Protein AF-A0AAJ0AUY0-F1 (afdb_monomer_lite)

Structure (mmCIF, N/CA/C/O backbone):
data_AF-A0AAJ0AUY0-F1
#
_entry.id   AF-A0AAJ0AUY0-F1
#
loop_
_atom_site.group_PDB
_atom_site.id
_atom_site.type_symbol
_atom_site.label_atom_id
_atom_site.label_alt_id
_atom_site.label_comp_id
_atom_site.label_asym_id
_atom_site.label_entity_id
_atom_site.label_seq_id
_atom_site.pdbx_PDB_ins_code
_atom_site.Cartn_x
_atom_site.Cartn_y
_atom_site.Cartn_z
_atom_site.occupancy
_atom_site.B_iso_or_equiv
_atom_site.auth_seq_id
_atom_site.auth_comp_id
_atom_site.auth_asym_id
_atom_site.auth_atom_id
_atom_site.pdbx_PDB_model_num
ATOM 1 N N . MET A 1 1 ? -13.444 -5.453 9.526 1.00 38.94 1 MET A N 1
ATOM 2 C CA . MET A 1 1 ? -12.963 -4.350 8.674 1.00 38.94 1 MET A CA 1
ATOM 3 C C . MET A 1 1 ? -12.981 -4.839 7.248 1.00 38.94 1 MET A C 1
ATOM 5 O O . MET A 1 1 ? -12.245 -5.758 6.940 1.00 38.94 1 MET A O 1
ATOM 9 N N . VAL A 1 2 ? -13.837 -4.279 6.404 1.00 33.78 2 VAL A N 1
ATOM 10 C CA . VAL A 1 2 ? -13.523 -4.269 4.973 1.00 33.78 2 VAL A CA 1
ATOM 11 C C . VAL A 1 2 ? -12.449 -3.189 4.827 1.00 33.78 2 VAL A C 1
ATOM 13 O O . VAL A 1 2 ? -12.548 -2.166 5.509 1.00 33.78 2 VAL A O 1
ATOM 16 N N . PHE A 1 3 ? -11.400 -3.461 4.064 1.00 41.88 3 PHE A N 1
ATOM 17 C CA . PHE A 1 3 ? -10.227 -2.619 3.813 1.00 41.88 3 PHE A CA 1
ATOM 18 C C . PHE A 1 3 ? -10.620 -1.255 3.190 1.00 41.88 3 PHE A C 1
ATOM 20 O O . PHE A 1 3 ? -10.426 -1.021 2.008 1.00 41.88 3 PHE A O 1
ATOM 27 N N . LEU A 1 4 ? -11.286 -0.379 3.957 1.00 42.84 4 LEU A N 1
ATOM 28 C CA . LEU A 1 4 ? -12.049 0.766 3.428 1.00 42.84 4 LEU A CA 1
ATOM 29 C C . LEU A 1 4 ? -11.545 2.146 3.856 1.00 42.84 4 LEU A C 1
ATOM 31 O O . LEU A 1 4 ? -12.026 3.137 3.312 1.00 42.84 4 LEU A O 1
ATOM 35 N N . LYS A 1 5 ? -10.579 2.270 4.775 1.00 38.53 5 LYS A N 1
ATOM 36 C CA . LYS A 1 5 ? -9.860 3.552 4.893 1.00 38.53 5 LYS A CA 1
ATOM 37 C C . LYS A 1 5 ? -8.802 3.571 3.782 1.00 38.53 5 LYS A C 1
ATOM 39 O O . LYS A 1 5 ? -7.685 3.126 3.994 1.00 38.53 5 LYS A O 1
ATOM 44 N N . GLY A 1 6 ? -9.235 3.968 2.583 1.00 46.84 6 GLY A N 1
ATOM 45 C CA . GLY A 1 6 ? -8.449 3.956 1.341 1.00 46.84 6 GLY A CA 1
ATOM 46 C C . GLY A 1 6 ? -9.254 3.559 0.096 1.00 46.84 6 GLY A C 1
ATOM 47 O O . GLY A 1 6 ? -8.907 3.947 -1.006 1.00 46.84 6 GLY A O 1
ATOM 48 N N . GLY A 1 7 ? -10.374 2.844 0.250 1.00 57.53 7 GLY A N 1
ATOM 49 C CA . GLY A 1 7 ? -11.265 2.475 -0.862 1.00 57.53 7 GLY A CA 1
ATOM 50 C C . GLY A 1 7 ? -10.759 1.348 -1.776 1.00 57.53 7 GLY A C 1
ATOM 51 O O . GLY A 1 7 ? -11.586 0.707 -2.419 1.00 57.53 7 GLY A O 1
ATOM 52 N N . GLN A 1 8 ? -9.455 1.055 -1.786 1.00 70.50 8 GLN A N 1
ATOM 53 C CA . GLN A 1 8 ? -8.855 -0.017 -2.581 1.00 70.50 8 GLN A CA 1
ATOM 54 C C . GLN A 1 8 ? -8.602 -1.285 -1.756 1.00 70.50 8 GLN A C 1
ATOM 56 O O . GLN A 1 8 ? -8.064 -1.247 -0.648 1.00 70.50 8 GLN A O 1
ATOM 61 N N . LEU A 1 9 ? -8.982 -2.425 -2.329 1.00 80.69 9 LEU A N 1
ATOM 62 C CA . LEU A 1 9 ? -8.653 -3.749 -1.810 1.00 80.69 9 LEU A CA 1
ATOM 63 C C . LEU A 1 9 ? -7.190 -4.079 -2.124 1.00 80.69 9 LEU A C 1
ATOM 65 O O . LEU A 1 9 ? -6.719 -3.792 -3.223 1.00 80.69 9 LEU A O 1
ATOM 69 N N . MET A 1 10 ? -6.487 -4.710 -1.183 1.00 87.31 10 MET A N 1
ATOM 70 C CA . MET A 1 10 ? -5.107 -5.147 -1.410 1.00 87.31 10 MET A CA 1
ATOM 71 C C . MET A 1 10 ? -5.059 -6.258 -2.460 1.00 87.31 10 MET A C 1
ATOM 73 O O . MET A 1 10 ? -5.872 -7.193 -2.425 1.00 87.31 10 MET A O 1
ATOM 77 N N . ARG A 1 11 ? -4.070 -6.184 -3.352 1.00 88.44 11 ARG A N 1
ATOM 78 C CA . ARG A 1 11 ? -3.717 -7.286 -4.250 1.00 88.44 11 ARG A CA 1
ATOM 79 C C . ARG A 1 11 ? -3.173 -8.471 -3.463 1.00 88.44 11 ARG A C 1
ATOM 81 O O . ARG A 1 11 ? -2.665 -8.328 -2.348 1.00 88.44 11 ARG A O 1
ATOM 88 N N . LYS A 1 12 ? -3.279 -9.663 -4.042 1.00 90.12 12 LYS A N 1
ATOM 89 C CA . LYS A 1 12 ? -2.845 -10.919 -3.424 1.00 90.12 12 LYS A CA 1
ATOM 90 C C . LYS A 1 12 ? -1.389 -10.859 -2.968 1.00 90.12 12 LYS A C 1
ATOM 92 O O . LYS A 1 12 ? -1.114 -11.162 -1.807 1.00 90.12 12 LYS A O 1
ATOM 97 N N . PHE A 1 13 ? -0.483 -10.392 -3.826 1.00 89.00 13 PHE A N 1
ATOM 98 C CA . PHE A 1 13 ? 0.931 -10.241 -3.479 1.00 89.00 13 PHE A CA 1
ATOM 99 C C . PHE A 1 13 ? 1.170 -9.158 -2.410 1.00 89.00 13 PHE A C 1
ATOM 101 O O . PHE A 1 13 ? 1.996 -9.357 -1.520 1.00 89.00 13 PHE A O 1
ATOM 108 N N . GLU A 1 14 ? 0.411 -8.053 -2.427 1.00 92.00 14 GLU A N 1
ATOM 109 C CA . GLU A 1 14 ? 0.497 -6.984 -1.416 1.00 92.00 14 GLU A CA 1
ATOM 110 C C . GLU A 1 14 ? 0.109 -7.527 -0.038 1.00 92.00 14 GLU A C 1
ATOM 112 O O . GLU A 1 14 ? 0.837 -7.340 0.937 1.00 92.00 14 GLU A O 1
ATOM 117 N N . LEU A 1 15 ? -1.013 -8.252 0.045 1.00 91.75 15 LEU A N 1
ATOM 118 C CA . LEU A 1 15 ? -1.475 -8.872 1.287 1.00 91.75 15 LEU A CA 1
ATOM 119 C C . LEU A 1 15 ? -0.492 -9.939 1.779 1.00 91.75 15 LEU A C 1
ATOM 121 O O . LEU A 1 15 ? -0.247 -10.052 2.982 1.00 91.75 15 LEU A O 1
ATOM 125 N N . ARG A 1 16 ? 0.082 -10.712 0.850 1.00 91.38 16 ARG A N 1
ATOM 126 C CA . ARG A 1 16 ? 1.079 -11.740 1.153 1.00 91.38 16 ARG A CA 1
ATOM 127 C C . ARG A 1 16 ? 2.284 -11.125 1.860 1.00 91.38 16 ARG A C 1
ATOM 129 O O . ARG A 1 16 ? 2.630 -11.582 2.947 1.00 91.38 16 ARG A O 1
ATOM 136 N N . LEU A 1 17 ? 2.877 -10.080 1.278 1.00 91.69 17 LEU A N 1
ATOM 137 C CA . LEU A 1 17 ? 4.031 -9.387 1.856 1.00 91.69 17 LEU A CA 1
ATOM 138 C C . LEU A 1 17 ? 3.677 -8.646 3.146 1.00 91.69 17 LEU A C 1
ATOM 140 O O . LEU A 1 17 ? 4.390 -8.781 4.138 1.00 91.69 17 LEU A O 1
ATOM 144 N N . GLY A 1 18 ? 2.556 -7.919 3.164 1.00 89.81 18 GLY A N 1
ATOM 145 C CA . GLY A 1 18 ? 2.132 -7.145 4.331 1.00 89.81 18 GLY A CA 1
ATOM 146 C C . GLY A 1 18 ? 1.924 -7.987 5.588 1.00 89.81 18 GLY A C 1
ATOM 147 O O . GLY A 1 18 ? 2.112 -7.482 6.685 1.00 89.81 18 GLY A O 1
ATOM 148 N N . ARG A 1 19 ? 1.619 -9.284 5.450 1.00 87.19 19 ARG A N 1
ATOM 149 C CA . ARG A 1 19 ? 1.529 -10.213 6.588 1.00 87.19 19 ARG A CA 1
ATOM 150 C C . ARG A 1 19 ? 2.864 -10.429 7.303 1.00 87.19 19 ARG A C 1
ATOM 152 O O . ARG A 1 19 ? 2.854 -10.746 8.490 1.00 87.19 19 ARG A O 1
ATOM 159 N N . VAL A 1 20 ? 3.985 -10.378 6.587 1.00 88.31 20 VAL A N 1
ATOM 160 C CA . VAL A 1 20 ? 5.294 -10.692 7.180 1.00 88.31 20 VAL A CA 1
ATOM 161 C C . VAL A 1 20 ? 5.936 -9.475 7.828 1.00 88.31 20 VAL A C 1
ATOM 163 O O . VAL A 1 20 ? 6.790 -9.625 8.694 1.00 88.31 20 VAL A O 1
ATOM 166 N N . LEU A 1 21 ? 5.478 -8.283 7.460 1.00 86.00 21 LEU A N 1
ATOM 167 C CA . LEU A 1 21 ? 5.946 -7.055 8.065 1.00 86.00 21 LEU A CA 1
ATOM 168 C C . LEU A 1 21 ? 5.161 -6.764 9.345 1.00 86.00 21 LEU A C 1
ATOM 170 O O . LEU A 1 21 ? 3.983 -6.415 9.314 1.00 86.00 21 LEU A O 1
ATOM 174 N N . TYR A 1 22 ? 5.830 -6.925 10.479 1.00 82.12 22 TYR A N 1
ATOM 175 C CA . TYR A 1 22 ? 5.316 -6.609 11.810 1.00 82.12 22 TYR A CA 1
ATOM 176 C C . TYR A 1 22 ? 6.462 -6.069 12.669 1.00 82.12 22 TYR A C 1
ATOM 178 O O . TYR A 1 22 ? 7.595 -5.984 12.210 1.00 82.12 22 TYR A O 1
ATOM 186 N N . ALA A 1 23 ? 6.179 -5.678 13.909 1.00 72.69 23 ALA A N 1
ATOM 187 C CA . ALA A 1 23 ? 7.104 -4.870 14.704 1.00 72.69 23 ALA A CA 1
ATOM 188 C C . ALA A 1 23 ? 8.521 -5.465 14.886 1.00 72.69 23 ALA A C 1
ATOM 190 O O . ALA A 1 23 ? 9.491 -4.718 14.935 1.00 72.69 23 ALA A O 1
ATOM 191 N N . ASP A 1 24 ? 8.665 -6.795 14.926 1.00 78.56 24 ASP A N 1
ATOM 192 C CA . ASP A 1 24 ? 9.981 -7.447 15.059 1.00 78.56 24 ASP A CA 1
ATOM 193 C C . ASP A 1 24 ? 10.621 -7.815 13.708 1.00 78.56 24 ASP A C 1
ATOM 195 O O . ASP A 1 24 ? 11.743 -8.325 13.663 1.00 78.56 24 ASP A O 1
ATOM 199 N N . LEU A 1 25 ? 9.901 -7.613 12.601 1.00 84.31 25 LEU A N 1
ATOM 200 C CA . LEU A 1 25 ? 10.324 -8.000 11.264 1.00 84.31 25 LEU A CA 1
ATOM 201 C C . LEU A 1 25 ? 9.915 -6.941 10.239 1.00 84.31 25 LEU A C 1
ATOM 203 O O . LEU A 1 25 ? 8.836 -6.993 9.659 1.00 84.31 25 LEU A O 1
ATOM 207 N N . THR A 1 26 ? 10.808 -5.986 10.000 1.00 85.75 26 THR A N 1
ATOM 208 C CA . THR A 1 26 ? 10.559 -4.813 9.147 1.00 85.75 26 THR A CA 1
ATOM 209 C C . THR A 1 26 ? 11.196 -4.913 7.756 1.00 85.75 26 THR A C 1
ATOM 211 O O . THR A 1 26 ? 11.113 -3.969 6.978 1.00 85.75 26 THR A O 1
ATOM 214 N N . ILE A 1 27 ? 11.830 -6.044 7.420 1.00 90.75 27 ILE A N 1
ATOM 215 C CA . ILE A 1 27 ? 12.554 -6.226 6.153 1.00 90.75 27 ILE A CA 1
ATOM 216 C C . ILE A 1 27 ? 12.107 -7.515 5.456 1.00 90.75 27 ILE A C 1
ATOM 218 O O . ILE A 1 27 ? 12.165 -8.608 6.033 1.00 90.75 27 ILE A O 1
ATOM 222 N N . VAL A 1 28 ? 11.738 -7.398 4.178 1.00 92.50 28 VAL A N 1
ATOM 223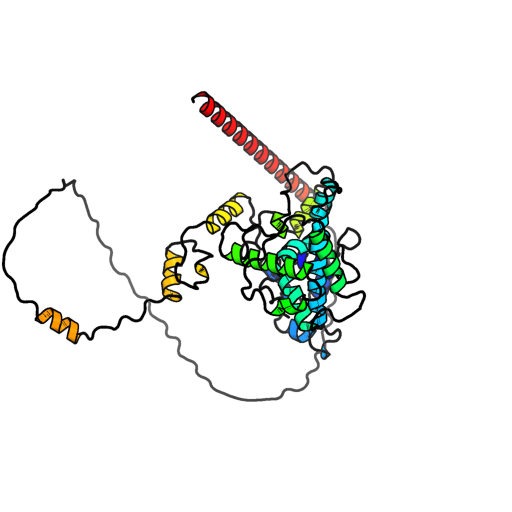 C CA . VAL A 1 28 ? 11.495 -8.532 3.274 1.00 92.50 28 VAL A CA 1
ATOM 224 C C . VAL A 1 28 ? 12.777 -8.891 2.520 1.00 92.50 28 VAL A C 1
ATOM 226 O O . VAL A 1 28 ? 13.373 -8.044 1.863 1.00 92.50 28 VAL A O 1
ATOM 229 N N . ASN A 1 29 ? 13.207 -10.144 2.608 1.00 92.44 29 ASN A N 1
ATOM 230 C CA . ASN A 1 29 ? 14.344 -10.720 1.885 1.00 92.44 29 ASN A CA 1
ATOM 231 C C . ASN A 1 29 ? 14.107 -12.224 1.665 1.00 92.44 29 ASN A C 1
ATOM 233 O O . ASN A 1 29 ? 13.071 -12.744 2.073 1.00 92.44 29 ASN A O 1
ATOM 237 N N . ASP A 1 30 ? 15.071 -12.951 1.103 1.00 90.44 30 ASP A N 1
ATOM 238 C CA . ASP A 1 30 ? 14.950 -14.393 0.818 1.00 90.44 30 ASP A CA 1
ATOM 239 C C . ASP A 1 30 ? 14.537 -15.251 2.022 1.00 90.44 30 ASP A C 1
ATOM 241 O O . ASP A 1 30 ? 13.866 -16.269 1.878 1.00 90.44 30 ASP A O 1
ATOM 245 N N . ARG A 1 31 ? 14.929 -14.852 3.237 1.00 90.56 31 ARG A N 1
ATOM 246 C CA . ARG A 1 31 ? 14.650 -15.612 4.466 1.00 90.56 31 ARG A CA 1
ATOM 247 C C . ARG A 1 31 ? 13.291 -15.289 5.064 1.00 90.56 31 ARG A C 1
ATOM 249 O O . ARG A 1 31 ? 12.783 -16.060 5.875 1.00 90.56 31 ARG A O 1
ATOM 256 N N . THR A 1 32 ? 12.754 -14.123 4.733 1.00 91.75 32 THR A N 1
ATOM 257 C CA . THR A 1 32 ? 11.553 -13.568 5.356 1.00 91.75 32 THR A CA 1
ATOM 258 C C . THR A 1 32 ? 10.402 -13.492 4.361 1.00 91.75 32 THR A C 1
ATOM 260 O O . THR A 1 32 ? 9.254 -13.389 4.773 1.00 91.75 32 THR A O 1
ATOM 263 N N . LYS A 1 33 ? 10.658 -13.620 3.053 1.00 89.12 33 LYS A N 1
ATOM 264 C CA . LYS A 1 33 ? 9.618 -13.678 2.029 1.00 89.12 33 LYS A CA 1
ATOM 265 C C . LYS A 1 33 ? 8.656 -14.834 2.352 1.00 89.12 33 LYS A C 1
ATOM 267 O O . LYS A 1 33 ? 9.085 -15.971 2.563 1.00 89.12 33 LYS A O 1
ATOM 272 N N . PRO A 1 34 ? 7.344 -14.565 2.432 1.00 88.44 34 PRO A N 1
ATOM 273 C CA . PRO A 1 34 ? 6.360 -15.601 2.703 1.00 88.44 34 PRO A CA 1
ATOM 274 C C . PRO A 1 34 ? 6.297 -16.601 1.550 1.00 88.44 34 PRO A C 1
ATOM 276 O O . PRO A 1 34 ? 6.412 -16.231 0.384 1.00 88.44 34 PRO A O 1
ATOM 279 N N . PHE A 1 35 ? 6.009 -17.859 1.875 1.00 87.75 35 PHE A N 1
ATOM 280 C CA . PHE A 1 35 ? 5.757 -18.874 0.859 1.00 87.75 35 PHE A CA 1
ATOM 281 C C . PHE A 1 35 ? 4.520 -18.515 0.007 1.00 87.75 35 PHE A C 1
ATOM 283 O O . PHE A 1 35 ? 3.540 -17.985 0.552 1.00 87.75 35 PHE A O 1
ATOM 290 N N . PRO A 1 36 ? 4.502 -18.844 -1.300 1.00 84.44 36 PRO A N 1
ATOM 291 C CA . PRO A 1 36 ? 3.448 -18.397 -2.218 1.00 84.44 36 PRO A CA 1
ATOM 292 C C . PRO A 1 36 ? 2.025 -18.747 -1.780 1.00 84.44 36 PRO A C 1
ATOM 294 O O . PRO A 1 36 ? 1.104 -17.936 -1.879 1.00 84.44 36 PRO A O 1
ATOM 297 N N . ASN A 1 37 ? 1.859 -19.925 -1.181 1.00 87.12 37 ASN A N 1
ATOM 298 C CA . ASN A 1 37 ? 0.561 -20.470 -0.792 1.00 87.12 37 ASN A CA 1
ATOM 299 C C . ASN A 1 37 ? 0.100 -20.078 0.621 1.00 87.12 37 ASN A C 1
ATOM 301 O O . ASN A 1 37 ? -0.848 -20.666 1.141 1.00 87.12 37 ASN A O 1
ATOM 305 N N . VAL A 1 38 ? 0.726 -19.088 1.266 1.00 89.19 38 VAL A N 1
ATOM 306 C CA . VAL A 1 38 ? 0.400 -18.700 2.653 1.00 89.19 38 VAL A CA 1
ATOM 307 C C . VAL A 1 38 ? -1.036 -18.230 2.839 1.00 89.19 38 VAL A C 1
ATOM 309 O O . VAL A 1 38 ? -1.667 -18.549 3.845 1.00 89.19 38 VAL A O 1
ATOM 312 N N . LEU A 1 39 ? -1.592 -17.547 1.839 1.00 90.44 39 LEU A N 1
ATOM 313 C CA . LEU A 1 39 ? -2.994 -17.131 1.844 1.00 90.44 39 LEU A CA 1
ATOM 314 C C . LEU A 1 39 ? -3.946 -18.326 1.679 1.00 90.44 39 LEU A C 1
ATOM 316 O O . LEU A 1 39 ? -5.106 -18.250 2.077 1.00 90.44 39 LEU A O 1
ATOM 320 N N . GLY A 1 40 ? -3.437 -19.463 1.193 1.00 89.81 40 GLY A N 1
ATOM 321 C CA . GLY A 1 40 ? -4.145 -20.738 1.128 1.00 89.81 40 GLY A CA 1
ATOM 322 C C . GLY A 1 40 ? -4.656 -21.219 2.488 1.00 89.81 40 GLY A C 1
ATOM 323 O O . GLY A 1 40 ? -5.720 -21.830 2.558 1.00 89.81 40 GLY A O 1
ATOM 324 N N . LEU A 1 41 ? -3.957 -20.869 3.574 1.00 90.25 41 LEU A N 1
ATOM 325 C CA . LEU A 1 41 ? -4.368 -21.180 4.947 1.00 90.25 41 LEU A CA 1
ATOM 326 C C . LEU A 1 41 ? -5.647 -20.438 5.369 1.00 90.25 41 LEU A C 1
ATOM 328 O O . LEU A 1 41 ? -6.337 -20.866 6.291 1.00 90.25 41 LEU A O 1
ATOM 332 N N . CYS A 1 42 ? -5.970 -19.338 4.687 1.00 90.94 42 CYS A N 1
ATOM 333 C CA . CYS A 1 42 ? -7.106 -18.474 4.985 1.00 90.94 42 CYS A CA 1
ATOM 334 C C . CYS A 1 42 ? -8.283 -18.666 4.016 1.00 90.94 42 CYS A C 1
ATOM 336 O O . CYS A 1 42 ? -9.279 -17.961 4.164 1.00 90.94 42 CYS A O 1
ATOM 338 N N . LYS A 1 43 ? -8.216 -19.617 3.068 1.00 92.19 43 LYS A N 1
ATOM 339 C CA . LYS A 1 43 ? -9.275 -19.890 2.069 1.00 92.19 43 LYS A CA 1
ATOM 340 C C . LYS A 1 43 ? -10.706 -19.989 2.626 1.00 92.19 43 LYS A C 1
ATOM 342 O O . LYS A 1 43 ? -11.618 -19.543 1.944 1.00 92.19 43 LYS A O 1
ATOM 347 N N . PRO A 1 44 ? -10.958 -20.498 3.850 1.00 92.81 44 PRO A N 1
ATOM 348 C CA . PRO A 1 44 ? -12.310 -20.469 4.417 1.00 92.81 44 PRO A CA 1
ATOM 349 C C . PRO A 1 44 ? -12.889 -19.059 4.639 1.00 92.81 44 PRO A C 1
ATOM 351 O O . PRO A 1 44 ? -14.089 -18.917 4.852 1.00 92.81 44 PRO A O 1
ATOM 354 N N . PHE A 1 45 ? -12.048 -18.022 4.642 1.00 91.50 45 PHE A N 1
ATOM 355 C CA . PHE A 1 45 ? -12.418 -16.639 4.939 1.00 91.50 45 PHE A CA 1
ATOM 356 C C . PHE A 1 45 ? -12.221 -15.688 3.762 1.00 91.50 45 PHE A C 1
ATOM 358 O O . PHE A 1 45 ? -12.885 -14.650 3.727 1.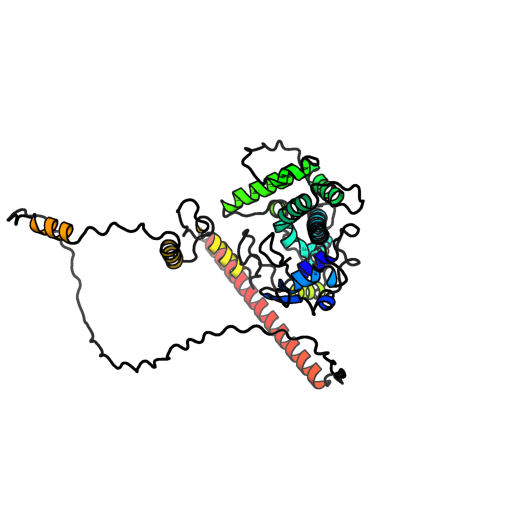00 91.50 45 PHE A O 1
ATOM 365 N N . ILE A 1 46 ? -11.321 -16.010 2.832 1.00 93.69 46 ILE A N 1
ATOM 366 C CA . ILE A 1 46 ? -10.950 -15.141 1.713 1.00 93.69 46 ILE A CA 1
ATOM 367 C C . ILE A 1 46 ? -11.015 -15.878 0.377 1.00 93.69 46 ILE A C 1
ATOM 369 O O . ILE A 1 46 ? -10.762 -17.078 0.313 1.00 93.69 46 ILE A O 1
ATOM 373 N N . GLU A 1 47 ? -11.305 -15.133 -0.680 1.00 92.88 47 GLU A N 1
ATOM 374 C CA . GLU A 1 47 ? -11.324 -15.593 -2.068 1.00 92.88 47 GLU A CA 1
ATOM 375 C C . GLU A 1 47 ? -10.675 -14.554 -2.986 1.00 92.88 47 GLU A C 1
ATOM 377 O O . GLU A 1 47 ? -10.457 -13.401 -2.588 1.00 92.88 47 GLU A O 1
ATOM 382 N N . ASP A 1 48 ? -10.345 -14.987 -4.202 1.00 89.44 48 ASP A N 1
ATOM 383 C CA . ASP A 1 48 ? -9.824 -14.105 -5.238 1.00 89.44 48 ASP A CA 1
ATOM 384 C C . ASP A 1 48 ? -10.945 -13.159 -5.707 1.00 89.44 48 ASP A C 1
ATOM 386 O O . ASP A 1 48 ? -12.040 -13.575 -6.089 1.00 89.44 48 ASP A O 1
ATOM 390 N N . GLY A 1 49 ? -10.670 -11.862 -5.632 1.00 86.06 49 GLY A N 1
ATOM 391 C CA . GLY A 1 49 ? -11.525 -10.786 -6.106 1.00 86.06 49 GLY A CA 1
ATOM 392 C C . GLY A 1 49 ? -11.091 -10.256 -7.478 1.00 86.06 49 GLY A C 1
ATOM 393 O O . GLY A 1 49 ? -10.088 -10.691 -8.049 1.00 86.06 49 GLY A O 1
ATOM 394 N N . PRO A 1 50 ? -11.823 -9.273 -8.027 1.00 79.56 50 PRO A N 1
ATOM 395 C CA . PRO A 1 50 ? -11.472 -8.642 -9.298 1.00 79.56 50 PRO A CA 1
ATOM 396 C C . PRO A 1 50 ? -10.071 -8.014 -9.265 1.00 79.56 50 PRO A C 1
ATOM 398 O O . PRO A 1 50 ? -9.688 -7.415 -8.259 1.00 79.56 50 PRO A O 1
ATOM 401 N N . GLY A 1 51 ? -9.322 -8.115 -10.368 1.00 76.50 51 GLY A N 1
ATOM 402 C CA . GLY A 1 51 ? -8.004 -7.478 -10.503 1.00 76.50 51 GLY A CA 1
ATOM 403 C C . GLY A 1 51 ? -6.947 -8.025 -9.538 1.00 76.50 51 GLY A C 1
ATOM 404 O O . GLY A 1 51 ? -6.202 -7.245 -8.952 1.00 76.50 51 GLY A O 1
ATOM 405 N N . ALA A 1 52 ? -6.941 -9.344 -9.311 1.00 83.69 52 ALA A N 1
ATOM 406 C CA . ALA A 1 52 ? -6.030 -10.026 -8.383 1.00 83.69 52 ALA A CA 1
ATOM 407 C C . ALA A 1 52 ? -6.086 -9.493 -6.935 1.00 83.69 52 ALA A C 1
ATOM 409 O O . ALA A 1 52 ? -5.121 -9.609 -6.174 1.00 83.69 52 ALA A O 1
ATOM 410 N N . THR A 1 53 ? -7.213 -8.894 -6.537 1.00 87.19 53 THR A N 1
ATOM 411 C CA . THR A 1 53 ? -7.446 -8.442 -5.159 1.00 87.19 53 THR A CA 1
ATOM 412 C C . THR A 1 53 ? -7.903 -9.585 -4.268 1.00 87.19 53 THR A C 1
ATOM 414 O O . THR A 1 53 ? -8.414 -10.589 -4.750 1.00 87.19 53 THR A O 1
ATOM 417 N N . MET A 1 54 ? -7.728 -9.449 -2.954 1.00 89.00 54 MET A N 1
ATOM 418 C CA . MET A 1 54 ? -8.264 -10.412 -1.988 1.00 89.00 54 MET A CA 1
ATOM 419 C C . MET A 1 54 ? -9.514 -9.852 -1.319 1.00 89.00 54 MET A C 1
ATOM 421 O O . MET A 1 54 ? -9.496 -8.759 -0.744 1.00 89.00 54 MET A O 1
ATOM 425 N N . VAL A 1 55 ? -10.598 -10.625 -1.354 1.00 89.12 55 VAL A N 1
ATOM 426 C CA . VAL A 1 55 ? -11.874 -10.272 -0.719 1.00 89.12 55 VAL A CA 1
ATOM 427 C C . VAL A 1 55 ? -12.285 -11.322 0.299 1.00 89.12 55 VAL A C 1
ATOM 429 O O . VAL A 1 55 ? -11.769 -12.435 0.320 1.00 89.12 55 VAL A O 1
ATOM 432 N N . PHE A 1 56 ? -13.208 -10.961 1.187 1.00 90.88 56 PHE A N 1
ATOM 433 C CA . PHE A 1 56 ? -13.814 -11.933 2.090 1.00 90.88 56 PHE A CA 1
ATOM 434 C C . PHE A 1 56 ? -14.895 -12.724 1.358 1.00 90.88 56 PHE A C 1
ATOM 436 O O . PHE A 1 56 ? -15.761 -12.105 0.745 1.00 90.88 56 PHE A O 1
ATOM 443 N N . VAL A 1 57 ? -14.929 -14.047 1.555 1.00 92.12 57 VAL A N 1
ATOM 444 C CA . VAL A 1 57 ? -15.957 -14.943 0.974 1.00 92.12 57 VAL A CA 1
ATOM 445 C C . VAL A 1 57 ? -17.385 -14.548 1.357 1.00 92.12 57 VAL A C 1
ATOM 447 O O . VAL A 1 57 ? -18.358 -14.898 0.697 1.00 92.12 57 VAL A O 1
ATOM 450 N N . HIS A 1 58 ? -17.542 -13.838 2.479 1.00 91.25 58 HIS A N 1
ATOM 451 C CA . HIS A 1 58 ? -18.836 -13.343 2.915 1.00 91.25 58 HIS A CA 1
ATOM 452 C C . HIS A 1 58 ? -18.712 -12.047 3.721 1.00 91.25 58 HIS A C 1
ATOM 454 O O . HIS A 1 58 ? -17.821 -11.881 4.557 1.00 91.25 58 HIS A O 1
ATOM 460 N N . GLY A 1 59 ? -19.680 -11.140 3.556 1.00 87.56 59 GLY A N 1
ATOM 461 C CA . GLY A 1 59 ? -19.691 -9.834 4.228 1.00 87.56 59 GLY A CA 1
ATOM 462 C C . GLY A 1 59 ? -19.788 -9.890 5.762 1.00 87.56 59 GLY A C 1
ATOM 463 O O . GLY A 1 59 ? -19.554 -8.884 6.435 1.00 87.56 59 GLY A O 1
ATOM 464 N N . THR A 1 60 ? -20.117 -11.050 6.346 1.00 89.00 60 THR A N 1
ATOM 465 C CA . THR A 1 60 ? -20.118 -11.256 7.808 1.00 89.00 60 THR A CA 1
ATOM 466 C C . THR A 1 60 ? -18.776 -11.713 8.362 1.00 89.00 60 THR A C 1
ATOM 468 O O . THR A 1 60 ? -18.564 -11.542 9.562 1.00 89.00 60 THR A O 1
ATOM 471 N N . VAL A 1 61 ? -17.857 -12.227 7.535 1.00 90.69 61 VAL A N 1
ATOM 472 C CA . VAL A 1 61 ? -16.534 -12.700 7.980 1.00 90.69 61 VAL A CA 1
ATOM 473 C C . VAL A 1 61 ? -15.796 -11.641 8.805 1.00 90.69 61 VAL A C 1
ATOM 475 O O . VAL A 1 61 ? -15.341 -11.966 9.901 1.00 90.69 61 VAL A O 1
ATOM 478 N N . PRO A 1 62 ? -15.755 -10.352 8.409 1.00 87.56 62 PRO A N 1
ATOM 479 C CA . PRO A 1 62 ? -15.059 -9.354 9.209 1.00 87.56 62 PRO A CA 1
ATOM 480 C C . PRO A 1 62 ? -15.711 -9.109 10.572 1.00 87.56 62 PRO A C 1
ATOM 482 O O . PRO A 1 62 ? -15.017 -8.710 11.498 1.00 87.56 62 PRO A O 1
ATOM 485 N N . LYS A 1 63 ? -17.032 -9.303 10.697 1.00 88.62 63 LYS A N 1
ATOM 486 C CA . LYS A 1 63 ? -17.739 -9.189 11.982 1.00 88.62 63 LYS A CA 1
ATOM 487 C C . LYS A 1 63 ? -17.468 -10.409 12.854 1.00 88.62 63 LYS A C 1
ATOM 489 O O . LYS A 1 63 ? -17.293 -10.257 14.054 1.00 88.62 63 LYS A O 1
ATOM 494 N N . PHE A 1 64 ? -17.414 -11.590 12.238 1.00 90.88 64 PHE A N 1
ATOM 495 C CA . PHE A 1 64 ? -17.071 -12.836 12.908 1.00 90.88 64 PHE A CA 1
ATOM 496 C C . PHE A 1 64 ? -15.655 -12.777 13.486 1.00 90.88 64 PHE A C 1
ATOM 498 O O . PHE A 1 64 ? -15.513 -12.929 14.688 1.00 90.88 64 PHE A O 1
ATOM 505 N N . LEU A 1 65 ? -14.637 -12.440 12.684 1.00 89.31 65 LEU A N 1
ATOM 506 C CA . LEU A 1 65 ? -13.236 -12.343 13.133 1.00 89.31 65 LEU A CA 1
ATOM 507 C C . LEU A 1 65 ? -13.000 -11.277 14.223 1.00 89.31 65 LEU A C 1
ATOM 509 O O . LEU A 1 65 ? -12.002 -11.316 14.940 1.00 89.31 65 LEU A O 1
ATOM 513 N N . GLN A 1 66 ? -13.914 -10.310 14.334 1.00 88.75 66 GLN A N 1
ATOM 514 C CA . GLN A 1 66 ? -13.900 -9.251 15.345 1.00 88.75 66 GLN A CA 1
ATOM 515 C C . GLN A 1 66 ? -14.774 -9.570 16.562 1.00 88.75 66 GLN A C 1
ATOM 517 O O . GLN A 1 66 ? -14.854 -8.758 17.482 1.00 88.75 66 GLN A O 1
ATOM 522 N N . ALA A 1 67 ? -15.467 -10.705 16.589 1.00 89.62 67 ALA A N 1
ATOM 523 C CA . ALA A 1 67 ? -16.234 -11.119 17.751 1.00 89.62 67 ALA A CA 1
ATOM 524 C C . ALA A 1 67 ? -15.308 -11.856 18.722 1.00 89.62 67 ALA A C 1
ATOM 526 O O . ALA A 1 67 ? -14.615 -12.787 18.336 1.00 89.62 67 ALA A O 1
ATOM 527 N N . GLN A 1 68 ? -15.327 -11.512 20.012 1.00 85.75 68 GLN A N 1
ATOM 528 C CA . GLN A 1 68 ? -14.551 -12.264 21.016 1.00 85.75 68 GLN A CA 1
ATOM 529 C C . GLN A 1 68 ? -14.930 -13.754 21.074 1.00 85.75 68 GLN A C 1
ATOM 531 O O . GLN A 1 68 ? -14.142 -14.578 21.525 1.00 85.75 68 GLN A O 1
ATOM 536 N N . SER A 1 69 ? -16.127 -14.112 20.599 1.00 86.62 69 SER A N 1
ATOM 537 C CA . SER A 1 69 ? -16.614 -15.488 20.535 1.00 86.62 69 SER A CA 1
ATOM 538 C C . SER A 1 69 ? -16.025 -16.324 19.391 1.00 86.62 69 SER A C 1
ATOM 540 O O . SER A 1 69 ? -16.258 -17.528 19.374 1.00 86.62 69 SER A O 1
ATOM 542 N N . SER A 1 70 ? -15.283 -15.740 18.439 1.00 82.38 70 SER A N 1
ATOM 543 C CA . SER A 1 70 ? -14.723 -16.473 17.289 1.00 82.38 70 SER A CA 1
ATOM 544 C C . SER A 1 70 ? -13.412 -17.212 17.581 1.00 82.38 70 SER A C 1
ATOM 546 O O . SER A 1 70 ? -12.870 -17.853 16.684 1.00 82.38 70 SER A O 1
ATOM 548 N N . GLY A 1 71 ? -12.884 -17.127 18.808 1.00 80.94 71 GLY A N 1
ATOM 549 C CA . GLY A 1 71 ? -11.589 -17.695 19.190 1.00 80.94 71 GLY A CA 1
ATOM 550 C C . GLY A 1 71 ? -10.471 -16.644 19.129 1.00 80.94 71 GLY A C 1
ATOM 551 O O . GLY A 1 71 ? -10.493 -15.734 19.960 1.00 80.94 71 GLY A O 1
ATOM 552 N N . PRO A 1 72 ? -9.488 -16.740 18.205 1.00 76.19 72 PRO A N 1
ATOM 553 C CA . PRO A 1 72 ? -8.463 -15.710 18.038 1.00 76.19 72 PRO A CA 1
ATOM 554 C C . PRO A 1 72 ? -9.111 -14.400 17.571 1.00 76.19 72 PRO A C 1
ATOM 556 O O . PRO A 1 72 ? -9.454 -14.220 16.404 1.00 76.19 72 PRO A O 1
ATOM 559 N N . PHE A 1 73 ? -9.327 -13.503 18.528 1.00 83.62 73 PHE A N 1
ATOM 560 C CA . PHE A 1 73 ? -9.948 -12.202 18.325 1.00 83.62 73 PHE A CA 1
ATOM 561 C C . PHE A 1 73 ? -8.992 -11.267 17.581 1.00 83.62 73 PHE A C 1
ATOM 563 O O . PHE A 1 73 ? -7.911 -10.953 18.081 1.00 83.62 73 PHE A O 1
ATOM 570 N N . ILE A 1 74 ? -9.411 -10.782 16.411 1.00 87.12 74 ILE A N 1
ATOM 571 C CA . ILE A 1 74 ? -8.656 -9.781 15.658 1.00 87.12 74 ILE A CA 1
ATOM 572 C C . ILE A 1 74 ? -9.094 -8.387 16.115 1.00 87.12 74 ILE A C 1
ATOM 574 O O . ILE A 1 74 ? -10.148 -7.866 15.731 1.00 87.12 74 ILE A O 1
ATOM 578 N N . SER A 1 75 ? -8.262 -7.771 16.953 1.00 88.38 75 SER A N 1
ATOM 579 C CA . SER A 1 75 ? -8.466 -6.412 17.445 1.00 88.38 75 SER A CA 1
ATOM 580 C C . SER A 1 75 ? -8.342 -5.393 16.318 1.00 88.38 75 SER A C 1
ATOM 582 O O . SER A 1 75 ? -7.362 -5.364 15.580 1.00 88.38 75 SER A O 1
ATOM 584 N N . LYS A 1 76 ? -9.301 -4.463 16.247 1.00 85.69 76 LYS A N 1
ATOM 585 C CA . LYS A 1 76 ? -9.233 -3.307 15.340 1.00 85.69 76 LYS A CA 1
ATOM 586 C C . LYS A 1 76 ? -7.965 -2.476 15.559 1.00 85.69 76 LYS A C 1
ATOM 588 O O . LYS A 1 76 ? -7.426 -1.947 14.594 1.00 85.69 76 LYS A O 1
ATOM 593 N N . ARG A 1 77 ? -7.518 -2.337 16.808 1.00 86.31 77 ARG A N 1
ATOM 594 C CA . ARG A 1 77 ? -6.298 -1.590 17.128 1.00 86.31 77 ARG A CA 1
ATOM 595 C C . ARG A 1 77 ? -5.074 -2.307 16.570 1.00 86.31 77 ARG A C 1
ATOM 597 O O . ARG A 1 77 ? -4.285 -1.673 15.883 1.00 86.31 77 ARG A O 1
ATOM 604 N N . ASP A 1 78 ? -4.983 -3.612 16.802 1.00 86.12 78 ASP A N 1
ATOM 605 C CA . ASP A 1 78 ? -3.813 -4.402 16.418 1.00 86.12 78 ASP A CA 1
ATOM 606 C C . ASP A 1 78 ? -3.726 -4.497 14.894 1.00 86.12 78 ASP A C 1
ATOM 608 O O . ASP A 1 78 ? -2.705 -4.131 14.336 1.00 86.12 78 ASP A O 1
ATOM 612 N N . SER A 1 79 ? -4.835 -4.780 14.197 1.00 87.38 79 SER A N 1
ATOM 613 C CA . SER A 1 79 ? -4.846 -4.761 12.725 1.00 87.38 79 SER A CA 1
ATOM 614 C C . SER A 1 79 ? -4.462 -3.410 12.134 1.00 87.38 79 SER A C 1
ATOM 616 O O . SER A 1 79 ? -3.833 -3.363 11.082 1.00 87.38 79 SER A O 1
ATOM 618 N N . CYS A 1 80 ? -4.873 -2.306 12.771 1.00 88.88 80 CYS A N 1
ATOM 619 C CA . CYS A 1 80 ? -4.500 -0.972 12.312 1.00 88.88 80 CYS A CA 1
ATOM 620 C C . CYS A 1 80 ? -3.004 -0.717 12.521 1.00 88.88 80 CYS A C 1
ATOM 622 O O . CYS A 1 80 ? -2.370 -0.114 11.659 1.00 88.88 80 CYS A O 1
ATOM 624 N N . ARG A 1 81 ? -2.442 -1.177 13.642 1.00 88.81 81 ARG A N 1
ATOM 625 C CA . ARG A 1 81 ? -1.006 -1.091 13.913 1.00 88.81 81 ARG A CA 1
ATOM 626 C C . ARG A 1 81 ? -0.220 -1.933 12.916 1.00 88.81 81 ARG A C 1
ATOM 628 O O . ARG A 1 81 ? 0.670 -1.388 12.284 1.00 88.81 81 ARG A O 1
ATOM 635 N N . ASP A 1 82 ? -0.606 -3.188 12.710 1.00 89.50 82 ASP A N 1
ATOM 636 C CA . ASP A 1 82 ? 0.103 -4.134 11.846 1.00 89.50 82 ASP A CA 1
ATOM 637 C C . ASP A 1 82 ? 0.196 -3.615 10.404 1.00 89.50 82 ASP A C 1
ATOM 639 O O . ASP A 1 82 ? 1.289 -3.527 9.853 1.00 89.50 82 ASP A O 1
ATOM 643 N N . ILE A 1 83 ? -0.920 -3.164 9.807 1.00 91.44 83 ILE A N 1
ATOM 644 C CA . ILE A 1 83 ? -0.882 -2.605 8.443 1.00 91.44 83 ILE A CA 1
ATOM 645 C C . ILE A 1 83 ? -0.078 -1.305 8.370 1.00 91.44 83 ILE A C 1
ATOM 647 O O . ILE A 1 83 ? 0.565 -1.029 7.360 1.00 91.44 83 ILE A O 1
ATOM 651 N N . THR A 1 84 ? -0.093 -0.497 9.431 1.00 92.56 84 THR A N 1
ATOM 652 C CA . THR A 1 84 ? 0.690 0.739 9.458 1.00 92.56 84 THR A CA 1
ATOM 653 C C . THR A 1 84 ? 2.180 0.443 9.552 1.00 92.56 84 THR A C 1
ATOM 655 O O . THR A 1 84 ? 2.950 1.009 8.780 1.00 92.56 84 THR A O 1
ATOM 658 N N . THR A 1 85 ? 2.577 -0.467 10.444 1.00 92.00 85 THR A N 1
ATOM 659 C CA . THR A 1 85 ? 3.952 -0.957 10.555 1.00 92.00 85 THR A CA 1
ATOM 660 C C . THR A 1 85 ? 4.407 -1.547 9.227 1.00 92.00 85 THR A C 1
ATOM 662 O O . THR A 1 85 ? 5.465 -1.166 8.746 1.00 92.00 85 THR A O 1
ATOM 665 N N . ALA A 1 86 ? 3.587 -2.374 8.572 1.00 93.62 86 ALA A N 1
ATOM 666 C CA . ALA A 1 86 ? 3.908 -2.938 7.265 1.00 93.62 86 ALA A CA 1
ATOM 667 C C . ALA A 1 86 ? 4.139 -1.865 6.191 1.00 93.62 86 ALA A C 1
ATOM 669 O O . ALA A 1 86 ? 5.128 -1.918 5.464 1.00 93.62 86 ALA A O 1
ATOM 670 N N . CYS A 1 87 ? 3.264 -0.859 6.113 1.00 93.94 87 CYS A N 1
ATOM 671 C CA . CYS A 1 87 ? 3.430 0.250 5.178 1.00 93.94 87 CYS A CA 1
ATOM 672 C C . CYS A 1 87 ? 4.709 1.050 5.456 1.00 93.94 87 CYS A C 1
ATOM 674 O O . CYS A 1 87 ? 5.454 1.339 4.526 1.00 93.94 87 CYS A O 1
ATOM 676 N N . ILE A 1 88 ? 4.971 1.408 6.715 1.00 92.81 88 ILE A N 1
ATOM 677 C CA . ILE A 1 88 ? 6.153 2.197 7.087 1.00 92.81 88 ILE A CA 1
ATOM 678 C C . ILE A 1 88 ? 7.428 1.396 6.843 1.00 92.81 88 ILE A C 1
ATOM 680 O O . ILE A 1 88 ? 8.335 1.909 6.203 1.00 92.81 88 ILE A O 1
ATOM 684 N N . ALA A 1 89 ? 7.470 0.133 7.266 1.00 93.00 89 ALA A N 1
ATOM 685 C CA . ALA A 1 89 ? 8.589 -0.770 7.030 1.00 93.00 89 ALA A CA 1
ATOM 686 C C . ALA A 1 89 ? 8.905 -0.894 5.532 1.00 93.00 89 ALA A C 1
ATOM 688 O O . ALA A 1 89 ? 10.053 -0.739 5.126 1.00 93.00 89 ALA A O 1
ATOM 689 N N . GLN A 1 90 ? 7.879 -1.067 4.694 1.00 92.81 90 GLN A N 1
ATOM 690 C CA . GLN A 1 90 ? 8.049 -1.140 3.246 1.00 92.81 90 GLN A CA 1
ATOM 691 C C . GLN A 1 90 ? 8.568 0.166 2.642 1.00 92.81 90 GLN A C 1
ATOM 693 O O . GLN A 1 90 ? 9.392 0.142 1.727 1.00 92.81 90 GLN A O 1
ATOM 698 N N . LEU A 1 91 ? 8.083 1.309 3.133 1.00 91.50 91 LEU A N 1
ATOM 699 C CA . LEU A 1 91 ? 8.570 2.616 2.708 1.00 91.50 91 LEU A CA 1
ATOM 700 C C . LEU A 1 91 ? 10.029 2.800 3.100 1.00 91.50 91 LEU A C 1
ATOM 702 O O . LEU A 1 91 ? 10.836 3.102 2.227 1.00 91.50 91 LEU A O 1
ATOM 706 N N . THR A 1 92 ? 10.379 2.535 4.356 1.00 90.44 92 THR A N 1
ATOM 707 C CA . THR A 1 92 ? 11.757 2.598 4.847 1.00 90.44 92 THR A CA 1
ATOM 708 C C . THR A 1 92 ? 12.669 1.673 4.044 1.00 90.44 92 THR A C 1
ATOM 710 O O . THR A 1 92 ? 13.689 2.122 3.530 1.00 90.44 92 THR A O 1
ATOM 713 N N . GLN A 1 93 ? 12.277 0.413 3.831 1.00 90.44 93 GLN A N 1
ATOM 714 C CA . GLN A 1 93 ? 13.043 -0.525 3.011 1.00 90.44 93 GLN A CA 1
ATOM 715 C C . GLN A 1 93 ? 13.178 -0.037 1.562 1.00 90.44 93 GLN A C 1
ATOM 717 O O . GLN A 1 93 ? 14.215 -0.231 0.940 1.00 90.44 93 GLN A O 1
ATOM 722 N N . SER A 1 94 ? 12.160 0.613 0.993 1.00 88.75 94 SER A N 1
ATOM 723 C CA . SER A 1 94 ? 12.243 1.142 -0.374 1.00 88.75 94 SER A CA 1
ATOM 724 C C . SER A 1 94 ? 13.233 2.292 -0.530 1.00 88.75 94 SER A C 1
ATOM 726 O O . SER A 1 94 ? 13.705 2.519 -1.641 1.00 88.75 94 SER A O 1
ATOM 728 N N . LEU A 1 95 ? 13.595 2.980 0.556 1.00 85.50 95 LEU A N 1
ATOM 729 C CA . LEU A 1 95 ? 14.601 4.040 0.520 1.00 85.50 95 LEU A CA 1
ATOM 730 C C . LEU A 1 95 ? 16.005 3.486 0.273 1.00 85.50 95 LEU A C 1
ATOM 732 O O . LEU A 1 95 ? 16.830 4.197 -0.290 1.00 85.50 95 LEU A O 1
ATOM 736 N N . THR A 1 96 ? 16.253 2.197 0.543 1.00 83.62 96 THR A N 1
ATOM 737 C CA . THR A 1 96 ? 17.513 1.557 0.134 1.00 83.62 96 THR A CA 1
ATOM 738 C C . THR A 1 96 ? 17.672 1.532 -1.383 1.00 83.62 96 THR A C 1
ATOM 740 O O . THR A 1 96 ? 18.793 1.498 -1.856 1.00 83.62 96 THR A O 1
ATOM 743 N N . LEU A 1 97 ? 16.581 1.596 -2.163 1.00 81.31 97 LEU A N 1
ATOM 744 C CA . LEU A 1 97 ? 16.662 1.693 -3.628 1.00 81.31 97 LEU A CA 1
ATOM 745 C C . LEU A 1 97 ? 17.246 3.030 -4.105 1.00 81.31 97 LEU A C 1
ATOM 747 O O . LEU A 1 97 ? 17.635 3.142 -5.267 1.00 81.31 97 LEU A O 1
ATOM 751 N N . ALA A 1 98 ? 17.245 4.048 -3.241 1.00 75.00 98 ALA A N 1
ATOM 752 C CA . ALA A 1 98 ? 17.870 5.338 -3.500 1.00 75.00 98 ALA A CA 1
ATOM 753 C C . ALA A 1 98 ? 19.336 5.384 -3.037 1.00 75.00 98 ALA A C 1
ATOM 755 O O . ALA A 1 98 ? 20.019 6.361 -3.334 1.00 75.00 98 ALA A O 1
ATOM 756 N N . ASP A 1 99 ? 19.824 4.352 -2.339 1.00 75.31 99 ASP A N 1
ATOM 757 C CA . ASP A 1 99 ? 21.206 4.277 -1.874 1.00 75.31 99 ASP A CA 1
ATOM 758 C C . ASP A 1 99 ? 22.154 4.040 -3.059 1.00 75.31 99 ASP A C 1
ATOM 760 O O . ASP A 1 99 ? 22.135 2.988 -3.699 1.00 75.31 99 ASP A O 1
ATOM 764 N N . GLU A 1 100 ? 22.994 5.032 -3.362 1.00 73.00 100 GLU A N 1
ATOM 765 C CA . GLU A 1 100 ? 23.988 4.944 -4.436 1.00 73.00 100 GLU A CA 1
ATOM 766 C C . GLU A 1 100 ? 25.129 3.964 -4.105 1.00 73.00 100 GLU A C 1
ATOM 768 O O . GLU A 1 100 ? 25.859 3.552 -5.007 1.00 73.00 100 GLU A O 1
ATOM 773 N N . ALA A 1 101 ? 25.290 3.567 -2.836 1.00 74.62 101 ALA A N 1
ATOM 774 C CA . ALA A 1 101 ? 26.302 2.597 -2.427 1.00 74.62 101 ALA A CA 1
ATOM 775 C C . ALA A 1 101 ? 25.938 1.155 -2.811 1.00 74.62 101 ALA A C 1
ATOM 777 O O . ALA A 1 101 ? 26.829 0.303 -2.886 1.00 74.62 101 ALA A O 1
ATOM 778 N N . LEU A 1 102 ? 24.653 0.866 -3.037 1.00 74.31 102 LEU A N 1
ATOM 779 C CA . LEU A 1 102 ? 24.192 -0.471 -3.380 1.00 74.31 102 LEU A CA 1
ATOM 780 C C . LEU A 1 102 ? 24.211 -0.674 -4.901 1.00 74.31 102 LEU A C 1
ATOM 782 O O . LEU A 1 102 ? 23.759 0.161 -5.684 1.00 74.31 102 LEU A O 1
ATOM 786 N N . GLU A 1 103 ? 24.764 -1.807 -5.333 1.00 80.88 103 GLU A N 1
ATOM 787 C CA . GLU A 1 103 ? 24.917 -2.110 -6.752 1.00 80.88 103 GLU A CA 1
ATOM 788 C C . GLU A 1 103 ? 23.549 -2.186 -7.449 1.00 80.88 103 GLU A C 1
ATOM 790 O O . GLU A 1 103 ? 22.619 -2.843 -6.976 1.00 80.88 103 GLU A O 1
ATOM 795 N N . ARG A 1 104 ? 23.428 -1.551 -8.622 1.00 78.19 104 ARG A N 1
ATOM 796 C CA . ARG A 1 104 ? 22.194 -1.542 -9.428 1.00 78.19 104 ARG A CA 1
ATOM 797 C C . ARG A 1 104 ? 21.647 -2.951 -9.676 1.00 78.19 104 ARG A C 1
ATOM 799 O O . ARG A 1 104 ? 20.437 -3.163 -9.621 1.00 78.19 104 ARG A O 1
ATOM 806 N N . ALA A 1 105 ? 22.544 -3.903 -9.913 1.00 78.19 105 ALA A N 1
ATOM 807 C CA . ALA A 1 105 ? 22.232 -5.310 -10.107 1.00 78.19 105 ALA A CA 1
ATOM 808 C C . ALA A 1 105 ? 21.515 -5.920 -8.884 1.00 78.19 105 ALA A C 1
ATOM 810 O O . ALA A 1 105 ? 20.562 -6.683 -9.040 1.00 78.19 105 ALA A O 1
ATOM 811 N N . GLN A 1 106 ? 21.908 -5.529 -7.668 1.00 83.69 106 GLN A N 1
ATOM 812 C CA . GLN A 1 106 ? 21.272 -5.965 -6.425 1.00 83.69 106 GLN A CA 1
ATOM 813 C C . GLN A 1 106 ? 19.877 -5.351 -6.253 1.00 83.69 106 GLN A C 1
ATOM 815 O O . GLN A 1 106 ? 18.957 -6.035 -5.808 1.00 83.69 106 GLN A O 1
ATOM 820 N N . HIS A 1 107 ? 19.684 -4.081 -6.629 1.00 83.12 107 HIS A N 1
ATOM 821 C CA . HIS A 1 107 ? 18.356 -3.454 -6.607 1.00 83.12 107 HIS A CA 1
ATOM 822 C C . HIS A 1 107 ? 17.373 -4.167 -7.522 1.00 83.12 107 HIS A C 1
ATOM 824 O O . HIS A 1 107 ? 16.256 -4.479 -7.108 1.00 83.12 107 HIS A O 1
ATOM 830 N N . LEU A 1 108 ? 17.797 -4.430 -8.756 1.00 81.00 108 LEU A N 1
ATOM 831 C CA . LEU A 1 108 ? 16.966 -5.110 -9.737 1.00 81.00 108 LEU A CA 1
ATOM 832 C C . LEU A 1 108 ? 16.654 -6.541 -9.294 1.00 81.00 108 LEU A C 1
ATOM 834 O O . LEU A 1 108 ? 15.496 -6.936 -9.370 1.00 81.00 108 LEU A O 1
ATOM 838 N N . TYR A 1 109 ? 17.627 -7.259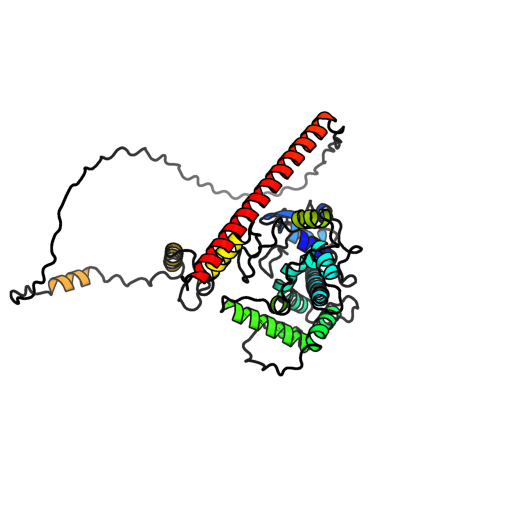 -8.723 1.00 85.44 109 TYR A N 1
ATOM 839 C CA . TYR A 1 109 ? 17.390 -8.562 -8.102 1.00 85.44 109 TYR A CA 1
ATOM 840 C C . TYR A 1 109 ? 16.319 -8.489 -7.006 1.00 85.44 109 TYR A C 1
ATOM 842 O O . TYR A 1 109 ? 15.334 -9.214 -7.059 1.00 85.44 109 TYR A O 1
ATOM 850 N N . CYS A 1 110 ? 16.437 -7.568 -6.044 1.00 87.38 110 CYS A N 1
ATOM 851 C CA . CYS A 1 110 ? 15.447 -7.428 -4.972 1.00 87.38 110 CYS A CA 1
ATOM 852 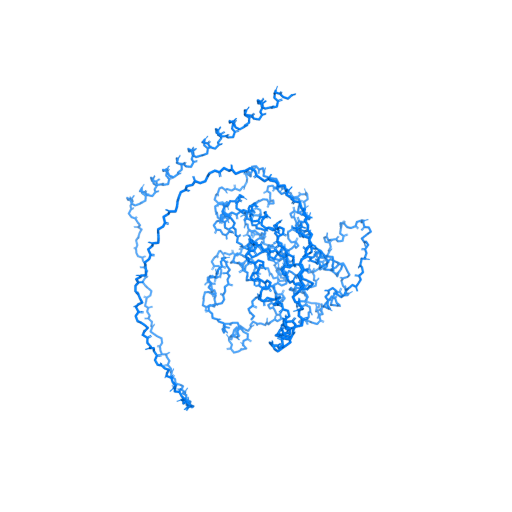C C . CYS A 1 110 ? 14.039 -7.076 -5.498 1.00 87.38 110 CYS A C 1
ATOM 854 O O . CYS A 1 110 ? 13.031 -7.474 -4.906 1.00 87.38 110 CYS A O 1
ATOM 856 N N . VAL A 1 111 ? 13.956 -6.317 -6.597 1.00 86.25 111 VAL A N 1
ATOM 857 C CA . VAL A 1 111 ? 12.691 -5.999 -7.277 1.00 86.25 111 VAL A CA 1
ATOM 858 C C . VAL A 1 111 ? 12.120 -7.227 -7.984 1.00 86.25 111 VAL A C 1
ATOM 860 O O . VAL A 1 111 ? 10.949 -7.521 -7.759 1.00 86.25 111 VAL A O 1
ATOM 863 N N . ALA A 1 112 ? 12.925 -7.955 -8.761 1.00 82.19 112 ALA A N 1
ATOM 864 C CA . ALA A 1 112 ? 12.525 -9.184 -9.453 1.00 82.19 112 ALA A CA 1
ATOM 865 C C . ALA A 1 112 ? 12.116 -10.288 -8.464 1.00 82.19 112 ALA A C 1
ATOM 867 O O . ALA A 1 112 ? 11.122 -10.975 -8.652 1.00 82.19 112 ALA A O 1
ATOM 868 N N . GLN A 1 113 ? 12.784 -10.370 -7.314 1.00 87.31 113 GLN A N 1
ATOM 869 C CA . GLN A 1 113 ? 12.378 -11.241 -6.212 1.00 87.31 113 GLN A CA 1
ATOM 870 C C . GLN A 1 113 ? 11.102 -10.766 -5.500 1.00 87.31 113 GLN A C 1
ATOM 872 O O . GLN A 1 113 ? 10.598 -11.435 -4.592 1.00 87.31 113 GLN A O 1
ATOM 877 N N . GLY A 1 114 ? 10.544 -9.617 -5.879 1.00 87.31 114 GLY A N 1
ATOM 878 C CA . GLY A 1 114 ? 9.265 -9.142 -5.376 1.00 87.31 114 GLY A CA 1
ATOM 879 C C . GLY A 1 114 ? 9.307 -8.600 -3.948 1.00 87.31 114 GLY A C 1
ATOM 880 O O . GLY A 1 114 ? 8.248 -8.382 -3.355 1.00 87.31 114 GLY A O 1
ATOM 881 N N . PHE A 1 115 ? 10.488 -8.331 -3.374 1.00 91.31 115 PHE A N 1
ATOM 882 C CA . PHE A 1 115 ? 10.617 -7.817 -1.998 1.00 91.31 115 PHE A CA 1
ATOM 883 C C . PHE A 1 115 ? 9.909 -6.470 -1.813 1.00 91.31 115 PHE A C 1
ATOM 885 O O . PHE A 1 115 ? 9.448 -6.133 -0.723 1.00 91.31 115 PHE A O 1
ATOM 892 N N . TYR A 1 116 ? 9.730 -5.727 -2.906 1.00 90.69 116 TYR A N 1
ATOM 893 C CA . TYR A 1 116 ? 9.044 -4.441 -2.910 1.00 90.69 116 TYR A CA 1
ATOM 894 C C . TYR A 1 116 ? 7.535 -4.522 -3.204 1.00 90.69 116 TYR A C 1
ATOM 896 O O . TYR A 1 116 ? 6.895 -3.486 -3.360 1.00 90.69 116 TYR A O 1
ATOM 904 N N . GLY A 1 117 ? 6.932 -5.714 -3.215 1.00 89.12 117 GLY A N 1
ATOM 905 C CA . GLY A 1 117 ? 5.538 -5.925 -3.623 1.00 89.12 117 GLY A CA 1
ATOM 906 C C . GLY A 1 117 ? 4.465 -5.135 -2.857 1.00 89.12 117 GLY A C 1
ATOM 907 O O . GLY A 1 117 ? 3.444 -4.803 -3.441 1.00 89.12 117 GLY A O 1
ATOM 908 N N . LEU A 1 118 ? 4.672 -4.770 -1.585 1.00 91.88 118 LEU A N 1
ATOM 909 C CA . LEU A 1 118 ? 3.715 -3.933 -0.835 1.00 91.88 118 LEU A CA 1
ATOM 910 C C . LEU A 1 118 ? 3.845 -2.430 -1.163 1.00 91.88 118 LEU A C 1
ATOM 912 O O . LEU A 1 118 ? 2.976 -1.637 -0.805 1.00 91.88 118 LEU A O 1
ATOM 916 N N . LEU A 1 119 ? 4.921 -2.015 -1.842 1.00 89.62 119 LEU A N 1
ATOM 917 C CA . LEU A 1 119 ? 5.265 -0.604 -2.045 1.00 89.62 119 LEU A CA 1
ATOM 918 C C . LEU A 1 119 ? 4.165 0.211 -2.750 1.00 89.62 119 LEU A C 1
ATOM 920 O O . LEU A 1 119 ? 3.918 1.326 -2.287 1.00 89.62 119 LEU A O 1
ATOM 924 N N . PRO A 1 120 ? 3.477 -0.291 -3.800 1.00 85.31 120 PRO A N 1
ATOM 925 C CA . PRO A 1 120 ? 2.397 0.457 -4.444 1.00 85.31 120 PRO A CA 1
ATOM 926 C C . PRO A 1 120 ? 1.315 0.863 -3.437 1.00 85.31 120 PRO A C 1
ATOM 928 O O . PRO A 1 120 ? 1.068 2.053 -3.242 1.00 85.31 120 PRO A O 1
ATOM 931 N N . TYR A 1 121 ? 0.785 -0.109 -2.689 1.00 88.19 121 TYR A N 1
ATOM 932 C CA . TYR A 1 121 ? -0.198 0.128 -1.634 1.00 88.19 121 TYR A CA 1
ATOM 933 C C . TYR A 1 121 ? 0.346 1.027 -0.514 1.00 88.19 121 TYR A C 1
ATOM 935 O O . TYR A 1 121 ? -0.318 1.977 -0.093 1.00 88.19 121 TYR A O 1
ATOM 943 N N . ALA A 1 122 ? 1.564 0.765 -0.032 1.00 91.44 122 ALA A N 1
ATOM 944 C CA . ALA A 1 122 ? 2.161 1.537 1.052 1.00 91.44 122 ALA A CA 1
ATOM 945 C C . ALA A 1 122 ? 2.321 3.015 0.671 1.00 91.44 122 ALA A C 1
ATOM 947 O O . ALA A 1 122 ? 1.876 3.889 1.410 1.00 91.44 122 ALA A O 1
ATOM 948 N N . SER A 1 123 ? 2.876 3.306 -0.508 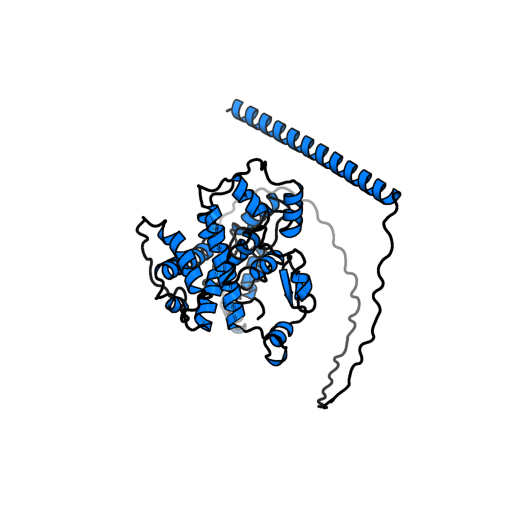1.00 86.88 123 SER A N 1
ATOM 949 C CA . SER A 1 123 ? 3.095 4.676 -0.993 1.00 86.88 123 SER A CA 1
ATOM 950 C C . SER A 1 123 ? 1.804 5.497 -1.093 1.00 86.88 123 SER A C 1
ATOM 952 O O . SER A 1 123 ? 1.801 6.707 -0.840 1.00 86.88 123 SER A O 1
ATOM 954 N N . GLU A 1 124 ? 0.684 4.833 -1.370 1.00 83.44 124 GLU A N 1
ATOM 955 C CA . GLU A 1 124 ? -0.616 5.469 -1.505 1.00 83.44 124 GLU A CA 1
ATOM 956 C C . GLU A 1 124 ? -1.347 5.626 -0.162 1.00 83.44 124 GLU A C 1
ATOM 958 O O . GLU A 1 124 ? -1.868 6.706 0.145 1.00 83.44 124 GLU A O 1
ATOM 963 N N . TYR A 1 125 ? -1.336 4.604 0.692 1.00 88.06 125 TYR A N 1
ATOM 964 C CA . TYR A 1 125 ? -2.235 4.545 1.848 1.00 88.06 125 TYR A CA 1
ATOM 965 C C . TYR A 1 125 ? -1.559 4.719 3.213 1.00 88.06 125 TYR A C 1
ATOM 967 O O . TYR A 1 125 ? -2.268 4.832 4.214 1.00 88.06 125 TYR A O 1
ATOM 975 N N . TRP A 1 126 ? -0.225 4.798 3.295 1.00 92.31 126 TRP A N 1
ATOM 976 C CA . TRP A 1 126 ? 0.479 4.862 4.586 1.00 92.31 126 TRP A CA 1
ATOM 977 C C . TRP A 1 126 ? 0.017 6.007 5.496 1.00 92.31 126 TRP A C 1
ATOM 979 O O . TRP A 1 126 ? -0.130 5.789 6.694 1.00 92.31 126 TRP A O 1
ATOM 989 N N . ILE A 1 127 ? -0.270 7.198 4.950 1.00 92.00 127 ILE A N 1
ATOM 990 C CA . ILE A 1 127 ? -0.724 8.358 5.739 1.00 92.00 127 ILE A CA 1
ATOM 991 C C . ILE A 1 127 ? -2.066 8.066 6.414 1.00 92.00 127 ILE A C 1
ATOM 993 O O . ILE A 1 127 ? -2.255 8.372 7.591 1.00 92.00 127 ILE A O 1
ATOM 997 N N . GLU A 1 128 ? -3.002 7.453 5.687 1.00 91.62 128 GLU A N 1
ATOM 998 C CA . GLU A 1 128 ? -4.321 7.125 6.230 1.00 91.62 128 GLU A CA 1
ATOM 999 C C . GLU A 1 128 ? -4.239 6.055 7.316 1.00 91.62 128 GLU A C 1
ATOM 1001 O O . GLU A 1 128 ? -4.904 6.180 8.351 1.00 91.62 128 GLU A O 1
ATOM 1006 N N . HIS A 1 129 ? -3.392 5.042 7.106 1.00 91.94 129 HIS A N 1
ATOM 1007 C CA . HIS A 1 129 ? -3.117 4.012 8.107 1.00 91.94 129 HIS A CA 1
ATOM 1008 C C . HIS A 1 129 ? -2.438 4.608 9.341 1.00 91.94 129 HIS A C 1
ATOM 1010 O O . HIS A 1 129 ? -2.937 4.406 10.445 1.00 91.94 129 HIS A O 1
ATOM 1016 N N . LEU A 1 130 ? -1.412 5.448 9.167 1.00 93.00 130 LEU A N 1
ATOM 1017 C CA . LEU A 1 130 ? -0.712 6.139 10.252 1.00 93.00 130 LEU A CA 1
ATOM 1018 C C . LEU A 1 130 ? -1.650 7.005 11.085 1.00 93.00 130 LEU A C 1
ATOM 1020 O O . LEU A 1 130 ? -1.784 6.791 12.290 1.00 93.00 130 LEU A O 1
ATOM 1024 N N . LEU A 1 131 ? -2.352 7.948 10.459 1.00 92.75 131 LEU A N 1
ATOM 1025 C CA . LEU A 1 131 ? -3.260 8.840 11.176 1.00 92.75 131 LEU A CA 1
ATOM 1026 C C . LEU A 1 131 ? -4.428 8.071 11.811 1.00 92.75 131 LEU A C 1
ATOM 1028 O O . LEU A 1 131 ? -4.868 8.417 12.907 1.00 92.75 131 LEU A O 1
ATOM 1032 N N . GLY A 1 132 ? -4.930 7.021 11.152 1.00 91.81 132 GLY A N 1
ATOM 1033 C CA . GLY A 1 132 ? -5.952 6.134 11.708 1.00 91.81 132 GLY A CA 1
ATOM 1034 C C . GLY A 1 132 ? -5.461 5.315 12.906 1.00 91.81 132 GLY A C 1
ATOM 1035 O O . GLY A 1 132 ? -6.196 5.162 13.883 1.00 91.81 132 GLY A O 1
ATOM 1036 N N . CYS A 1 133 ? -4.222 4.829 12.860 1.00 91.00 133 CYS A N 1
ATOM 1037 C CA . CYS A 1 133 ? -3.589 4.087 13.945 1.00 91.00 133 CYS A CA 1
ATOM 1038 C C . CYS A 1 133 ? -3.379 4.986 15.164 1.00 91.00 133 CYS A C 1
ATOM 1040 O O . CYS A 1 133 ? -3.754 4.618 16.277 1.00 91.00 133 CYS A O 1
ATOM 1042 N N . LEU A 1 134 ? -2.865 6.198 14.951 1.00 90.69 134 LEU A N 1
ATOM 1043 C CA . LEU A 1 134 ? -2.674 7.188 16.010 1.00 90.69 134 LEU A CA 1
ATOM 1044 C C . LEU A 1 134 ? -3.994 7.610 16.658 1.00 90.69 134 LEU A C 1
ATOM 1046 O O . LEU A 1 134 ? -4.073 7.704 17.879 1.00 90.69 134 LEU A O 1
ATOM 1050 N N . GLU A 1 135 ? -5.051 7.798 15.869 1.00 91.31 135 GLU A N 1
ATOM 1051 C CA . GLU A 1 135 ? -6.392 8.105 16.375 1.00 91.31 135 GLU A CA 1
ATOM 1052 C C . GLU A 1 135 ? -6.937 6.984 17.285 1.00 91.31 135 GLU A C 1
ATOM 1054 O O . GLU A 1 135 ? -7.473 7.257 18.359 1.00 91.31 135 GLU A O 1
ATOM 1059 N N . LEU A 1 136 ? -6.764 5.714 16.898 1.00 89.19 136 LEU A N 1
ATOM 1060 C CA . LEU A 1 136 ? -7.216 4.556 17.687 1.00 89.19 136 LEU A CA 1
ATOM 1061 C C . LEU A 1 136 ? -6.387 4.313 18.955 1.00 89.19 136 LEU A C 1
ATOM 1063 O O . LEU A 1 136 ? -6.905 3.762 19.936 1.00 89.19 136 LEU A O 1
ATOM 1067 N N . SER A 1 137 ? -5.112 4.693 18.921 1.00 85.88 137 SER A N 1
ATOM 1068 C CA . SER A 1 137 ? -4.166 4.568 20.033 1.00 85.88 137 SER A CA 1
ATOM 1069 C C . SER A 1 137 ? -4.114 5.813 20.921 1.00 85.88 137 SER A C 1
ATOM 1071 O O . SER A 1 137 ? -3.495 5.768 21.979 1.00 85.88 137 SER A O 1
ATOM 1073 N N . GLN A 1 138 ? -4.805 6.893 20.534 1.00 86.00 138 GLN A N 1
ATOM 1074 C CA . GLN A 1 138 ? -4.758 8.204 21.194 1.00 86.00 138 GLN A CA 1
ATOM 1075 C C . GLN A 1 138 ? -3.324 8.764 21.266 1.00 86.00 138 GLN A C 1
ATOM 1077 O O . GLN A 1 138 ? -2.878 9.266 22.299 1.00 86.00 138 GLN A O 1
ATOM 1082 N N . GLY A 1 139 ? -2.601 8.663 20.147 1.00 82.38 139 GLY A N 1
ATOM 1083 C CA . GLY A 1 139 ? -1.224 9.124 19.975 1.00 82.38 139 GLY A CA 1
ATOM 1084 C C . GLY A 1 139 ? -0.185 7.998 19.996 1.00 82.38 139 GLY A C 1
ATOM 1085 O O . GLY A 1 139 ? -0.507 6.821 19.856 1.00 82.38 139 GLY A O 1
ATOM 1086 N N . LEU A 1 140 ? 1.084 8.378 20.174 1.00 73.19 140 LEU A N 1
ATOM 1087 C CA . LEU A 1 140 ? 2.260 7.487 20.188 1.00 73.19 140 LEU A CA 1
ATOM 1088 C C . LEU A 1 140 ? 2.545 6.871 21.577 1.00 73.19 140 LEU A C 1
ATOM 1090 O O . LEU A 1 140 ? 3.678 6.511 21.897 1.00 73.19 140 LEU A O 1
ATOM 1094 N N . CYS A 1 141 ? 1.536 6.807 22.446 1.00 58.41 141 CYS A N 1
ATOM 1095 C CA . CYS A 1 141 ? 1.700 6.569 23.879 1.00 58.41 141 CYS A CA 1
ATOM 1096 C C . CYS A 1 141 ? 1.836 5.083 24.255 1.00 58.41 141 CYS A C 1
ATOM 1098 O O . CYS A 1 141 ? 0.999 4.576 24.990 1.00 58.41 141 CYS A O 1
ATOM 1100 N N . THR A 1 142 ? 2.917 4.412 23.843 1.00 57.25 142 THR A N 1
ATOM 1101 C CA . THR A 1 142 ? 3.471 3.255 24.579 1.00 57.25 142 THR A CA 1
ATOM 1102 C C . THR A 1 142 ? 4.980 3.112 24.327 1.00 57.25 142 THR A C 1
ATOM 1104 O O . THR A 1 142 ? 5.376 3.021 23.164 1.00 57.25 142 THR A O 1
ATOM 1107 N N . PRO A 1 143 ? 5.827 3.031 25.374 1.00 55.72 143 PRO A N 1
ATOM 1108 C CA . PRO A 1 143 ? 7.245 2.664 25.273 1.00 55.72 143 PRO A CA 1
ATOM 1109 C C . PRO A 1 143 ? 7.413 1.144 25.097 1.00 55.72 143 PRO A C 1
ATOM 1111 O O . PRO A 1 143 ? 8.189 0.503 25.801 1.00 55.72 143 PRO A O 1
ATOM 1114 N N . ASP A 1 144 ? 6.615 0.554 24.213 1.00 59.31 144 ASP A N 1
ATOM 1115 C CA . ASP A 1 144 ? 6.785 -0.834 23.808 1.00 59.31 144 ASP A CA 1
ATOM 1116 C C . ASP A 1 144 ? 7.843 -0.852 22.690 1.00 59.31 144 ASP A C 1
ATOM 1118 O O . ASP A 1 144 ? 7.719 -0.056 21.760 1.00 59.31 144 ASP A O 1
ATOM 1122 N N . PRO A 1 145 ? 8.895 -1.684 22.751 1.00 51.53 145 PRO A N 1
ATOM 1123 C CA . PRO A 1 145 ? 9.831 -1.857 21.637 1.00 51.53 145 PRO A CA 1
ATOM 1124 C C . PRO A 1 145 ? 9.150 -2.308 20.333 1.00 51.53 145 PRO A C 1
ATOM 1126 O O . PRO A 1 145 ? 9.721 -2.105 19.272 1.00 51.53 145 PRO A O 1
ATOM 1129 N N . SER A 1 146 ? 7.920 -2.835 20.398 1.00 59.59 146 SER A N 1
ATOM 1130 C CA . SER A 1 146 ? 7.075 -3.136 19.230 1.00 59.59 146 SER A CA 1
ATOM 1131 C C . SER A 1 146 ? 6.178 -1.963 18.773 1.00 59.59 146 SER A C 1
ATOM 1133 O O . SER A 1 146 ? 5.140 -2.144 18.125 1.00 59.59 146 SER A O 1
ATOM 1135 N N . SER A 1 147 ? 6.512 -0.742 19.195 1.00 69.06 147 SER A N 1
ATOM 1136 C CA . SER A 1 147 ? 5.718 0.456 18.942 1.00 69.06 147 SER A CA 1
ATOM 1137 C C . SER A 1 147 ? 6.124 1.110 17.636 1.00 69.06 147 SER A C 1
ATOM 1139 O O . SER A 1 147 ? 7.247 1.594 17.540 1.00 69.06 147 SER A O 1
ATOM 1141 N N . ILE A 1 148 ? 5.121 1.289 16.766 1.00 81.88 148 ILE A N 1
ATOM 1142 C CA . ILE A 1 148 ? 5.079 2.128 15.552 1.00 81.88 148 ILE A CA 1
ATOM 1143 C C . ILE A 1 148 ? 5.922 3.415 15.609 1.00 81.88 148 ILE A C 1
ATOM 1145 O O . ILE A 1 148 ? 6.330 3.962 14.589 1.00 81.88 148 ILE A O 1
ATOM 1149 N N . ARG A 1 149 ? 6.136 3.956 16.812 1.00 84.81 149 ARG A N 1
ATOM 1150 C CA . ARG A 1 149 ? 6.971 5.123 17.062 1.00 84.81 149 ARG A CA 1
ATOM 1151 C C . ARG A 1 149 ? 8.394 4.945 16.533 1.00 84.81 149 ARG A C 1
ATOM 1153 O O . ARG A 1 149 ? 8.911 5.901 15.965 1.00 84.81 149 ARG A O 1
ATOM 1160 N N . GLU A 1 150 ? 9.029 3.796 16.745 1.00 84.44 150 GLU A N 1
ATOM 1161 C CA . GLU A 1 150 ? 10.424 3.603 16.336 1.00 84.44 150 GLU A CA 1
ATOM 1162 C C . GLU A 1 150 ? 10.545 3.495 14.814 1.00 84.44 150 GLU A C 1
ATOM 1164 O O . GLU A 1 150 ? 11.409 4.148 14.234 1.00 84.44 150 GLU A O 1
ATOM 1169 N N . GLU A 1 151 ? 9.615 2.811 14.147 1.00 85.88 151 GLU A N 1
ATOM 1170 C CA . GLU A 1 151 ? 9.568 2.725 12.684 1.00 85.88 151 GLU A CA 1
ATOM 1171 C C . GLU A 1 151 ? 9.280 4.096 12.053 1.00 85.88 151 GLU A C 1
ATOM 1173 O O . GLU A 1 151 ? 9.876 4.467 11.043 1.00 85.88 151 GLU A O 1
ATOM 1178 N N . VAL A 1 152 ? 8.405 4.899 12.671 1.00 88.38 152 VAL A N 1
ATOM 1179 C CA . VAL A 1 152 ? 8.149 6.287 12.248 1.00 88.38 152 VAL A CA 1
ATOM 1180 C C . VAL A 1 152 ? 9.403 7.154 12.409 1.00 88.38 152 VAL A C 1
ATOM 1182 O O . VAL A 1 152 ? 9.692 7.985 11.543 1.00 88.38 152 VAL A O 1
ATOM 1185 N N . ILE A 1 153 ? 10.144 6.996 13.510 1.00 87.56 153 ILE A N 1
ATOM 1186 C CA . ILE A 1 153 ? 11.403 7.720 13.740 1.00 87.56 153 ILE A CA 1
ATOM 1187 C C . ILE A 1 153 ? 12.445 7.306 12.703 1.00 87.56 153 ILE A C 1
ATOM 1189 O O . ILE A 1 153 ? 13.109 8.174 12.143 1.00 87.56 153 ILE A O 1
ATOM 1193 N N . GLU A 1 154 ? 12.583 6.009 12.434 1.00 86.25 154 GLU A N 1
ATOM 1194 C CA . GLU A 1 154 ? 13.499 5.495 11.419 1.00 86.25 154 GLU A CA 1
ATOM 1195 C C . GLU A 1 154 ? 13.181 6.078 10.044 1.00 86.25 154 GLU A C 1
ATOM 1197 O O . GLU A 1 154 ? 14.074 6.639 9.413 1.00 86.25 154 GLU A O 1
ATOM 1202 N N . LEU A 1 155 ? 11.911 6.046 9.631 1.00 87.25 155 LEU A N 1
ATOM 1203 C CA . LEU A 1 155 ? 11.479 6.661 8.380 1.00 87.25 155 LEU A CA 1
ATOM 1204 C C . LEU A 1 155 ? 11.825 8.156 8.352 1.00 87.25 155 LEU A C 1
ATOM 1206 O O . LEU A 1 155 ? 12.372 8.625 7.364 1.00 87.25 155 LEU A O 1
ATOM 1210 N N . SER A 1 156 ? 11.569 8.891 9.441 1.00 85.00 156 SER A N 1
ATOM 1211 C CA . SER A 1 156 ? 11.854 10.336 9.527 1.00 85.00 156 SER A CA 1
ATOM 1212 C C . SER A 1 156 ? 13.332 10.666 9.309 1.00 85.00 156 SER A C 1
ATOM 1214 O O . SER A 1 156 ? 13.639 11.634 8.621 1.00 85.00 156 SER A O 1
ATOM 1216 N N . ARG A 1 157 ? 14.248 9.844 9.843 1.00 85.31 157 ARG A N 1
ATOM 1217 C CA . ARG A 1 157 ? 15.699 10.074 9.722 1.00 85.31 157 ARG A CA 1
ATOM 1218 C C . ARG A 1 157 ? 16.164 10.131 8.273 1.00 85.31 157 ARG A C 1
ATOM 1220 O O . ARG A 1 157 ? 17.047 10.917 7.960 1.00 85.31 157 ARG A O 1
ATOM 1227 N N . TRP A 1 158 ? 15.573 9.325 7.396 1.00 78.69 158 TRP A N 1
ATOM 1228 C CA . TRP A 1 158 ? 15.913 9.348 5.975 1.00 78.69 158 TRP A CA 1
ATOM 1229 C C . TRP A 1 158 ? 15.529 10.659 5.286 1.00 78.69 158 TRP A C 1
ATOM 1231 O O . TRP A 1 158 ? 16.153 11.029 4.298 1.00 78.69 158 TRP A O 1
ATOM 1241 N N . PHE A 1 159 ? 14.520 11.365 5.793 1.00 73.06 159 PHE A N 1
ATOM 1242 C CA . PHE A 1 159 ? 14.123 12.665 5.256 1.00 73.06 159 PHE A CA 1
ATOM 1243 C C . PHE A 1 159 ? 14.937 13.805 5.872 1.00 73.06 159 PHE A C 1
ATOM 1245 O O . PHE A 1 159 ? 15.298 14.727 5.148 1.00 73.06 159 PHE A O 1
ATOM 1252 N N . ASP A 1 160 ? 15.306 13.699 7.153 1.00 72.50 160 ASP A N 1
ATOM 1253 C CA . ASP A 1 160 ? 16.159 14.686 7.833 1.00 72.50 160 ASP A CA 1
ATOM 1254 C C . ASP A 1 160 ? 17.586 14.757 7.240 1.00 72.50 160 ASP A C 1
ATOM 1256 O O . ASP A 1 160 ? 18.243 15.789 7.346 1.00 72.50 160 ASP A O 1
ATOM 1260 N N . LEU A 1 161 ? 18.091 13.675 6.631 1.00 61.38 161 LEU A N 1
ATOM 1261 C CA . LEU A 1 161 ? 19.438 13.628 6.035 1.00 61.38 161 LEU A CA 1
ATOM 1262 C C . LEU A 1 161 ? 19.564 14.394 4.706 1.00 61.38 161 LEU A C 1
ATOM 1264 O O . LEU A 1 161 ? 20.681 14.654 4.269 1.00 61.38 161 LEU A O 1
ATOM 1268 N N . GLU A 1 162 ? 18.444 14.755 4.079 1.00 55.94 162 GLU A N 1
ATOM 1269 C CA . GLU A 1 162 ? 18.405 15.284 2.709 1.00 55.94 162 GLU A CA 1
ATOM 1270 C C . GLU A 1 162 ? 17.944 16.755 2.624 1.00 55.94 162 GLU A C 1
ATOM 1272 O O . GLU A 1 162 ? 17.893 17.316 1.529 1.00 55.94 162 GLU A O 1
ATOM 1277 N N . GLU A 1 163 ? 17.590 17.400 3.743 1.00 52.31 163 GLU A N 1
ATOM 1278 C CA . GLU A 1 163 ? 17.177 18.812 3.769 1.00 52.31 163 GLU A CA 1
ATOM 1279 C C . GLU A 1 163 ? 18.330 19.750 4.180 1.00 52.31 163 GLU A C 1
ATOM 1281 O O . GLU A 1 163 ? 18.560 20.004 5.360 1.00 52.31 163 GLU A O 1
ATOM 1286 N N . GLU A 1 164 ? 19.024 20.328 3.191 1.00 45.75 164 GLU A N 1
ATOM 1287 C CA . GLU A 1 164 ? 19.771 21.595 3.350 1.00 45.75 164 GLU A CA 1
ATOM 1288 C C . GLU A 1 164 ? 18.998 22.817 2.803 1.00 45.75 164 GLU A C 1
ATOM 1290 O O . GLU A 1 164 ? 19.500 23.938 2.892 1.00 45.75 164 GLU A O 1
ATOM 1295 N N . ASP A 1 165 ? 17.786 22.650 2.256 1.00 45.09 165 ASP A N 1
ATOM 1296 C CA . ASP A 1 165 ? 17.077 23.739 1.568 1.00 45.09 165 ASP A CA 1
ATOM 1297 C C . ASP A 1 165 ? 15.855 24.250 2.353 1.00 45.09 165 ASP A C 1
ATOM 1299 O O . ASP A 1 165 ? 14.965 23.487 2.733 1.00 45.09 165 ASP A O 1
ATOM 1303 N N . ASP A 1 166 ? 15.823 25.568 2.585 1.00 42.09 166 ASP A N 1
ATOM 1304 C CA . ASP A 1 166 ? 14.811 26.315 3.346 1.00 42.09 166 ASP A CA 1
ATOM 1305 C C . ASP A 1 166 ? 13.406 26.160 2.717 1.00 42.09 166 ASP A C 1
ATOM 1307 O O . ASP A 1 166 ? 12.941 26.990 1.919 1.00 42.09 166 ASP A O 1
ATOM 1311 N N . THR A 1 167 ? 12.671 25.109 3.081 1.00 48.44 167 THR A N 1
ATOM 1312 C CA . THR A 1 167 ? 11.311 24.895 2.578 1.00 48.44 167 THR A CA 1
ATOM 1313 C C . THR A 1 167 ? 10.324 25.838 3.262 1.00 48.44 167 THR A C 1
ATOM 1315 O O . THR A 1 167 ? 9.959 25.740 4.435 1.00 48.44 167 THR A O 1
ATOM 1318 N N . ARG A 1 168 ? 9.853 26.798 2.465 1.00 50.19 168 ARG A N 1
ATOM 1319 C CA . ARG A 1 168 ? 8.780 27.742 2.784 1.00 50.19 168 ARG A CA 1
ATOM 1320 C C . ARG A 1 168 ? 7.511 27.009 3.228 1.00 50.19 168 ARG A C 1
ATOM 1322 O O . ARG A 1 168 ? 6.739 26.534 2.397 1.00 50.19 168 ARG A O 1
ATOM 1329 N N . ILE A 1 169 ? 7.243 27.041 4.531 1.00 47.22 169 ILE A N 1
ATOM 1330 C CA . ILE A 1 169 ? 5.946 26.711 5.135 1.00 47.22 169 ILE A CA 1
ATOM 1331 C C . ILE A 1 169 ? 4.861 27.548 4.436 1.00 47.22 169 ILE A C 1
ATOM 1333 O O . ILE A 1 169 ? 4.742 28.753 4.668 1.00 47.22 169 ILE A O 1
ATOM 1337 N N . SER A 1 170 ? 4.078 26.927 3.552 1.00 54.25 170 SER A N 1
ATOM 1338 C CA . SER A 1 170 ? 2.900 27.555 2.949 1.00 54.25 170 SER A CA 1
ATOM 1339 C C . SER A 1 170 ? 1.641 27.309 3.781 1.00 54.25 170 SER A C 1
ATOM 1341 O O . SER A 1 170 ? 1.557 26.393 4.592 1.00 54.25 170 SER A O 1
ATOM 1343 N N . ASN A 1 171 ? 0.692 28.227 3.604 1.00 51.53 171 ASN A N 1
ATOM 1344 C CA . ASN A 1 171 ? -0.383 28.578 4.528 1.00 51.53 171 ASN A CA 1
ATOM 1345 C C . ASN A 1 171 ? -1.221 27.413 5.089 1.00 51.53 171 ASN A C 1
ATOM 1347 O O . ASN A 1 171 ? -1.739 26.577 4.353 1.00 51.53 171 ASN A O 1
ATOM 1351 N N . ALA A 1 172 ? -1.455 27.492 6.403 1.00 47.59 172 ALA A N 1
ATOM 1352 C CA . ALA A 1 172 ? -2.217 26.585 7.258 1.00 47.59 172 ALA A CA 1
ATOM 1353 C C . ALA A 1 172 ? -3.729 26.547 6.952 1.00 47.59 172 ALA A C 1
ATOM 1355 O O . ALA A 1 172 ? -4.569 26.916 7.776 1.00 47.59 172 ALA A O 1
ATOM 1356 N N . GLY A 1 173 ? -4.107 26.063 5.769 1.00 58.94 173 GLY A N 1
ATOM 1357 C CA . GLY A 1 173 ? -5.409 25.420 5.624 1.00 58.94 173 GLY A CA 1
ATOM 1358 C C . GLY A 1 173 ? -5.465 24.189 6.536 1.00 58.94 173 GLY A C 1
ATOM 1359 O O . GLY A 1 173 ? -4.444 23.548 6.777 1.00 58.94 173 GLY A O 1
ATOM 1360 N N . SER A 1 174 ? -6.642 23.836 7.062 1.00 67.44 174 SER A N 1
ATOM 1361 C CA . SER A 1 174 ? -6.805 22.578 7.806 1.00 67.44 174 SER A CA 1
ATOM 1362 C C . SER A 1 174 ? -6.474 21.407 6.867 1.00 67.44 174 SER A C 1
ATOM 1364 O O . SER A 1 174 ? -7.243 21.086 5.961 1.00 67.44 174 SER A O 1
ATOM 1366 N N . LEU A 1 175 ? -5.264 20.855 7.001 1.00 81.56 175 LEU A N 1
ATOM 1367 C CA . LEU A 1 175 ? -4.752 19.779 6.154 1.00 81.56 175 LEU A CA 1
ATOM 1368 C C . LEU A 1 175 ? -5.434 18.459 6.481 1.00 81.56 175 LEU A C 1
ATOM 1370 O O . LEU A 1 175 ? -6.126 17.902 5.636 1.00 81.56 175 LEU A O 1
ATOM 1374 N N . ASP A 1 176 ? -5.284 18.034 7.729 1.00 87.75 176 ASP A N 1
ATOM 1375 C CA . ASP A 1 176 ? -6.030 16.948 8.343 1.00 87.75 176 ASP A CA 1
ATOM 1376 C C . ASP A 1 176 ? -6.078 17.214 9.860 1.00 87.75 176 ASP A C 1
ATOM 1378 O O . ASP A 1 176 ? -5.042 17.529 10.459 1.00 87.75 176 ASP A O 1
ATOM 1382 N N . PRO A 1 177 ? -7.250 17.131 10.515 1.00 90.75 177 PRO A N 1
ATOM 1383 C CA . PRO A 1 177 ? -7.361 17.377 11.951 1.00 90.75 177 PRO A CA 1
ATOM 1384 C C . PRO A 1 177 ? -6.562 16.378 12.803 1.00 90.75 177 PRO A C 1
ATOM 1386 O O . PRO A 1 177 ? -6.220 16.703 13.936 1.00 90.75 177 PRO A O 1
ATOM 1389 N N . ARG A 1 178 ? -6.229 15.184 12.290 1.00 92.25 178 ARG A N 1
ATOM 1390 C CA . ARG A 1 178 ? -5.465 14.132 12.988 1.00 92.25 178 ARG A CA 1
ATOM 1391 C C . ARG A 1 178 ? -3.964 14.431 13.072 1.00 92.25 178 ARG A C 1
ATOM 1393 O O . ARG A 1 178 ? -3.268 13.752 13.818 1.00 92.25 178 ARG A O 1
ATOM 1400 N N . LEU A 1 179 ? -3.456 15.457 12.380 1.00 91.81 179 LEU A N 1
ATOM 1401 C CA . LEU A 1 179 ? -2.033 15.834 12.428 1.00 91.81 179 LEU A CA 1
ATOM 1402 C C . LEU A 1 179 ? -1.537 16.200 13.833 1.00 91.81 179 LEU A C 1
ATOM 1404 O O . LEU A 1 179 ? -0.348 16.071 14.110 1.00 91.81 179 LEU A O 1
ATOM 1408 N N . HIS A 1 180 ? -2.434 16.612 14.734 1.00 91.75 180 HIS A N 1
ATOM 1409 C CA . HIS A 1 180 ? -2.081 16.909 16.125 1.00 91.75 180 HIS A CA 1
ATOM 1410 C C . HIS A 1 180 ? -1.522 15.687 16.886 1.00 91.75 180 HIS A C 1
ATOM 1412 O O . HIS A 1 180 ? -0.882 15.846 17.921 1.00 91.75 180 HIS A O 1
ATOM 1418 N N . TRP A 1 181 ? -1.727 14.462 16.389 1.00 90.81 181 TRP A N 1
ATOM 1419 C CA . TRP A 1 181 ? -1.128 13.267 16.988 1.00 90.81 181 TRP A CA 1
ATOM 1420 C C . TRP A 1 181 ? 0.382 13.144 16.738 1.00 90.81 181 TRP A C 1
ATOM 1422 O O . TRP A 1 181 ? 1.047 12.374 17.429 1.00 90.81 181 TRP A O 1
ATOM 1432 N N . LEU A 1 182 ? 0.924 13.904 15.781 1.00 90.19 182 LEU A N 1
ATOM 1433 C CA . LEU A 1 182 ? 2.339 13.905 15.398 1.00 90.19 182 LEU A CA 1
ATOM 1434 C C . LEU A 1 182 ? 3.125 15.084 15.997 1.00 90.19 182 LEU A C 1
ATOM 1436 O O . LEU A 1 182 ? 4.276 15.292 15.634 1.00 90.19 182 LEU A O 1
ATOM 1440 N N . GLU A 1 183 ? 2.553 15.856 16.930 1.00 88.12 183 GLU A N 1
ATOM 1441 C CA . GLU A 1 183 ? 3.239 17.022 17.528 1.00 88.12 183 GLU A CA 1
ATOM 1442 C C . GLU A 1 183 ? 4.551 16.658 18.242 1.00 88.12 183 GLU A C 1
ATOM 1444 O O . GLU A 1 183 ? 5.447 17.489 18.360 1.00 88.12 183 GLU A O 1
ATOM 1449 N N . SER A 1 184 ? 4.692 15.412 18.703 1.00 87.12 184 SER A N 1
ATOM 1450 C CA . SER A 1 184 ? 5.927 14.916 19.318 1.00 87.12 184 SER A CA 1
ATOM 1451 C C . SER A 1 184 ? 7.002 14.482 18.312 1.00 87.12 184 SER A C 1
ATOM 1453 O O . SER A 1 184 ? 8.120 14.196 18.738 1.00 87.12 184 SER A O 1
ATOM 1455 N N . LEU A 1 185 ? 6.692 14.439 17.009 1.00 88.00 185 LEU A N 1
ATOM 1456 C CA . LEU A 1 185 ? 7.605 14.082 15.916 1.00 88.00 185 LEU A CA 1
ATOM 1457 C C . LEU A 1 185 ? 7.508 15.123 14.779 1.00 88.00 185 LEU A C 1
ATOM 1459 O O . LEU A 1 185 ? 6.856 14.866 13.763 1.00 88.00 185 LEU A O 1
ATOM 1463 N N . PRO A 1 186 ? 8.147 16.300 14.931 1.00 87.81 186 PRO A N 1
ATOM 1464 C CA . PRO A 1 186 ? 8.031 17.406 13.979 1.00 87.81 186 PRO A CA 1
ATOM 1465 C C . PRO A 1 186 ? 8.428 17.045 12.543 1.00 87.81 186 PRO A C 1
ATOM 1467 O O . PRO A 1 186 ? 7.697 17.413 11.628 1.00 87.81 186 PRO A O 1
ATOM 1470 N N . SER A 1 187 ? 9.507 16.278 12.345 1.00 86.25 187 SER A N 1
ATOM 1471 C CA . SER A 1 187 ? 9.948 15.833 11.013 1.00 86.25 187 SER A CA 1
ATOM 1472 C C . SER A 1 187 ? 8.887 14.981 10.317 1.00 86.25 187 SER A C 1
ATOM 1474 O O . SER A 1 187 ? 8.504 15.253 9.183 1.00 86.25 187 SER A O 1
ATOM 1476 N N . MET A 1 188 ? 8.309 14.002 11.024 1.00 88.44 188 MET A N 1
ATOM 1477 C CA . MET A 1 188 ? 7.215 13.194 10.475 1.00 88.44 188 MET A CA 1
ATOM 1478 C C . MET A 1 188 ? 5.974 14.044 10.187 1.00 88.44 188 MET A C 1
ATOM 1480 O O . MET A 1 188 ? 5.304 13.854 9.175 1.00 88.44 188 MET A O 1
ATOM 1484 N N . LYS A 1 189 ? 5.644 14.993 11.070 1.00 90.19 189 LYS A N 1
ATOM 1485 C CA . LYS A 1 189 ? 4.525 15.911 10.844 1.00 90.19 189 LYS A CA 1
ATOM 1486 C C . LYS A 1 189 ? 4.733 16.722 9.563 1.00 90.19 189 LYS A C 1
ATOM 1488 O O . LYS A 1 189 ? 3.797 16.806 8.771 1.00 90.19 189 LYS A O 1
ATOM 1493 N N . ALA A 1 190 ? 5.931 17.271 9.358 1.00 86.69 190 ALA A N 1
ATOM 1494 C CA . ALA A 1 190 ? 6.291 18.018 8.157 1.00 86.69 190 ALA A CA 1
ATOM 1495 C C . ALA A 1 190 ? 6.176 17.139 6.904 1.00 86.69 190 ALA A C 1
ATOM 1497 O O . ALA A 1 190 ? 5.463 17.513 5.976 1.00 86.69 190 ALA A O 1
ATOM 1498 N N . LEU A 1 191 ? 6.737 15.925 6.934 1.00 86.44 191 LEU A N 1
ATOM 1499 C CA . LEU A 1 191 ? 6.644 14.955 5.839 1.00 86.44 191 LEU A CA 1
ATOM 1500 C C . LEU A 1 191 ? 5.190 14.624 5.474 1.00 86.44 191 LEU A C 1
ATOM 1502 O O . LEU A 1 191 ? 4.806 14.629 4.304 1.00 86.44 191 LEU A O 1
ATOM 1506 N N . VAL A 1 192 ? 4.347 14.343 6.473 1.00 89.88 192 VAL A N 1
ATOM 1507 C CA . VAL A 1 192 ? 2.927 14.052 6.237 1.00 89.88 192 VAL A CA 1
ATOM 1508 C C . VAL A 1 192 ? 2.210 15.284 5.679 1.00 89.88 192 VAL A C 1
ATOM 1510 O O . VAL A 1 192 ? 1.383 15.147 4.780 1.00 89.88 192 VAL A O 1
ATOM 1513 N N . GLN A 1 193 ? 2.508 16.485 6.180 1.00 88.94 193 GLN A N 1
ATOM 1514 C CA . GLN A 1 193 ? 1.926 17.729 5.669 1.00 88.94 193 GLN A CA 1
ATOM 1515 C C . GLN A 1 193 ? 2.315 17.984 4.214 1.00 88.94 193 GLN A C 1
ATOM 1517 O O . GLN A 1 193 ? 1.435 18.266 3.404 1.00 88.94 193 GLN A O 1
ATOM 1522 N N . GLU A 1 194 ? 3.593 17.837 3.878 1.00 84.69 194 GLU A N 1
ATOM 1523 C CA . GLU A 1 194 ? 4.105 17.986 2.520 1.00 84.69 194 GLU A CA 1
ATOM 1524 C C . GLU A 1 194 ? 3.450 16.973 1.576 1.00 84.69 194 GLU A C 1
ATOM 1526 O O . GLU A 1 194 ? 2.908 17.345 0.536 1.00 84.69 194 GLU A O 1
ATOM 1531 N N . ALA A 1 195 ? 3.392 15.700 1.975 1.00 84.19 195 ALA A N 1
ATOM 1532 C CA . ALA A 1 195 ? 2.746 14.661 1.187 1.00 84.19 195 ALA A CA 1
ATOM 1533 C C . ALA A 1 195 ? 1.239 14.918 0.999 1.00 84.19 195 ALA A C 1
ATOM 1535 O O . ALA A 1 195 ? 0.697 14.663 -0.078 1.00 84.19 195 ALA A O 1
ATOM 1536 N N . LEU A 1 196 ? 0.544 15.443 2.014 1.00 86.31 196 LEU A N 1
ATOM 1537 C CA . LEU A 1 196 ? -0.865 15.829 1.907 1.00 86.31 196 LEU A CA 1
ATOM 1538 C C . LEU A 1 196 ? -1.069 17.050 1.002 1.00 86.31 196 LEU A C 1
ATOM 1540 O O . LEU A 1 196 ? -2.019 17.060 0.219 1.00 86.31 196 LEU A O 1
ATOM 1544 N N . GLU A 1 197 ? -0.206 18.063 1.080 1.00 84.19 197 GLU A N 1
ATOM 1545 C CA . GLU A 1 197 ? -0.253 19.219 0.178 1.00 84.19 197 GLU A CA 1
ATOM 1546 C C . GLU A 1 197 ? 0.051 18.804 -1.258 1.00 84.19 197 GLU A C 1
ATOM 1548 O O . GLU A 1 197 ? -0.705 19.165 -2.160 1.00 84.19 197 GLU A O 1
ATOM 1553 N N . LEU A 1 198 ? 1.052 17.946 -1.478 1.00 76.62 198 LEU A N 1
ATOM 1554 C CA . LEU A 1 198 ? 1.310 17.373 -2.794 1.00 76.62 198 LEU A CA 1
ATOM 1555 C C . LEU A 1 198 ? 0.078 16.619 -3.304 1.00 76.62 198 LEU A C 1
ATOM 1557 O O . LEU A 1 198 ? -0.335 16.821 -4.439 1.00 76.62 198 LEU A O 1
ATOM 1561 N N . ARG A 1 199 ? -0.580 15.798 -2.476 1.00 78.19 199 ARG A N 1
ATOM 1562 C CA . ARG A 1 199 ? -1.839 15.121 -2.853 1.00 78.19 199 ARG A CA 1
ATOM 1563 C C . ARG A 1 199 ? -2.961 16.106 -3.196 1.00 78.19 199 ARG A C 1
ATOM 1565 O O . ARG A 1 199 ? -3.826 15.798 -4.011 1.00 78.19 199 ARG A O 1
ATOM 1572 N N . LYS A 1 200 ? -2.987 17.292 -2.583 1.00 78.88 200 LYS A N 1
ATOM 1573 C CA . LYS A 1 200 ? -3.964 18.346 -2.900 1.00 78.88 200 LYS A CA 1
ATOM 1574 C C . LYS A 1 200 ? -3.631 19.086 -4.192 1.00 78.88 200 LYS A C 1
ATOM 1576 O O . LYS A 1 200 ? -4.558 19.449 -4.913 1.00 78.88 200 LYS A O 1
ATOM 1581 N N . THR A 1 201 ? -2.355 19.346 -4.472 1.00 70.56 201 THR A N 1
ATOM 1582 C CA . THR A 1 201 ? -1.918 20.026 -5.702 1.00 70.56 201 THR A CA 1
ATOM 1583 C C . THR A 1 201 ? -1.993 19.098 -6.905 1.00 70.56 201 THR A C 1
ATOM 1585 O O . THR A 1 201 ? -2.471 19.510 -7.954 1.00 70.56 201 THR A O 1
ATOM 1588 N N . THR A 1 202 ? -1.630 17.830 -6.733 1.00 64.56 202 THR A N 1
ATOM 1589 C CA . THR A 1 202 ? -1.770 16.781 -7.751 1.00 64.56 202 THR A CA 1
ATOM 1590 C C . THR A 1 202 ? -3.221 16.482 -8.097 1.00 64.56 202 THR A C 1
ATOM 1592 O O . THR A 1 202 ? -3.543 16.332 -9.263 1.00 64.56 202 THR A O 1
ATOM 1595 N N . LYS A 1 203 ? -4.154 16.519 -7.139 1.00 62.88 203 LYS A N 1
ATOM 1596 C CA . LYS A 1 203 ? -5.591 16.482 -7.476 1.00 62.88 203 LYS A CA 1
ATOM 1597 C C . LYS A 1 203 ? -6.033 17.623 -8.401 1.00 62.88 203 LYS A C 1
ATOM 1599 O O . LYS A 1 203 ? -7.060 17.497 -9.049 1.00 62.88 203 LYS A O 1
ATOM 1604 N N . LYS A 1 204 ? -5.283 18.729 -8.452 1.00 54.03 204 LYS A N 1
ATOM 1605 C CA . LYS A 1 204 ? -5.566 19.897 -9.301 1.00 54.03 204 LYS A CA 1
ATOM 1606 C C . LYS A 1 204 ? -4.736 19.931 -10.591 1.00 54.03 204 LYS A C 1
ATOM 1608 O O . LYS A 1 204 ? -4.970 20.812 -11.415 1.00 54.03 204 LYS A O 1
ATOM 1613 N N . SER A 1 205 ? -3.759 19.039 -10.756 1.00 42.56 205 SER A N 1
ATOM 1614 C CA . SER A 1 205 ? -2.771 19.062 -11.839 1.00 42.56 205 SER A CA 1
ATOM 1615 C C . SER A 1 205 ? -2.591 17.657 -12.412 1.00 42.56 205 SER A C 1
ATOM 1617 O O . SER A 1 205 ? -2.208 16.757 -11.675 1.00 42.56 205 SER A O 1
ATOM 1619 N N . ASP A 1 206 ? -2.816 17.477 -13.720 1.00 46.91 206 ASP A N 1
ATOM 1620 C CA . ASP A 1 206 ? -2.676 16.173 -14.405 1.00 46.91 206 ASP A CA 1
ATOM 1621 C C . ASP A 1 206 ? -1.263 15.576 -14.307 1.00 46.91 206 ASP A C 1
ATOM 1623 O O . ASP A 1 206 ? -1.092 14.364 -14.429 1.00 46.91 206 ASP A O 1
ATOM 1627 N N . ASP A 1 207 ? -0.248 16.396 -14.033 1.00 46.25 207 ASP A N 1
ATOM 1628 C CA . ASP A 1 207 ? 1.130 15.935 -13.874 1.00 46.25 207 ASP A CA 1
ATOM 1629 C C . ASP A 1 207 ? 1.347 15.353 -12.472 1.00 46.25 207 ASP A C 1
ATOM 1631 O O . ASP A 1 207 ? 1.752 16.033 -11.525 1.00 46.25 207 ASP A O 1
ATOM 1635 N N . THR A 1 208 ? 1.047 14.063 -12.327 1.00 48.25 208 THR A N 1
ATOM 1636 C CA . THR A 1 208 ? 1.166 13.331 -11.064 1.00 48.25 208 THR A CA 1
ATOM 1637 C C . THR A 1 208 ? 2.430 12.485 -11.025 1.00 48.25 208 THR A C 1
ATOM 1639 O O . THR A 1 208 ? 2.481 11.368 -11.527 1.00 48.25 208 THR A O 1
ATOM 1642 N N . LYS A 1 209 ? 3.457 12.988 -10.341 1.00 47.81 209 LYS A N 1
ATOM 1643 C CA . LYS A 1 209 ? 4.525 12.151 -9.790 1.00 47.81 209 LYS A CA 1
ATOM 1644 C C . LYS A 1 209 ? 4.424 12.244 -8.261 1.00 47.81 209 LYS A C 1
ATOM 1646 O O . LYS A 1 209 ? 4.486 13.330 -7.695 1.00 47.81 209 LYS A O 1
ATOM 1651 N N . ASN A 1 210 ? 4.174 11.117 -7.595 1.00 46.44 210 ASN A N 1
ATOM 1652 C CA . ASN A 1 210 ? 4.123 11.007 -6.126 1.00 46.44 210 ASN A CA 1
ATOM 1653 C C . ASN A 1 210 ? 5.463 11.460 -5.511 1.00 46.44 210 ASN A C 1
ATOM 1655 O O . ASN A 1 210 ? 6.481 11.180 -6.114 1.00 46.44 210 ASN A O 1
ATOM 1659 N N . LEU A 1 211 ? 5.529 12.059 -4.314 1.00 43.88 211 LEU A N 1
ATOM 1660 C CA . LEU A 1 211 ? 6.802 12.496 -3.680 1.00 43.88 211 LEU A CA 1
ATOM 1661 C C . LEU A 1 211 ? 7.825 11.347 -3.521 1.00 43.88 211 LEU A C 1
ATOM 1663 O O . LEU A 1 211 ? 9.005 11.505 -3.823 1.00 43.88 211 LEU A O 1
ATOM 1667 N N . LEU A 1 212 ? 7.349 10.148 -3.163 1.00 47.09 212 LEU A N 1
ATOM 1668 C CA . LEU A 1 212 ? 8.157 8.917 -3.121 1.00 47.09 212 LEU A CA 1
ATOM 1669 C C . LEU A 1 212 ? 8.538 8.392 -4.518 1.00 47.09 212 LEU A C 1
ATOM 1671 O O . LEU A 1 212 ? 9.541 7.707 -4.678 1.00 47.09 212 LEU A O 1
ATOM 1675 N N . TYR A 1 213 ? 7.746 8.730 -5.537 1.00 44.53 213 TYR A N 1
ATOM 1676 C CA . TYR A 1 213 ? 7.998 8.396 -6.942 1.00 44.53 213 TYR A CA 1
ATOM 1677 C C . TYR A 1 213 ? 8.888 9.452 -7.633 1.00 44.53 213 TYR A C 1
ATOM 1679 O O . TYR A 1 213 ? 9.620 9.126 -8.556 1.00 44.53 213 TYR A O 1
ATOM 1687 N N . LEU A 1 214 ? 8.866 10.705 -7.161 1.00 38.16 214 LEU A N 1
ATOM 1688 C CA . LEU A 1 214 ? 9.681 11.842 -7.601 1.00 38.16 214 LEU A CA 1
ATOM 1689 C C . LEU A 1 214 ? 11.123 11.715 -7.118 1.00 38.16 214 LEU A C 1
ATOM 1691 O O . LEU A 1 214 ? 12.033 12.116 -7.836 1.00 38.16 214 LEU A O 1
ATOM 1695 N N . ARG A 1 215 ? 11.340 11.117 -5.940 1.00 46.41 215 ARG A N 1
ATOM 1696 C CA . ARG A 1 215 ? 12.684 10.747 -5.471 1.00 46.41 215 ARG A CA 1
ATOM 1697 C C . ARG A 1 215 ? 13.209 9.436 -6.069 1.00 46.41 215 ARG A C 1
ATOM 1699 O O . ARG A 1 215 ? 14.381 9.121 -5.891 1.00 46.41 215 ARG A O 1
ATOM 1706 N N . ARG A 1 216 ? 12.400 8.700 -6.842 1.00 43.66 216 ARG A N 1
ATOM 1707 C CA . ARG A 1 216 ? 12.869 7.571 -7.658 1.00 43.66 216 ARG A CA 1
ATOM 1708 C C . ARG A 1 216 ? 13.481 8.114 -8.952 1.00 43.66 216 ARG A C 1
ATOM 1710 O O . ARG A 1 216 ? 12.765 8.584 -9.834 1.00 43.66 21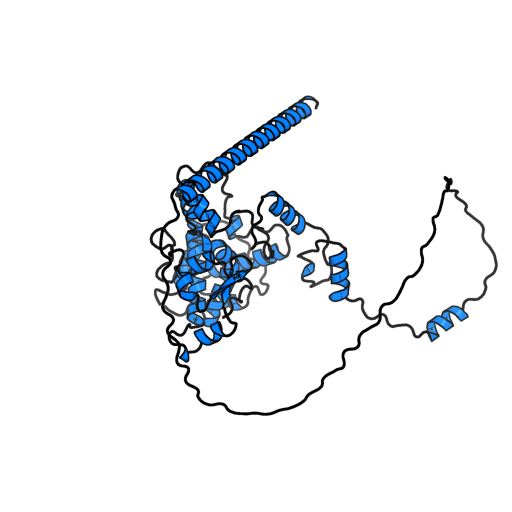6 ARG A O 1
ATOM 1717 N N . ARG A 1 217 ? 14.806 8.008 -9.108 1.00 36.84 217 ARG A N 1
ATOM 1718 C CA . ARG A 1 217 ? 15.411 8.085 -10.448 1.00 36.84 217 ARG A CA 1
ATOM 1719 C C . ARG A 1 217 ? 14.829 6.932 -11.287 1.00 36.84 217 ARG A C 1
ATOM 1721 O O . ARG A 1 217 ? 14.799 5.803 -10.793 1.00 36.84 217 ARG A O 1
ATOM 1728 N N . PRO A 1 218 ? 14.352 7.174 -12.520 1.00 34.31 218 PRO A N 1
ATOM 1729 C CA . PRO A 1 218 ? 13.869 6.103 -13.381 1.00 34.31 218 PRO A CA 1
ATOM 1730 C C . PRO A 1 218 ? 14.992 5.087 -13.623 1.00 34.31 218 PRO A C 1
ATOM 1732 O O . PRO A 1 218 ? 16.108 5.440 -14.016 1.00 34.31 218 PRO A O 1
ATOM 1735 N N . LEU A 1 219 ? 14.700 3.814 -13.358 1.00 38.12 219 LEU A N 1
ATOM 1736 C CA . LEU A 1 219 ? 15.576 2.702 -13.702 1.00 38.12 219 LEU A CA 1
ATOM 1737 C C . LEU A 1 219 ? 15.624 2.604 -15.237 1.00 38.12 219 LEU A C 1
ATOM 1739 O O . LEU A 1 219 ? 14.720 2.049 -15.845 1.00 38.12 219 LEU A O 1
ATOM 1743 N N . LYS A 1 220 ? 16.653 3.177 -15.876 1.00 36.16 220 LYS A N 1
ATOM 1744 C CA . LYS A 1 220 ? 16.986 2.875 -17.282 1.00 36.16 220 LYS A CA 1
ATOM 1745 C C . LYS A 1 220 ? 17.140 1.355 -17.496 1.00 36.16 220 LYS A C 1
ATOM 1747 O O . LYS A 1 220 ? 17.768 0.689 -16.672 1.00 36.16 220 LYS A O 1
ATOM 1752 N N . ARG A 1 221 ? 16.550 0.809 -18.562 1.00 36.53 221 ARG A N 1
ATOM 1753 C CA . ARG A 1 221 ? 16.761 -0.585 -18.983 1.00 36.53 221 ARG A CA 1
ATOM 1754 C C . ARG A 1 221 ? 18.239 -0.762 -19.328 1.00 36.53 221 ARG A C 1
ATOM 1756 O O . ARG A 1 221 ? 18.705 -0.117 -20.249 1.00 36.53 221 ARG A O 1
ATOM 1763 N N . ASP A 1 222 ? 18.936 -1.606 -18.580 1.00 38.78 222 ASP A N 1
ATOM 1764 C CA . ASP A 1 222 ? 20.217 -2.191 -18.976 1.00 38.78 222 ASP A CA 1
ATOM 1765 C C . ASP A 1 222 ? 20.153 -3.681 -18.625 1.00 38.78 222 ASP A C 1
ATOM 1767 O O . ASP A 1 222 ? 19.522 -4.052 -17.627 1.00 38.78 222 ASP A O 1
ATOM 1771 N N . LYS A 1 223 ? 20.773 -4.516 -19.467 1.00 46.22 223 LYS A N 1
ATOM 1772 C CA . LYS A 1 223 ? 20.738 -5.985 -19.407 1.00 46.22 223 LYS A CA 1
ATOM 1773 C C . LYS A 1 223 ? 21.100 -6.489 -18.001 1.00 46.22 223 LYS A C 1
ATOM 1775 O O . LYS A 1 223 ? 22.210 -6.283 -17.511 1.00 46.22 223 LYS A O 1
ATOM 1780 N N . LEU A 1 224 ? 20.137 -7.142 -17.350 1.00 48.50 224 LEU A N 1
ATOM 1781 C CA . LEU A 1 224 ? 20.304 -7.829 -16.071 1.00 48.50 224 LEU A CA 1
ATOM 1782 C C . LEU A 1 224 ? 21.157 -9.084 -16.282 1.00 48.50 224 LEU A C 1
ATOM 1784 O O . LEU A 1 224 ? 20.716 -10.018 -16.936 1.00 48.50 224 LEU A O 1
ATOM 1788 N N . SER A 1 225 ? 22.367 -9.125 -15.725 1.00 54.28 225 SER A N 1
ATOM 1789 C CA . SER A 1 225 ? 23.257 -10.293 -15.832 1.00 54.28 225 SER A CA 1
ATOM 1790 C C . SER A 1 225 ? 23.078 -11.314 -14.698 1.00 54.28 225 SER A C 1
ATOM 1792 O O . SER A 1 225 ? 23.732 -12.353 -14.702 1.00 54.28 225 SER A O 1
ATOM 1794 N N . ASN A 1 226 ? 22.226 -11.022 -13.711 1.00 58.75 226 ASN A N 1
ATOM 1795 C CA . ASN A 1 226 ? 22.177 -11.733 -12.430 1.00 58.75 226 ASN A CA 1
ATOM 1796 C C . ASN A 1 226 ? 20.775 -12.171 -11.961 1.00 58.75 226 ASN A C 1
ATOM 1798 O O . ASN A 1 226 ? 20.675 -12.759 -10.887 1.00 58.75 226 ASN A O 1
ATOM 1802 N N . ALA A 1 227 ? 19.718 -11.915 -12.733 1.00 61.97 227 ALA A N 1
ATOM 1803 C CA . ALA A 1 227 ? 18.411 -12.543 -12.524 1.00 61.97 227 ALA A CA 1
ATOM 1804 C C . ALA A 1 227 ? 18.222 -13.620 -13.601 1.00 61.97 227 ALA A C 1
ATOM 1806 O O . ALA A 1 227 ? 18.494 -13.353 -14.772 1.00 61.97 227 ALA A O 1
ATOM 1807 N N . SER A 1 228 ? 17.838 -14.838 -13.207 1.00 71.94 228 SER A N 1
ATOM 1808 C CA . SER A 1 228 ? 17.571 -15.910 -14.173 1.00 71.94 228 SER A CA 1
ATOM 1809 C C . SER A 1 228 ? 16.297 -15.600 -14.965 1.00 71.94 228 SER A C 1
ATOM 1811 O O . SER A 1 228 ? 15.425 -14.881 -14.479 1.00 71.94 228 SER A O 1
ATOM 1813 N N . SER A 1 229 ? 16.164 -16.158 -16.173 1.00 76.44 229 SER A N 1
ATOM 1814 C CA . SER A 1 229 ? 14.901 -16.097 -16.930 1.00 76.44 229 SER A CA 1
ATOM 1815 C C . SER A 1 229 ? 13.718 -16.597 -16.076 1.00 76.44 229 SER A C 1
ATOM 1817 O O . SER A 1 229 ? 12.680 -15.947 -15.993 1.00 76.44 229 SER A O 1
ATOM 1819 N N . GLU A 1 230 ? 13.943 -17.662 -15.296 1.00 82.25 230 GLU A N 1
ATOM 1820 C CA . GLU A 1 230 ? 12.975 -18.225 -14.344 1.00 82.25 230 GLU A CA 1
ATOM 1821 C C . GLU A 1 230 ? 12.493 -17.212 -13.284 1.00 82.25 230 GLU A C 1
ATOM 1823 O O . GLU A 1 230 ? 11.298 -17.155 -12.989 1.00 82.25 230 GLU A O 1
ATOM 1828 N N . ASP A 1 231 ? 13.380 -16.360 -12.746 1.00 77.94 231 ASP A N 1
ATOM 1829 C CA . ASP A 1 231 ? 13.000 -15.312 -11.786 1.00 77.94 231 ASP A CA 1
ATOM 1830 C C . ASP A 1 231 ? 12.067 -14.268 -12.425 1.00 77.94 231 ASP A C 1
ATOM 1832 O O . ASP A 1 231 ? 11.150 -13.764 -11.768 1.00 77.94 231 ASP A O 1
ATOM 1836 N N . PHE A 1 232 ? 12.273 -13.940 -13.705 1.00 75.50 232 PHE A N 1
ATOM 1837 C CA . PHE A 1 232 ? 11.402 -13.015 -14.432 1.00 75.50 232 PHE A CA 1
ATOM 1838 C C . PHE A 1 232 ? 10.051 -13.634 -14.762 1.00 75.50 232 PHE A C 1
ATOM 1840 O O . PHE A 1 232 ? 9.038 -12.951 -14.604 1.00 75.50 232 PHE A O 1
ATOM 1847 N N . THR A 1 233 ? 10.017 -14.901 -15.170 1.00 80.25 233 THR A N 1
ATOM 1848 C CA . THR A 1 233 ? 8.764 -15.627 -15.407 1.00 80.25 233 THR A CA 1
ATOM 1849 C C . THR A 1 233 ? 7.953 -15.710 -14.119 1.00 80.25 233 THR A C 1
ATOM 1851 O O . THR A 1 233 ? 6.807 -15.268 -14.091 1.00 80.25 233 THR A O 1
ATOM 1854 N N . ALA A 1 234 ? 8.571 -16.115 -13.004 1.00 81.81 234 ALA A N 1
ATOM 1855 C CA . ALA A 1 234 ? 7.908 -16.150 -11.700 1.00 81.81 234 ALA A CA 1
ATOM 1856 C C . ALA A 1 234 ? 7.429 -14.758 -11.242 1.00 81.81 234 ALA A C 1
ATOM 1858 O O . ALA A 1 234 ? 6.354 -14.622 -10.650 1.00 81.81 234 ALA A O 1
ATOM 1859 N N . PHE A 1 235 ? 8.201 -13.701 -11.521 1.00 82.38 235 PHE A N 1
ATOM 1860 C CA . PHE A 1 235 ? 7.777 -12.328 -11.250 1.00 82.38 235 PHE A CA 1
ATOM 1861 C C . PHE A 1 235 ? 6.558 -11.933 -12.094 1.00 82.38 235 PHE A C 1
ATOM 1863 O O . PHE A 1 235 ? 5.603 -11.386 -11.545 1.00 82.38 235 PHE A O 1
ATOM 1870 N N . LYS A 1 236 ? 6.557 -12.225 -13.398 1.00 81.12 236 LYS A N 1
ATOM 1871 C CA . LYS A 1 236 ? 5.432 -11.939 -14.302 1.00 81.12 236 LYS A CA 1
ATOM 1872 C C . LYS A 1 236 ? 4.179 -12.733 -13.922 1.00 81.12 236 LYS A C 1
ATOM 1874 O O . LYS A 1 236 ? 3.088 -12.178 -13.918 1.00 81.12 236 LYS A O 1
ATOM 1879 N N . GLU A 1 237 ? 4.309 -13.998 -13.536 1.00 82.31 237 GLU A N 1
ATOM 1880 C CA . GLU A 1 237 ? 3.172 -14.796 -13.057 1.00 82.31 237 GLU A CA 1
ATOM 1881 C C . GLU A 1 237 ? 2.545 -14.210 -11.786 1.00 82.31 237 GLU A C 1
ATOM 1883 O O . GLU A 1 237 ? 1.326 -14.236 -11.601 1.00 82.31 237 GLU A O 1
ATOM 1888 N N . GLU A 1 238 ? 3.378 -13.694 -10.881 1.00 81.25 238 GLU A N 1
ATOM 1889 C CA . GLU A 1 238 ? 2.925 -13.237 -9.575 1.00 81.25 238 GLU A CA 1
ATOM 1890 C C . GLU A 1 238 ? 2.428 -11.787 -9.566 1.00 81.25 238 GLU A C 1
ATOM 1892 O O . GLU A 1 238 ? 1.397 -11.477 -8.953 1.00 81.25 238 GLU A O 1
ATOM 1897 N N . TYR A 1 239 ? 3.188 -10.889 -10.181 1.00 78.06 239 TYR A N 1
ATOM 1898 C CA . TYR A 1 239 ? 2.892 -9.462 -10.192 1.00 78.06 239 TYR A CA 1
ATOM 1899 C C . TYR A 1 239 ? 2.040 -9.076 -11.394 1.00 78.06 239 TYR A C 1
ATOM 1901 O O . TYR A 1 239 ? 1.300 -8.110 -11.275 1.00 78.06 239 TYR A O 1
ATOM 1909 N N . GLY A 1 240 ? 2.061 -9.899 -12.442 1.00 75.19 240 GLY A N 1
ATOM 1910 C CA . GLY A 1 240 ? 1.310 -9.769 -13.679 1.00 75.19 240 GLY A CA 1
ATOM 1911 C C . GLY A 1 240 ? 2.239 -9.593 -14.890 1.00 75.19 240 GLY A C 1
ATOM 1912 O O . GLY A 1 240 ? 3.418 -9.250 -14.745 1.00 75.19 240 GLY A O 1
ATOM 1913 N N . PRO A 1 241 ? 1.743 -9.891 -16.105 1.00 66.44 241 PRO A N 1
ATOM 1914 C CA . PRO A 1 241 ? 2.572 -10.044 -17.302 1.00 66.44 241 PRO A CA 1
ATOM 1915 C C . PRO A 1 241 ? 3.209 -8.730 -17.766 1.00 66.44 241 PRO A C 1
ATOM 1917 O O . PRO A 1 241 ? 4.107 -8.738 -18.606 1.00 66.44 241 PRO A O 1
ATOM 1920 N N . SER A 1 242 ? 2.764 -7.592 -17.226 1.00 66.31 242 SER A N 1
ATOM 1921 C CA . SER A 1 242 ? 3.231 -6.281 -17.639 1.00 66.31 242 SER A CA 1
ATOM 1922 C C . SER A 1 242 ? 3.510 -5.359 -16.453 1.00 66.31 242 SER A C 1
ATOM 1924 O O . SER A 1 242 ? 2.802 -5.321 -15.452 1.00 66.31 242 SER A O 1
ATOM 1926 N N . SER A 1 243 ? 4.533 -4.523 -16.619 1.00 66.94 243 SER A N 1
ATOM 1927 C CA . SER A 1 243 ? 4.824 -3.414 -15.702 1.00 66.94 243 SER A CA 1
ATOM 1928 C C . SER A 1 243 ? 4.093 -2.118 -16.078 1.00 66.94 243 SER A C 1
ATOM 1930 O O . SER A 1 243 ? 4.289 -1.078 -15.442 1.00 66.94 243 SER A O 1
ATOM 1932 N N . PHE A 1 244 ? 3.255 -2.154 -17.118 1.00 71.50 244 PHE A N 1
ATOM 1933 C CA . PHE A 1 244 ? 2.558 -0.991 -17.643 1.00 71.50 244 PHE A CA 1
ATOM 1934 C C . PHE A 1 244 ? 1.325 -0.706 -16.791 1.00 71.50 244 PHE A C 1
ATOM 1936 O O . PHE A 1 244 ? 0.229 -1.195 -17.053 1.00 71.50 244 PHE A O 1
ATOM 1943 N N . VAL A 1 245 ? 1.501 0.121 -15.766 1.00 72.00 245 VAL A N 1
ATOM 1944 C CA . VAL A 1 245 ? 0.418 0.570 -14.886 1.00 72.00 245 VAL A CA 1
ATOM 1945 C C . VAL A 1 245 ? 0.258 2.079 -14.980 1.00 72.00 245 VAL A C 1
ATOM 1947 O O . VAL A 1 245 ? 1.236 2.817 -15.115 1.00 72.00 245 VAL A O 1
ATOM 1950 N N . CYS A 1 246 ? -0.985 2.560 -14.909 1.00 72.88 246 CYS A N 1
ATOM 1951 C CA . CYS A 1 246 ? -1.232 3.997 -14.923 1.00 72.88 246 CYS A CA 1
ATOM 1952 C C . CYS A 1 246 ? -0.645 4.654 -13.667 1.00 72.88 246 CYS A C 1
ATOM 1954 O O . CYS A 1 246 ? -1.017 4.307 -12.550 1.00 72.88 246 CYS A O 1
ATOM 1956 N N . SER A 1 247 ? 0.247 5.629 -13.846 1.00 69.12 247 SER A N 1
ATOM 1957 C CA . SER A 1 247 ? 0.860 6.384 -12.745 1.00 69.12 247 SER A CA 1
ATOM 1958 C C . SER A 1 247 ? -0.038 7.493 -12.185 1.00 69.12 247 SER A C 1
ATOM 1960 O O . SER A 1 247 ? 0.294 8.090 -11.157 1.00 69.12 247 SER A O 1
ATOM 1962 N N . VAL A 1 248 ? -1.171 7.775 -12.840 1.00 66.06 248 VAL A N 1
ATOM 1963 C CA . VAL A 1 248 ? -2.081 8.853 -12.448 1.00 66.06 248 VAL A CA 1
ATOM 1964 C C . VAL A 1 248 ? -2.823 8.478 -11.172 1.00 66.06 248 VAL A C 1
ATOM 1966 O O . VAL A 1 248 ? -3.537 7.475 -11.100 1.00 66.06 248 VAL A O 1
ATOM 1969 N N . TYR A 1 249 ? -2.677 9.333 -10.163 1.00 59.06 249 TYR A N 1
ATOM 1970 C CA . TYR A 1 249 ? -3.282 9.136 -8.851 1.00 59.06 249 TYR A CA 1
ATOM 1971 C C . TYR A 1 249 ? -4.814 9.052 -8.937 1.00 59.06 249 TYR A C 1
ATOM 1973 O O . TYR A 1 249 ? -5.467 9.943 -9.481 1.00 59.06 249 TYR A O 1
ATOM 1981 N N . GLY A 1 250 ? -5.397 7.996 -8.362 1.00 60.00 250 GLY A N 1
ATOM 1982 C CA . GLY A 1 250 ? -6.847 7.779 -8.351 1.00 60.00 250 GLY A CA 1
ATOM 1983 C C . GLY A 1 250 ? -7.438 7.276 -9.673 1.00 60.00 250 GLY A C 1
ATOM 1984 O O . GLY A 1 250 ? -8.662 7.209 -9.794 1.00 60.00 250 GLY A O 1
ATOM 1985 N N . CYS A 1 251 ? -6.609 6.914 -10.658 1.00 68.69 251 CYS A N 1
ATOM 1986 C CA . CYS A 1 251 ? -7.089 6.206 -11.836 1.00 68.69 251 CYS A CA 1
ATOM 1987 C C . CYS A 1 251 ? -7.583 4.805 -11.437 1.00 68.69 251 CYS A C 1
ATOM 1989 O O . CYS A 1 251 ? -6.864 4.028 -10.815 1.00 68.69 251 CYS A O 1
ATOM 1991 N N . ASP A 1 252 ? -8.797 4.447 -11.850 1.00 62.41 252 ASP A N 1
ATOM 1992 C CA . ASP A 1 252 ? -9.364 3.101 -11.686 1.00 62.41 252 ASP A CA 1
ATOM 1993 C C . ASP A 1 252 ? -8.536 2.019 -12.400 1.00 62.41 252 ASP A C 1
ATOM 1995 O O . ASP A 1 252 ? -8.578 0.844 -12.038 1.00 62.41 252 ASP A O 1
ATOM 1999 N N . LYS A 1 253 ? -7.748 2.432 -13.396 1.00 71.31 253 LYS A N 1
ATOM 2000 C CA . LYS A 1 253 ? -6.786 1.608 -14.127 1.00 71.31 253 LYS A CA 1
ATOM 2001 C C . LYS A 1 253 ? -5.346 1.728 -13.622 1.00 71.31 253 LYS A C 1
ATOM 2003 O O . LYS A 1 253 ? -4.465 1.126 -14.213 1.00 71.31 253 LYS A O 1
ATOM 2008 N N . ALA A 1 254 ? -5.078 2.458 -12.539 1.00 65.12 254 ALA A N 1
ATOM 2009 C CA . ALA A 1 254 ? -3.773 2.387 -11.867 1.00 65.12 254 ALA A CA 1
ATOM 2010 C C . ALA A 1 254 ? -3.558 1.039 -11.158 1.00 65.12 254 ALA A C 1
ATOM 2012 O O . ALA A 1 254 ? -2.444 0.704 -10.777 1.00 65.12 254 ALA A O 1
ATOM 2013 N N . VAL A 1 255 ? -4.632 0.265 -10.981 1.00 60.38 255 VAL A N 1
ATOM 2014 C CA . VAL A 1 255 ? -4.610 -1.070 -10.363 1.00 60.38 255 VAL A CA 1
ATOM 2015 C C . VAL A 1 255 ? -4.631 -2.184 -11.414 1.00 60.38 255 VAL A C 1
ATOM 2017 O O . VAL A 1 255 ? -4.327 -3.329 -11.100 1.00 60.38 255 VAL A O 1
ATOM 2020 N N . VAL A 1 256 ? -5.005 -1.856 -12.654 1.00 66.75 256 VAL A N 1
ATOM 2021 C CA . VAL A 1 256 ? -5.115 -2.807 -13.762 1.00 66.75 256 VAL A CA 1
ATOM 2022 C C . VAL A 1 256 ? -3.919 -2.607 -14.674 1.00 66.75 256 VAL A C 1
ATOM 2024 O O . VAL A 1 256 ? -3.719 -1.515 -15.201 1.00 66.75 256 VAL A O 1
ATOM 2027 N N . GLU A 1 257 ? -3.140 -3.659 -14.855 1.00 72.50 257 GLU A N 1
ATOM 2028 C CA . GLU A 1 257 ? -2.014 -3.651 -15.779 1.00 72.50 257 GLU A CA 1
ATOM 2029 C C . GLU A 1 257 ? -2.507 -3.671 -17.225 1.00 72.50 257 GLU A C 1
ATOM 2031 O O . GLU A 1 257 ? -3.523 -4.288 -17.559 1.00 72.50 257 GLU A O 1
ATOM 2036 N N . TYR A 1 258 ? -1.799 -2.940 -18.075 1.00 71.62 258 TYR A N 1
ATOM 2037 C CA . TYR A 1 258 ? -2.028 -2.899 -19.513 1.00 71.62 258 TYR A CA 1
ATOM 2038 C C . TYR A 1 258 ? -1.186 -3.957 -20.192 1.00 71.62 258 TYR A C 1
ATOM 2040 O O . TYR A 1 258 ? -0.024 -4.087 -19.848 1.00 71.62 258 TYR A O 1
ATOM 2048 N N . SER A 1 259 ? -1.690 -4.668 -21.193 1.00 73.81 259 SER A N 1
ATOM 2049 C CA . SER A 1 259 ? -0.864 -5.689 -21.851 1.00 73.81 259 SER A CA 1
ATOM 2050 C C . SER A 1 259 ? 0.302 -5.094 -22.656 1.00 73.81 259 SER A C 1
ATOM 2052 O O . SER A 1 259 ? 1.248 -5.809 -22.945 1.00 73.81 259 SER A O 1
ATOM 2054 N N . SER A 1 260 ? 0.282 -3.790 -22.972 1.00 75.19 260 SER A N 1
ATOM 2055 C CA . SER A 1 260 ? 1.360 -3.119 -23.712 1.00 75.19 260 SER A CA 1
ATOM 2056 C C . SER A 1 260 ? 1.571 -1.649 -23.325 1.00 75.19 260 SER A C 1
ATOM 2058 O O . SER A 1 260 ? 0.677 -0.981 -22.784 1.00 75.19 260 SER A O 1
ATOM 2060 N N . ALA A 1 261 ? 2.754 -1.118 -23.659 1.00 75.00 261 ALA A N 1
ATOM 2061 C CA . ALA A 1 261 ? 3.101 0.295 -23.496 1.00 75.00 261 ALA A CA 1
ATOM 2062 C C . ALA A 1 261 ? 2.119 1.215 -24.243 1.00 75.00 261 ALA A C 1
ATOM 2064 O O . ALA A 1 261 ? 1.688 2.235 -23.703 1.00 75.00 261 ALA A O 1
ATOM 2065 N N . SER A 1 262 ? 1.693 0.818 -25.445 1.00 77.94 262 SER A N 1
ATOM 2066 C CA . SER A 1 262 ? 0.757 1.567 -26.292 1.00 77.94 262 SER A CA 1
ATOM 2067 C C . SER A 1 262 ? -0.616 1.739 -25.637 1.00 77.94 262 SER A C 1
ATOM 2069 O O . SER A 1 262 ? -1.224 2.811 -25.718 1.00 77.94 262 SER A O 1
ATOM 2071 N N . GLN A 1 263 ? -1.103 0.727 -24.912 1.00 79.19 263 GLN A N 1
ATOM 2072 C CA . GLN A 1 263 ? -2.353 0.840 -24.155 1.00 79.19 263 GLN A CA 1
ATOM 2073 C C . GLN A 1 263 ? -2.226 1.797 -22.961 1.00 79.19 263 GLN A C 1
ATOM 2075 O O . GLN A 1 263 ? -3.129 2.609 -22.726 1.00 79.19 263 GLN A O 1
ATOM 2080 N N . LEU A 1 264 ? -1.102 1.750 -22.238 1.00 78.62 264 LEU A N 1
ATOM 2081 C CA . LEU A 1 264 ? -0.809 2.702 -21.166 1.00 78.62 264 LEU A CA 1
ATOM 2082 C C . LEU A 1 264 ? -0.691 4.132 -21.710 1.00 78.62 264 LEU A C 1
ATOM 2084 O O . LEU A 1 264 ? -1.250 5.055 -21.118 1.00 78.62 264 LEU A O 1
ATOM 2088 N N . MET A 1 265 ? -0.027 4.317 -22.852 1.00 77.00 265 MET A N 1
ATOM 2089 C CA . MET A 1 265 ? 0.096 5.610 -23.527 1.00 77.00 265 MET A CA 1
ATOM 2090 C C . MET A 1 265 ? -1.280 6.146 -23.943 1.00 77.00 265 MET A C 1
ATOM 2092 O O . MET A 1 265 ? -1.616 7.294 -23.652 1.00 77.00 265 MET A O 1
ATOM 2096 N N . ASN A 1 266 ? -2.142 5.299 -24.515 1.00 80.88 266 ASN A N 1
ATOM 2097 C CA . ASN A 1 266 ? -3.525 5.658 -24.831 1.00 80.88 266 ASN A CA 1
ATOM 2098 C C . ASN A 1 266 ? -4.293 6.089 -23.570 1.00 80.88 266 ASN A C 1
ATOM 2100 O O . ASN A 1 266 ? -4.921 7.150 -23.562 1.00 80.88 266 ASN A O 1
ATOM 2104 N N . GLN A 1 267 ? -4.186 5.349 -22.463 1.00 80.62 267 GLN A N 1
ATOM 2105 C CA . GLN A 1 267 ? -4.782 5.777 -21.197 1.00 80.62 267 GLN A CA 1
ATOM 2106 C C . GLN A 1 267 ? -4.194 7.103 -20.694 1.00 80.62 267 GLN A C 1
ATOM 2108 O O . GLN A 1 267 ? -4.948 7.974 -20.263 1.00 80.62 267 GLN A O 1
ATOM 2113 N N . SER A 1 268 ? -2.877 7.291 -20.755 1.00 75.19 268 SER A N 1
ATOM 2114 C CA . SER A 1 268 ? -2.228 8.547 -20.369 1.00 75.19 268 SER A CA 1
ATOM 2115 C C . SER A 1 268 ? -2.801 9.719 -21.173 1.00 75.19 268 SER A C 1
ATOM 2117 O O . SER A 1 268 ? -3.237 10.717 -20.597 1.00 75.19 268 SER A O 1
ATOM 2119 N N . THR A 1 269 ? -2.987 9.554 -22.489 1.00 75.81 269 THR A N 1
ATOM 2120 C CA . THR A 1 269 ? -3.640 10.576 -23.323 1.00 75.81 269 THR A CA 1
ATOM 2121 C C . THR A 1 269 ? -5.092 10.845 -22.916 1.00 75.81 269 THR A C 1
ATOM 2123 O O . THR A 1 269 ? -5.563 11.976 -23.052 1.00 75.81 269 THR A O 1
ATOM 2126 N N . ARG A 1 270 ? -5.808 9.846 -22.372 1.00 71.38 270 ARG A N 1
ATOM 2127 C CA . ARG A 1 270 ? -7.176 10.003 -21.846 1.00 71.38 270 ARG A CA 1
ATOM 2128 C C . ARG A 1 270 ? -7.223 10.854 -20.584 1.00 71.38 270 ARG A C 1
ATOM 2130 O O . ARG A 1 270 ? -8.184 11.606 -20.438 1.00 71.38 270 ARG A O 1
ATOM 2137 N N . HIS A 1 271 ? -6.203 10.791 -19.729 1.00 67.50 271 HIS A N 1
ATOM 2138 C CA . HIS A 1 271 ? -6.073 11.713 -18.595 1.00 67.50 271 HIS A CA 1
ATOM 2139 C C . HIS A 1 271 ? -5.920 13.161 -19.075 1.00 67.50 271 HIS A C 1
ATOM 2141 O O . HIS A 1 271 ? -6.559 14.064 -18.547 1.00 67.50 271 HIS A O 1
ATOM 2147 N N . HIS A 1 272 ? -5.210 13.370 -20.183 1.00 62.12 272 HIS A N 1
ATOM 2148 C CA . HIS A 1 272 ? -5.037 14.690 -20.793 1.00 62.12 272 HIS A CA 1
ATOM 2149 C C . HIS A 1 272 ? -6.234 15.178 -21.647 1.00 62.12 272 HIS A C 1
ATOM 2151 O O . HIS A 1 272 ? -6.156 16.243 -22.273 1.00 62.12 272 HIS A O 1
ATOM 2157 N N . GLN A 1 273 ? -7.370 14.462 -21.701 1.00 60.38 273 GLN A N 1
ATOM 2158 C CA . GLN A 1 273 ? -8.507 14.885 -22.532 1.00 60.38 273 GLN A CA 1
ATOM 2159 C C . GLN A 1 273 ? -9.263 16.100 -21.956 1.00 60.38 273 GLN A C 1
ATOM 2161 O O . GLN A 1 273 ? -9.724 16.141 -20.817 1.00 60.38 273 GLN A O 1
ATOM 2166 N N . LYS A 1 274 ? -9.458 17.110 -22.817 1.00 62.00 274 LYS A N 1
ATOM 2167 C CA . LYS A 1 274 ? -9.911 18.486 -22.507 1.00 62.00 274 LYS A CA 1
ATOM 2168 C C . LYS A 1 274 ? -11.371 18.641 -22.042 1.00 62.00 274 LYS A C 1
ATOM 2170 O O . LYS A 1 274 ? -11.820 19.762 -21.800 1.00 62.00 274 LYS A O 1
ATOM 2175 N N . LEU A 1 275 ? -12.157 17.569 -21.971 1.00 79.25 275 LEU A N 1
ATOM 2176 C CA . LEU A 1 275 ? -13.600 17.658 -21.725 1.00 79.25 275 LEU A CA 1
ATOM 2177 C C . LEU A 1 275 ? -13.897 17.571 -20.229 1.00 79.25 275 LEU A C 1
ATOM 2179 O O . LEU A 1 275 ? -14.158 16.494 -19.710 1.00 79.25 275 LEU A O 1
ATOM 2183 N N . ARG A 1 276 ? -13.873 18.718 -19.546 1.00 86.25 276 ARG A N 1
ATOM 2184 C CA . ARG A 1 276 ? -14.094 18.836 -18.095 1.00 86.25 276 ARG A CA 1
ATOM 2185 C C . ARG A 1 276 ? -15.443 19.464 -17.768 1.00 86.25 276 ARG A C 1
ATOM 2187 O O . ARG A 1 276 ? -16.000 20.233 -18.555 1.00 86.25 276 ARG A O 1
ATOM 2194 N N . CYS A 1 277 ? -15.980 19.148 -16.590 1.00 85.19 277 CYS A N 1
ATOM 2195 C CA . CYS A 1 277 ? -17.148 19.848 -16.068 1.00 85.19 277 CYS A CA 1
ATOM 2196 C C . CYS A 1 277 ? -16.716 21.101 -15.295 1.00 85.19 277 CYS A C 1
ATOM 2198 O O . CYS A 1 277 ? -16.249 21.000 -14.171 1.00 85.19 277 CYS A O 1
ATOM 2200 N N . PHE A 1 278 ? -16.951 22.292 -15.847 1.00 90.06 278 PHE A N 1
ATOM 2201 C CA . PHE A 1 278 ? -16.535 23.563 -15.229 1.00 90.06 278 PHE A CA 1
ATOM 2202 C C . PHE A 1 278 ? -17.436 24.062 -14.080 1.00 90.06 278 PHE A C 1
ATOM 2204 O O . PHE A 1 278 ? -17.348 25.225 -13.683 1.00 90.06 278 PHE A O 1
ATOM 2211 N N . LYS A 1 279 ? -18.342 23.234 -13.546 1.00 87.81 279 LYS A N 1
ATOM 2212 C CA . LYS A 1 279 ? -19.131 23.613 -12.364 1.00 87.81 279 LYS A CA 1
ATOM 2213 C C . LYS A 1 279 ? -18.229 23.626 -11.127 1.00 87.81 279 LYS A C 1
ATOM 2215 O O . LYS A 1 279 ? -17.504 22.664 -10.882 1.00 87.81 279 LYS A O 1
ATOM 2220 N N . GLN A 1 280 ? -18.310 24.703 -10.342 1.00 80.94 280 GLN A N 1
ATOM 2221 C CA . GLN A 1 280 ? -17.647 24.786 -9.037 1.00 80.94 280 GLN A CA 1
ATOM 2222 C C . GLN A 1 280 ? -18.083 23.602 -8.159 1.00 80.94 280 GLN A C 1
ATOM 2224 O O . GLN A 1 280 ? -19.256 23.223 -8.176 1.00 80.94 280 GLN A O 1
ATOM 2229 N N . ASP A 1 281 ? -17.113 22.995 -7.472 1.00 77.06 281 ASP A N 1
ATOM 2230 C CA . ASP A 1 281 ? -17.264 21.824 -6.593 1.00 77.06 281 ASP A CA 1
ATOM 2231 C C . ASP A 1 281 ? -17.717 20.517 -7.276 1.00 77.06 281 ASP A C 1
ATOM 2233 O O . ASP A 1 281 ? -18.124 19.561 -6.613 1.00 77.06 281 ASP A O 1
ATOM 2237 N N . CYS A 1 282 ? -17.641 20.428 -8.608 1.00 79.38 282 CYS A N 1
ATOM 2238 C CA . CYS A 1 282 ? -17.893 19.176 -9.312 1.00 79.38 282 CYS A CA 1
ATOM 2239 C C . CYS A 1 282 ? -16.663 18.258 -9.268 1.00 79.38 282 CYS A C 1
ATOM 2241 O O . CYS A 1 282 ? -15.617 18.615 -9.797 1.00 79.38 282 CYS A O 1
ATOM 2243 N N . PHE A 1 283 ? -16.807 17.041 -8.732 1.00 70.12 283 PHE A N 1
ATOM 2244 C CA . PHE A 1 283 ? -15.735 16.028 -8.710 1.00 70.12 283 PHE A CA 1
ATOM 2245 C C . PHE A 1 283 ? -15.169 15.713 -10.110 1.00 70.12 283 PHE A C 1
ATOM 2247 O O . PHE A 1 283 ? -13.988 15.434 -10.269 1.00 70.12 283 PHE A O 1
ATOM 2254 N N . TYR A 1 284 ? -16.005 15.812 -11.148 1.00 74.12 284 TYR A N 1
ATOM 2255 C CA . TYR A 1 284 ? -15.618 15.562 -12.541 1.00 74.12 284 TYR A CA 1
ATOM 2256 C C . TYR A 1 284 ? -15.004 16.785 -13.246 1.00 74.12 284 TYR A C 1
ATOM 2258 O O . TYR A 1 284 ? -14.851 16.788 -14.471 1.00 74.12 284 TYR A O 1
ATOM 2266 N N . ASN A 1 285 ? -14.702 17.854 -12.506 1.00 75.88 285 ASN A N 1
ATOM 2267 C CA . ASN A 1 285 ? -13.916 18.970 -13.026 1.00 75.88 285 ASN A CA 1
ATOM 2268 C C . ASN A 1 285 ? -12.456 18.542 -13.245 1.00 75.88 285 ASN A C 1
ATOM 2270 O O . ASN A 1 285 ? -11.879 18.872 -14.275 1.00 75.88 285 ASN A O 1
ATOM 2274 N N . ASP A 1 286 ? -11.920 17.709 -12.349 1.00 62.16 286 ASP A N 1
ATOM 2275 C CA . ASP A 1 286 ? -10.520 17.275 -12.391 1.00 62.16 286 ASP A CA 1
ATOM 2276 C C . ASP A 1 286 ? -10.323 16.011 -13.248 1.00 62.16 286 ASP A C 1
ATOM 2278 O O . ASP A 1 286 ? -9.349 15.910 -13.980 1.00 62.16 286 ASP A O 1
ATOM 2282 N N . VAL A 1 287 ? -11.285 15.078 -13.233 1.00 62.97 287 VAL A N 1
ATOM 2283 C CA . VAL A 1 287 ? -11.172 13.771 -13.921 1.00 62.97 287 VAL A CA 1
ATOM 2284 C C . VAL A 1 287 ? -11.451 13.847 -15.432 1.00 62.97 287 VAL A C 1
ATOM 2286 O O . VAL A 1 287 ? -10.924 13.055 -16.208 1.00 62.97 287 VAL A O 1
ATOM 2289 N N . GLY A 1 288 ? -12.300 14.782 -15.869 1.00 74.00 288 GLY A N 1
ATOM 2290 C CA . GLY A 1 288 ? -12.718 14.884 -17.270 1.00 74.00 288 GLY A CA 1
ATOM 2291 C C . GLY A 1 288 ? -13.632 13.745 -17.755 1.00 74.00 288 GLY A C 1
ATOM 2292 O O . GLY A 1 288 ? -14.113 12.912 -16.986 1.00 74.00 288 GLY A O 1
ATOM 2293 N N . PHE A 1 289 ? -13.944 13.748 -19.054 1.00 77.94 289 PHE A N 1
ATOM 2294 C CA . PHE A 1 289 ? -14.847 12.791 -19.698 1.00 77.94 289 PHE A CA 1
ATOM 2295 C C . PHE A 1 289 ? -14.280 12.276 -21.019 1.00 77.94 289 PHE A C 1
ATOM 2297 O O . PHE A 1 289 ? -13.904 13.056 -21.890 1.00 77.94 289 PHE A O 1
ATOM 2304 N N . LEU A 1 290 ? -14.396 10.961 -21.226 1.00 63.38 290 LEU A N 1
ATOM 2305 C CA . LEU A 1 290 ? -13.973 10.261 -22.449 1.00 63.38 290 LEU A CA 1
ATOM 2306 C C . LEU A 1 290 ? -14.759 10.657 -23.711 1.00 63.38 290 LEU A C 1
ATOM 2308 O O . LEU A 1 290 ? -14.379 10.305 -24.822 1.00 63.38 290 LEU A O 1
ATOM 2312 N N . SER A 1 291 ? -15.918 11.313 -23.568 1.00 75.19 291 SER A N 1
ATOM 2313 C CA . SER A 1 291 ? -16.650 11.838 -24.724 1.00 75.19 291 SER A CA 1
ATOM 2314 C C . SER A 1 291 ? -17.560 13.017 -24.365 1.00 75.19 291 SER A C 1
ATOM 2316 O O . SER A 1 291 ? -18.069 13.098 -23.239 1.00 75.19 291 SER A O 1
ATOM 2318 N N . PRO A 1 292 ? -17.898 13.882 -25.344 1.00 80.44 292 PRO A N 1
ATOM 2319 C CA . PRO A 1 292 ? -18.888 14.942 -25.155 1.00 80.44 292 PRO A CA 1
ATOM 2320 C C . PRO A 1 292 ? -20.264 14.408 -24.742 1.00 80.44 292 PRO A C 1
ATOM 2322 O O . PRO A 1 292 ? -21.048 15.118 -24.115 1.00 80.44 292 PRO A O 1
ATOM 2325 N N . ARG A 1 293 ? -20.588 13.156 -25.101 1.00 85.44 293 ARG A N 1
ATOM 2326 C CA . ARG A 1 293 ? -21.842 12.509 -24.703 1.00 85.44 293 ARG A CA 1
ATOM 2327 C C . ARG A 1 293 ? -21.862 12.237 -23.199 1.00 85.44 293 ARG A C 1
ATOM 2329 O O . ARG A 1 293 ? -22.848 12.595 -22.564 1.00 85.44 293 ARG A O 1
ATOM 2336 N N . HIS A 1 294 ? -20.774 11.709 -22.635 1.00 79.88 294 HIS A N 1
ATOM 2337 C CA . HIS A 1 294 ? -20.661 11.478 -21.192 1.00 79.88 294 HIS A CA 1
ATOM 2338 C C . HIS A 1 294 ? -20.700 12.787 -20.394 1.00 79.88 294 HIS A C 1
ATOM 2340 O O . HIS A 1 294 ? -21.426 12.863 -19.407 1.00 79.88 294 HIS A O 1
ATOM 2346 N N . LEU A 1 295 ? -20.032 13.846 -20.872 1.00 87.94 295 LEU A N 1
ATOM 2347 C CA . LEU A 1 295 ? -20.116 15.176 -20.254 1.00 87.94 295 LEU A CA 1
ATOM 2348 C C . LEU A 1 295 ? -21.554 15.728 -20.271 1.00 87.94 295 LEU A C 1
ATOM 2350 O O . LEU A 1 295 ? -22.036 16.261 -19.271 1.00 87.94 295 LEU A O 1
ATOM 2354 N N . ARG A 1 296 ? -22.278 15.579 -21.390 1.00 90.88 296 ARG A N 1
ATOM 2355 C CA . ARG A 1 296 ? -23.689 15.996 -21.484 1.00 90.88 296 ARG A CA 1
ATOM 2356 C C . ARG A 1 296 ? -24.595 15.198 -20.549 1.00 90.88 296 ARG A C 1
ATOM 2358 O O . ARG A 1 296 ? -25.474 15.786 -19.921 1.00 90.88 296 ARG A O 1
ATOM 2365 N N . ASP A 1 297 ? -24.400 13.888 -20.457 1.00 86.12 297 ASP A N 1
ATOM 2366 C CA . ASP A 1 297 ? -25.193 13.033 -19.570 1.00 86.12 297 ASP A CA 1
ATOM 2367 C C . ASP A 1 297 ? -24.903 13.333 -18.095 1.00 86.12 297 ASP A C 1
ATOM 2369 O O . ASP A 1 297 ? -25.837 13.417 -17.295 1.00 86.12 297 ASP A O 1
ATOM 2373 N N . HIS A 1 298 ? -23.645 13.609 -17.747 1.00 91.25 298 HIS A N 1
ATOM 2374 C CA . HIS A 1 298 ? -23.261 14.129 -16.435 1.00 91.25 298 HIS A CA 1
ATOM 2375 C C . HIS A 1 298 ? -23.954 15.456 -16.120 1.00 91.25 298 HIS A C 1
ATOM 2377 O O . HIS A 1 298 ? -24.618 15.569 -15.090 1.00 91.25 298 HIS A O 1
ATOM 2383 N N . HIS A 1 299 ? -23.892 16.441 -17.024 1.00 93.69 299 HIS A N 1
ATOM 2384 C CA . HIS A 1 299 ? -24.583 17.720 -16.831 1.00 93.69 299 HIS A CA 1
ATOM 2385 C C . HIS A 1 299 ? -26.083 17.525 -16.597 1.00 93.69 299 HIS A C 1
ATOM 2387 O O . HIS A 1 299 ? -26.645 18.155 -15.710 1.00 93.69 299 HIS A O 1
ATOM 2393 N N . ARG A 1 300 ? -26.734 16.614 -17.326 1.00 90.19 300 ARG A N 1
ATOM 2394 C CA . ARG A 1 300 ? -28.163 16.321 -17.131 1.00 90.19 300 ARG A CA 1
ATOM 2395 C C . ARG A 1 300 ? -28.470 15.714 -15.762 1.00 90.19 300 ARG A C 1
ATOM 2397 O O . ARG A 1 300 ? -29.509 16.034 -15.194 1.00 90.19 300 ARG A O 1
ATOM 2404 N N . ARG A 1 301 ? -27.603 14.836 -15.251 1.00 88.44 301 ARG A N 1
ATOM 2405 C CA . ARG A 1 301 ? -27.830 14.094 -13.999 1.00 88.44 301 ARG A CA 1
ATOM 2406 C C . ARG A 1 301 ? -27.433 14.887 -12.758 1.00 88.44 301 ARG A C 1
ATOM 2408 O O . ARG A 1 301 ? -28.192 14.938 -11.798 1.00 88.44 301 ARG A O 1
ATOM 2415 N N . CYS A 1 302 ? -26.256 15.501 -12.778 1.00 82.75 302 CYS A N 1
ATOM 2416 C CA . CYS A 1 302 ? -25.653 16.145 -11.610 1.00 82.75 302 CYS A CA 1
ATOM 2417 C C . CYS A 1 302 ? -25.864 17.662 -11.594 1.00 82.75 302 CYS A C 1
ATOM 2419 O O . CYS A 1 302 ? -25.800 18.294 -10.539 1.00 82.75 302 CYS A O 1
ATOM 2421 N N . HIS A 1 303 ? -26.123 18.265 -12.754 1.00 90.00 303 HIS A N 1
ATOM 2422 C CA . HIS A 1 303 ? -26.342 19.703 -12.897 1.00 90.00 303 HIS A CA 1
ATOM 2423 C C . HIS A 1 303 ? -27.599 20.006 -13.717 1.00 90.00 303 HIS A C 1
ATOM 2425 O O . HIS A 1 303 ? -27.513 20.778 -14.680 1.00 90.00 303 HIS A O 1
ATOM 2431 N N . PRO A 1 304 ? -28.757 19.411 -13.361 1.00 87.00 304 PRO A N 1
ATOM 2432 C CA . PRO A 1 304 ? -29.980 19.664 -14.096 1.00 87.00 304 PRO A CA 1
ATOM 2433 C C . PRO A 1 304 ? -30.222 21.178 -14.146 1.00 87.00 304 PRO A C 1
ATOM 2435 O O . PRO A 1 304 ? -29.987 21.871 -13.146 1.00 87.00 304 PRO A O 1
ATOM 2438 N N . PRO A 1 305 ? -30.631 21.717 -15.307 1.00 81.25 305 PRO A N 1
ATOM 2439 C CA . PRO A 1 305 ? -30.964 23.126 -15.395 1.00 81.25 305 PRO A CA 1
ATOM 2440 C C . PRO A 1 305 ? -32.023 23.439 -14.330 1.00 81.25 305 PRO A C 1
ATOM 2442 O O . PRO A 1 305 ? -32.910 22.607 -14.100 1.00 81.25 305 PRO A O 1
ATOM 2445 N N . PRO A 1 306 ? -31.931 24.600 -13.655 1.00 78.75 306 PRO A N 1
ATOM 2446 C CA . PRO A 1 306 ? -32.942 24.989 -12.688 1.00 78.75 306 PRO A CA 1
ATOM 2447 C C . PRO A 1 306 ? -34.316 24.921 -13.363 1.00 78.75 306 PRO A C 1
ATOM 2449 O O . PRO A 1 306 ? -34.410 25.252 -14.553 1.00 78.75 306 PRO A O 1
ATOM 2452 N N . PRO A 1 307 ? -35.363 24.469 -12.649 1.00 74.56 307 PRO A N 1
ATOM 2453 C CA . PRO A 1 307 ? -36.702 24.409 -13.207 1.00 74.56 307 PRO A CA 1
ATOM 2454 C C . PRO A 1 307 ? -37.058 25.806 -13.700 1.00 74.56 307 PRO A C 1
ATOM 2456 O O . PRO A 1 307 ? -37.211 26.741 -12.914 1.00 74.56 307 PRO A O 1
ATOM 2459 N N . GLN A 1 308 ? -37.106 25.952 -15.022 1.00 71.06 308 GLN A N 1
ATOM 2460 C CA . GLN A 1 308 ? -37.540 27.186 -15.650 1.00 71.06 308 GLN A CA 1
ATOM 2461 C C . GLN A 1 308 ? -38.964 27.427 -15.151 1.00 71.06 308 GLN A C 1
ATOM 2463 O O . GLN A 1 308 ? -39.784 26.507 -15.253 1.00 71.06 308 GLN A O 1
ATOM 2468 N N . PRO A 1 309 ? -39.281 28.604 -14.586 1.00 65.50 309 PRO A N 1
ATOM 2469 C CA . PRO A 1 309 ? -40.658 28.928 -14.279 1.00 65.50 309 PRO A CA 1
ATOM 2470 C C . PRO A 1 309 ? -41.418 28.871 -15.601 1.00 65.50 309 PRO A C 1
ATOM 2472 O O . PRO A 1 309 ? -41.212 29.697 -16.489 1.00 65.50 309 PRO A O 1
ATOM 2475 N N . SER A 1 310 ? -42.246 27.841 -15.771 1.00 65.31 310 SER A N 1
ATOM 2476 C CA . SER A 1 310 ? -43.126 27.739 -16.922 1.00 65.31 310 SER A CA 1
ATOM 2477 C C . SER A 1 310 ? -44.050 28.944 -16.854 1.00 65.31 310 SER A C 1
ATOM 2479 O O . SER A 1 310 ? -44.929 28.992 -15.990 1.00 65.31 310 SER A O 1
ATOM 2481 N N . LEU A 1 311 ? -43.811 29.939 -17.713 1.00 67.38 311 LEU A N 1
ATOM 2482 C CA . LEU A 1 311 ? -44.721 31.063 -17.863 1.00 67.38 311 LEU A CA 1
ATOM 2483 C C . LEU A 1 311 ? -46.105 30.467 -18.141 1.00 67.38 311 LEU A C 1
ATOM 2485 O O . LEU A 1 311 ? -46.234 29.674 -19.081 1.00 67.38 311 LEU A O 1
ATOM 2489 N N . PRO A 1 312 ? -47.121 30.777 -17.317 1.00 74.12 312 PRO A N 1
ATOM 2490 C CA . PRO A 1 312 ? -48.474 30.305 -17.550 1.00 74.12 312 PRO A CA 1
ATOM 2491 C C . PRO A 1 312 ? -48.863 30.598 -18.998 1.00 74.12 312 PRO A C 1
ATOM 2493 O O . PRO A 1 312 ? -48.643 31.711 -19.477 1.00 74.12 312 PRO A O 1
ATOM 2496 N N . GLN A 1 313 ? -49.435 29.614 -19.700 1.00 70.69 313 GLN A N 1
ATOM 2497 C CA . GLN A 1 313 ? -49.771 29.735 -21.130 1.00 70.69 313 GLN A CA 1
ATOM 2498 C C . GLN A 1 313 ? -50.613 30.984 -21.450 1.00 70.69 313 GLN A C 1
ATOM 2500 O O . GLN A 1 313 ? -50.559 31.501 -22.562 1.00 70.69 313 GLN A O 1
ATOM 2505 N N . GLN A 1 314 ? -51.333 31.504 -20.455 1.00 75.00 314 GLN A N 1
ATOM 2506 C CA . GLN A 1 314 ? -52.100 32.746 -20.517 1.00 75.00 314 GLN A CA 1
ATOM 2507 C C . GLN A 1 314 ? -51.226 33.966 -20.854 1.00 75.00 314 GLN A C 1
ATOM 2509 O O . GLN A 1 314 ? -51.596 34.745 -21.725 1.00 75.00 314 GLN A O 1
ATOM 2514 N N . ILE A 1 315 ? -50.028 34.082 -20.268 1.00 70.12 315 ILE A N 1
ATOM 2515 C CA . ILE A 1 315 ? -49.105 35.202 -20.522 1.00 70.12 315 ILE A CA 1
ATOM 2516 C C . ILE A 1 315 ? -48.511 35.104 -21.934 1.00 70.12 315 ILE A C 1
ATOM 2518 O O . ILE A 1 315 ? -48.365 36.107 -22.626 1.00 70.12 315 ILE A O 1
ATOM 2522 N N . ILE A 1 316 ? -48.215 33.885 -22.400 1.00 68.88 316 ILE A N 1
ATOM 2523 C CA . ILE A 1 316 ? -47.720 33.657 -23.767 1.00 68.88 316 ILE A CA 1
ATOM 2524 C C . ILE A 1 316 ? -48.802 34.043 -24.785 1.00 68.88 316 ILE A C 1
ATOM 2526 O O . ILE A 1 316 ? -48.507 34.708 -25.775 1.00 68.88 316 ILE A O 1
ATOM 2530 N N . SER A 1 317 ? -50.062 33.683 -24.525 1.00 70.38 317 SER A N 1
ATOM 2531 C CA . SER A 1 317 ? -51.180 34.030 -25.406 1.00 70.38 317 SER A CA 1
ATOM 2532 C C . SER A 1 317 ? -51.473 35.535 -25.436 1.00 70.38 317 SER A C 1
ATOM 2534 O O . SER A 1 317 ? -51.833 36.051 -26.492 1.00 70.38 317 SER A O 1
ATOM 2536 N N . GLU A 1 318 ? -51.306 36.251 -24.321 1.00 71.00 318 GLU A N 1
ATOM 2537 C CA . GLU A 1 318 ? -51.477 37.711 -24.276 1.00 71.00 318 GLU A CA 1
ATOM 2538 C C . GLU A 1 318 ? -50.361 38.451 -25.027 1.00 71.00 318 GLU A C 1
ATOM 2540 O O . GLU A 1 318 ? -50.641 39.404 -25.755 1.00 71.00 318 GLU A O 1
ATOM 2545 N N . LEU A 1 319 ? -49.114 37.974 -24.942 1.00 71.69 319 LEU A N 1
ATOM 2546 C CA . LEU A 1 319 ? -47.990 38.550 -25.692 1.00 71.69 319 LEU A CA 1
ATOM 2547 C C . LEU A 1 319 ? -48.154 38.391 -27.212 1.00 71.69 319 LEU A C 1
ATOM 2549 O O . LEU A 1 319 ? -47.785 39.293 -27.964 1.00 71.69 319 LEU A O 1
ATOM 2553 N N . TYR A 1 320 ? -48.764 37.292 -27.668 1.00 68.38 320 TYR A N 1
ATOM 2554 C CA . TYR A 1 320 ? -49.099 37.091 -29.083 1.00 68.38 320 TYR A CA 1
ATOM 2555 C C . TYR A 1 320 ? -50.330 37.891 -29.547 1.00 68.38 320 TYR A C 1
ATOM 2557 O O . TYR A 1 320 ? -50.471 38.136 -30.742 1.00 68.38 320 TYR A O 1
ATOM 2565 N N . GLN A 1 321 ? -51.215 38.324 -28.641 1.00 66.50 321 GLN A N 1
ATOM 2566 C CA . GLN A 1 321 ? -52.386 39.148 -28.987 1.00 66.50 321 GLN A CA 1
ATOM 2567 C C . GLN A 1 321 ? -52.089 40.654 -29.027 1.00 66.50 321 GLN A C 1
ATOM 2569 O O . GLN A 1 321 ? -52.844 41.401 -29.644 1.00 66.50 321 GLN A O 1
ATOM 2574 N N . GLN A 1 322 ? -50.998 41.110 -28.404 1.00 58.22 322 GLN A N 1
ATOM 2575 C CA . GLN A 1 322 ? -50.617 42.528 -28.376 1.00 58.22 322 GLN A CA 1
ATOM 2576 C C . GLN A 1 322 ? -49.696 42.963 -29.525 1.00 58.22 322 GLN A C 1
ATOM 2578 O O . GLN A 1 322 ? -49.298 44.124 -29.566 1.00 58.22 322 GLN A O 1
ATOM 2583 N N . SER A 1 323 ? -49.361 42.085 -30.476 1.00 50.31 323 SER A N 1
ATOM 2584 C CA . SER A 1 323 ? -48.618 42.488 -31.678 1.00 50.31 323 SER A CA 1
ATOM 2585 C C . SER A 1 323 ? -49.585 43.089 -32.716 1.00 50.31 323 SER A C 1
ATOM 2587 O O . SER A 1 323 ? -50.432 42.356 -33.232 1.00 50.31 323 SER A O 1
ATOM 2589 N N . PRO A 1 324 ? -49.504 44.389 -33.067 1.00 57.28 324 PRO A N 1
ATOM 2590 C CA . PRO A 1 324 ? -50.298 44.941 -34.160 1.00 57.28 324 PRO A CA 1
ATOM 2591 C C . PRO A 1 324 ? -49.756 44.447 -35.512 1.00 57.28 324 PRO A C 1
ATOM 2593 O O . PRO A 1 324 ? -48.551 44.209 -35.638 1.00 57.28 324 PRO A O 1
ATOM 2596 N N . PRO A 1 325 ? -50.599 44.334 -36.553 1.00 52.69 325 PRO A N 1
ATOM 2597 C CA . PRO A 1 325 ? -50.134 44.031 -37.898 1.00 52.69 325 PRO A CA 1
ATOM 2598 C C . PRO A 1 325 ? -49.499 45.290 -38.499 1.00 52.69 325 PRO A C 1
ATOM 2600 O O . PRO A 1 325 ? -50.182 46.100 -39.126 1.00 52.69 325 PRO A O 1
ATOM 2603 N N . GLU A 1 326 ? -48.195 45.482 -38.306 1.00 47.81 326 GLU A N 1
ATOM 2604 C CA . GLU A 1 326 ? -47.477 46.523 -39.038 1.00 47.81 326 GLU A CA 1
ATOM 2605 C C . GLU A 1 326 ? -47.175 46.067 -40.465 1.00 47.81 326 GLU A C 1
ATOM 2607 O O . GLU A 1 326 ? -46.382 45.170 -40.753 1.00 47.81 326 GLU A O 1
ATOM 2612 N N . SER A 1 327 ? -47.887 46.725 -41.370 1.00 48.38 327 SER A N 1
ATOM 2613 C CA . SER A 1 327 ? -47.654 46.777 -42.796 1.00 48.38 327 SER A CA 1
ATOM 2614 C C . SER A 1 327 ? -46.334 47.471 -43.141 1.00 48.38 327 SER A C 1
ATOM 2616 O O . SER A 1 327 ? -46.062 48.561 -42.653 1.00 48.38 327 SER A O 1
ATOM 2618 N N . SER A 1 328 ? -45.676 46.932 -44.166 1.00 45.50 328 SER A N 1
ATOM 2619 C CA . SER A 1 328 ? -44.978 47.682 -45.217 1.00 45.50 328 SER A CA 1
ATOM 2620 C C . SER A 1 328 ? -43.687 48.436 -44.864 1.00 45.50 328 SER A C 1
ATOM 2622 O O . SER A 1 328 ? -43.703 49.590 -44.449 1.00 45.50 328 SER A O 1
ATOM 2624 N N . GLY A 1 329 ? -42.582 47.857 -45.344 1.00 40.25 329 GLY A N 1
ATOM 2625 C CA . GLY A 1 329 ? -41.527 48.602 -46.034 1.00 40.25 329 GLY A CA 1
ATOM 2626 C C . GLY A 1 329 ? -40.169 48.559 -45.348 1.00 40.25 329 GLY A C 1
ATOM 2627 O O . GLY A 1 329 ? -39.959 49.261 -44.376 1.00 40.25 329 GLY A O 1
ATOM 2628 N N . TYR A 1 330 ? -39.226 47.790 -45.895 1.00 37.75 330 TYR A N 1
ATOM 2629 C CA . TYR A 1 330 ? -38.021 48.334 -46.530 1.00 37.75 330 TYR A CA 1
ATOM 2630 C C . TYR A 1 330 ? -37.246 47.224 -47.258 1.00 37.75 330 TYR A C 1
ATOM 2632 O O . TYR A 1 330 ? -37.176 46.077 -46.827 1.00 37.75 330 TYR A O 1
ATOM 2640 N N . ASN A 1 331 ? -36.727 47.608 -48.421 1.00 42.59 331 ASN A N 1
ATOM 2641 C CA . ASN A 1 331 ? -35.920 46.837 -49.357 1.00 42.59 331 ASN A CA 1
ATOM 2642 C C . ASN A 1 331 ? -34.458 46.686 -48.902 1.00 42.59 331 ASN A C 1
ATOM 2644 O O . ASN A 1 331 ? -33.919 47.579 -48.255 1.00 42.59 331 ASN A O 1
ATOM 2648 N N . GLY A 1 332 ? -33.796 45.657 -49.445 1.00 31.69 332 GLY A N 1
ATOM 2649 C CA . GLY A 1 332 ? -32.334 45.541 -49.567 1.00 31.69 332 GLY A CA 1
ATOM 2650 C C . GLY A 1 332 ? -31.713 44.654 -48.481 1.00 31.69 332 GLY A C 1
ATOM 2651 O O . GLY A 1 332 ? -32.008 44.825 -47.315 1.00 31.69 332 GLY A O 1
ATOM 2652 N N . LEU A 1 333 ? -30.858 43.671 -48.751 1.00 38.03 333 LEU A N 1
ATOM 2653 C CA . LEU A 1 333 ? -30.016 43.425 -49.910 1.00 38.03 333 LEU A CA 1
ATOM 2654 C C . LEU A 1 333 ? -29.980 41.933 -50.251 1.00 38.03 333 LEU A C 1
ATOM 2656 O O . LEU A 1 333 ? -29.831 41.065 -49.396 1.00 38.03 333 LEU A O 1
ATOM 2660 N N . ARG A 1 334 ? -30.048 41.685 -51.558 1.00 33.94 334 ARG A N 1
ATOM 2661 C CA . ARG A 1 334 ? -29.578 40.472 -52.215 1.00 33.94 334 ARG A CA 1
ATOM 2662 C C . ARG A 1 334 ? -28.053 40.411 -52.121 1.00 33.94 334 ARG A C 1
ATOM 2664 O O . ARG A 1 334 ? -27.396 41.328 -52.604 1.00 33.94 334 ARG A O 1
ATOM 2671 N N . THR A 1 335 ? -27.518 39.280 -51.689 1.00 35.09 335 THR A N 1
ATOM 2672 C CA . THR A 1 335 ? -26.293 38.725 -52.272 1.00 35.09 335 THR A CA 1
ATOM 2673 C C . THR A 1 335 ? -26.522 37.248 -52.558 1.00 35.09 335 THR A C 1
ATOM 2675 O O . THR A 1 335 ? -26.950 36.458 -51.724 1.00 35.09 335 THR A O 1
ATOM 2678 N N . SER A 1 336 ? -26.344 36.940 -53.832 1.00 36.38 336 SER A N 1
ATOM 2679 C CA . SER A 1 336 ? -26.550 35.672 -54.508 1.00 36.38 336 SER A CA 1
ATOM 2680 C C . SER A 1 336 ? -25.449 34.667 -54.178 1.00 36.38 336 SER A C 1
ATOM 2682 O O . SER A 1 336 ? -24.274 34.962 -54.381 1.00 36.38 336 SER A O 1
ATOM 2684 N N . ALA A 1 337 ? -25.848 33.464 -53.767 1.00 35.28 337 ALA A N 1
ATOM 2685 C CA . ALA A 1 337 ? -25.041 32.253 -53.871 1.00 35.28 337 ALA A CA 1
ATOM 2686 C C . ALA A 1 337 ? -25.269 31.601 -55.251 1.00 35.28 337 ALA A C 1
ATOM 2688 O O . ALA A 1 337 ? -26.415 31.586 -55.718 1.00 35.28 337 ALA A O 1
ATOM 2689 N N . PRO A 1 338 ? -24.237 31.052 -55.916 1.00 48.78 338 PRO A N 1
ATOM 2690 C CA . PRO A 1 338 ? -24.434 30.201 -57.076 1.00 48.78 338 PRO A CA 1
ATOM 2691 C C . PRO A 1 338 ? -24.810 28.774 -56.654 1.00 48.78 338 PRO A C 1
ATOM 2693 O O . PRO A 1 338 ? -24.254 28.187 -55.730 1.00 48.78 338 PRO A O 1
ATOM 2696 N N . SER A 1 339 ? -25.800 28.258 -57.374 1.00 34.97 339 SER A N 1
ATOM 2697 C CA . SER A 1 339 ? -26.411 26.939 -57.276 1.00 34.97 339 SER A CA 1
ATOM 2698 C C . SER A 1 339 ? -25.634 25.922 -58.116 1.00 34.97 339 SER A C 1
ATOM 2700 O O . SER A 1 339 ? -25.292 26.215 -59.262 1.00 34.97 339 SER A O 1
ATOM 2702 N N . LEU A 1 340 ? -25.424 24.717 -57.579 1.00 38.34 340 LEU A N 1
ATOM 2703 C CA . LEU A 1 340 ? -25.165 23.510 -58.364 1.00 38.34 340 LEU A CA 1
ATOM 2704 C C . LEU A 1 340 ? -26.189 22.422 -57.996 1.00 38.34 340 LEU A C 1
ATOM 2706 O O . LEU A 1 340 ? -26.512 22.216 -56.827 1.00 38.34 340 LEU A O 1
ATOM 2710 N N . ALA A 1 341 ? -26.721 21.821 -59.064 1.00 38.41 341 ALA A N 1
ATOM 2711 C CA . ALA A 1 341 ? -27.720 20.755 -59.211 1.00 38.41 341 ALA A CA 1
ATOM 2712 C C . ALA A 1 341 ? -27.625 19.619 -58.165 1.00 38.41 341 ALA A C 1
ATOM 2714 O O . ALA A 1 341 ? -26.530 19.227 -57.789 1.00 38.41 341 ALA A O 1
ATOM 2715 N N . ALA A 1 342 ? -28.707 19.110 -57.563 1.00 36.56 342 ALA A N 1
ATOM 2716 C CA . ALA A 1 342 ? -29.890 18.403 -58.093 1.00 36.56 342 ALA A CA 1
ATOM 2717 C C . ALA A 1 342 ? -29.615 16.966 -58.592 1.00 36.56 342 ALA A C 1
ATOM 2719 O O . ALA A 1 342 ? -29.131 16.801 -59.705 1.00 36.56 342 ALA A O 1
ATOM 2720 N N . ALA A 1 343 ? -29.995 15.960 -57.781 1.00 38.16 343 ALA A N 1
ATOM 2721 C CA . ALA A 1 343 ? -30.736 14.716 -58.110 1.00 38.16 343 ALA A CA 1
ATOM 2722 C C . ALA A 1 343 ? -30.705 13.741 -56.889 1.00 38.16 343 ALA A C 1
ATOM 2724 O O . ALA A 1 343 ? -30.055 14.054 -55.895 1.00 38.16 343 ALA A O 1
ATOM 2725 N N . PRO A 1 344 ? -31.426 12.602 -56.884 1.00 50.09 344 PRO A N 1
ATOM 2726 C CA . PRO A 1 344 ? -32.840 12.513 -56.540 1.00 50.09 344 PRO A CA 1
ATOM 2727 C C . PRO A 1 344 ? -33.120 11.598 -55.327 1.00 50.09 344 PRO A C 1
ATOM 2729 O O . PRO A 1 344 ? -32.315 10.776 -54.904 1.00 50.09 344 PRO A O 1
ATOM 2732 N N . THR A 1 345 ? -34.326 11.748 -54.791 1.00 46.66 345 THR A N 1
ATOM 2733 C CA . THR A 1 345 ? -34.933 10.984 -53.693 1.00 46.66 345 THR A CA 1
ATOM 2734 C C . THR A 1 345 ? -35.201 9.517 -54.065 1.00 46.66 345 THR A C 1
ATOM 2736 O O . THR A 1 345 ? -35.707 9.258 -55.157 1.00 46.66 345 THR A O 1
ATOM 2739 N N . PRO A 1 346 ? -35.045 8.579 -53.116 1.00 44.44 346 PRO A N 1
ATOM 2740 C CA . PRO A 1 346 ? -35.941 7.428 -53.000 1.00 44.44 346 PRO A CA 1
ATOM 2741 C C . PRO A 1 346 ? -36.611 7.440 -51.612 1.00 44.44 346 PRO A C 1
ATOM 2743 O O . PRO A 1 346 ? -35.976 7.649 -50.586 1.00 44.44 346 PRO A O 1
ATOM 2746 N N . ALA A 1 347 ? -37.939 7.509 -51.563 1.00 34.59 347 ALA A N 1
ATOM 2747 C CA . ALA A 1 347 ? -38.840 6.354 -51.507 1.00 34.59 347 ALA A CA 1
ATOM 2748 C C . ALA A 1 347 ? -38.782 5.622 -50.152 1.00 34.59 347 ALA A C 1
ATOM 2750 O O . ALA A 1 347 ? -37.839 4.908 -49.826 1.00 34.59 347 ALA A O 1
ATOM 2751 N N . ALA A 1 348 ? -39.842 5.834 -49.374 1.00 44.22 348 ALA A N 1
ATOM 2752 C CA . ALA A 1 348 ? -40.131 5.181 -48.105 1.00 44.22 348 ALA A CA 1
ATOM 2753 C C . ALA A 1 348 ? -40.400 3.672 -48.256 1.00 44.22 348 ALA A C 1
ATOM 2755 O O . ALA A 1 348 ? -40.979 3.251 -49.259 1.00 44.22 348 ALA A O 1
ATOM 2756 N N . PRO A 1 349 ? -40.158 2.898 -47.187 1.00 46.50 349 PRO A N 1
ATOM 2757 C CA . PRO A 1 349 ? -41.030 1.787 -46.815 1.00 46.50 349 PRO A CA 1
ATOM 2758 C C . PRO A 1 349 ? -41.541 2.001 -45.378 1.00 46.50 349 PRO A C 1
ATOM 2760 O O . PRO A 1 349 ? -40.787 2.284 -44.455 1.00 46.50 349 PRO A O 1
ATOM 2763 N N . GLN A 1 350 ? -42.850 2.159 -45.201 1.00 38.19 350 GLN A N 1
ATOM 2764 C CA . GLN A 1 350 ? -43.807 1.080 -44.921 1.00 38.19 350 GLN A CA 1
ATOM 2765 C C . GLN A 1 350 ? -43.602 0.406 -43.556 1.00 38.19 350 GLN A C 1
ATOM 2767 O O . GLN A 1 350 ? -42.625 -0.283 -43.290 1.00 38.19 350 GLN A O 1
ATOM 2772 N N . GLN A 1 351 ? -44.606 0.641 -42.712 1.00 43.06 351 GLN A N 1
ATOM 2773 C CA . GLN A 1 351 ? -44.860 0.022 -41.420 1.00 43.06 351 GLN A CA 1
ATOM 2774 C C . GLN A 1 351 ? -45.111 -1.486 -41.559 1.00 43.06 351 GLN A C 1
ATOM 2776 O O . GLN A 1 351 ? -45.838 -1.911 -42.455 1.00 43.06 351 GLN A O 1
ATOM 2781 N N . ALA A 1 352 ? -44.610 -2.263 -40.599 1.00 37.12 352 ALA A N 1
ATOM 2782 C CA . ALA A 1 352 ? -45.084 -3.606 -40.259 1.00 37.12 352 ALA A CA 1
ATOM 2783 C C . ALA A 1 352 ? -44.757 -3.885 -38.764 1.00 37.12 352 ALA A C 1
ATOM 2785 O O . ALA A 1 352 ? -44.063 -3.080 -38.144 1.00 37.12 352 ALA A O 1
ATOM 2786 N N . PRO A 1 353 ? -45.309 -4.929 -38.124 1.00 39.75 353 PRO A N 1
ATOM 2787 C CA . PRO A 1 353 ? -46.451 -4.812 -37.222 1.00 39.75 353 PRO A CA 1
ATOM 2788 C C . PRO A 1 353 ? -46.072 -4.946 -35.739 1.00 39.75 353 PRO A C 1
ATOM 2790 O O . PRO A 1 353 ? -45.097 -5.596 -35.373 1.00 39.75 353 PRO A O 1
ATOM 2793 N N . GLN A 1 354 ? -46.915 -4.373 -34.879 1.00 39.25 354 GLN A N 1
ATOM 2794 C CA . GLN A 1 354 ? -46.865 -4.548 -33.429 1.00 39.25 354 GLN A CA 1
ATOM 2795 C C . GLN A 1 354 ? -47.166 -6.005 -33.043 1.00 39.25 354 GLN A C 1
ATOM 2797 O O . GLN A 1 354 ? -48.218 -6.539 -33.394 1.00 39.25 354 GLN A O 1
ATOM 2802 N N . THR A 1 355 ? -46.270 -6.623 -32.277 1.00 35.06 355 THR A N 1
ATOM 2803 C CA . THR A 1 355 ? -46.523 -7.851 -31.510 1.00 35.06 355 THR A CA 1
ATOM 2804 C C . THR A 1 355 ? -47.039 -7.507 -30.103 1.00 35.06 355 THR A C 1
ATOM 2806 O O . THR A 1 355 ? -46.677 -6.461 -29.558 1.00 35.06 355 THR A O 1
ATOM 2809 N N . PRO A 1 356 ? -47.911 -8.337 -29.496 1.00 40.66 356 PRO A N 1
ATOM 2810 C CA . PRO A 1 356 ? -48.714 -7.939 -28.345 1.00 40.66 356 PRO A CA 1
ATOM 2811 C C . PRO A 1 356 ? -47.946 -8.029 -27.024 1.00 40.66 356 PRO A C 1
ATOM 2813 O O . PRO A 1 356 ? -47.252 -9.007 -26.751 1.00 40.66 356 PRO A O 1
ATOM 2816 N N . GLN A 1 357 ? -48.170 -7.027 -26.174 1.00 37.91 357 GLN A N 1
ATOM 2817 C CA . GLN A 1 357 ? -47.826 -7.024 -24.756 1.00 37.91 357 GLN A CA 1
ATOM 2818 C C . GLN A 1 357 ? -48.430 -8.241 -24.039 1.00 37.91 357 GLN A C 1
ATOM 2820 O O . GLN A 1 357 ? -49.649 -8.419 -24.040 1.00 37.91 357 GLN A O 1
ATOM 2825 N N . GLN A 1 358 ? -47.593 -9.028 -23.360 1.00 35.00 358 GLN A N 1
ATOM 2826 C CA . GLN A 1 358 ? -48.051 -9.909 -22.289 1.00 35.00 358 GLN A CA 1
ATOM 2827 C C . GLN A 1 358 ? -47.936 -9.171 -20.956 1.00 35.00 358 GLN A C 1
ATOM 2829 O O . GLN A 1 358 ? -46.864 -8.739 -20.539 1.00 35.00 358 GLN A O 1
ATOM 2834 N N . GLN A 1 359 ? -49.097 -9.000 -20.334 1.00 40.81 359 GLN A N 1
ATOM 2835 C CA . GLN A 1 359 ? -49.293 -8.476 -18.993 1.00 40.81 359 GLN A CA 1
ATOM 2836 C C . GLN A 1 359 ? -48.891 -9.546 -17.973 1.00 40.81 359 GLN A C 1
ATOM 2838 O O . GLN A 1 359 ? -49.393 -10.668 -18.028 1.00 40.81 359 GLN A O 1
ATOM 2843 N N . THR A 1 360 ? -48.050 -9.190 -17.007 1.00 41.06 360 THR A N 1
ATOM 2844 C CA . THR A 1 360 ? -47.901 -9.934 -15.751 1.00 41.06 360 THR A CA 1
ATOM 2845 C C . THR A 1 360 ? -48.607 -9.168 -14.623 1.00 41.06 360 THR A C 1
ATOM 2847 O O . THR A 1 360 ? -48.420 -7.955 -14.502 1.00 41.06 360 THR A O 1
ATOM 2850 N N . PRO A 1 361 ? -49.465 -9.827 -13.819 1.00 47.94 361 PRO A N 1
ATOM 2851 C CA . PRO A 1 361 ? -50.202 -9.183 -12.734 1.00 47.94 361 PRO A CA 1
ATOM 2852 C C . PRO A 1 361 ? -49.338 -9.017 -11.468 1.00 47.94 361 PRO A C 1
ATOM 2854 O O . PRO A 1 361 ? -48.371 -9.759 -11.282 1.00 47.94 361 PRO A O 1
ATOM 2857 N N . PRO A 1 362 ? -49.691 -8.080 -10.566 1.00 42.75 362 PRO A N 1
ATOM 2858 C CA . PRO A 1 362 ? -48.970 -7.877 -9.318 1.00 42.75 362 PRO A CA 1
ATOM 2859 C C . PRO A 1 362 ? -49.429 -8.891 -8.263 1.00 42.75 362 PRO A C 1
ATOM 2861 O O . PRO A 1 362 ? -50.625 -9.030 -8.007 1.00 42.75 362 PRO A O 1
ATOM 2864 N N . LEU A 1 363 ? -48.480 -9.572 -7.617 1.00 36.78 363 LEU A N 1
ATOM 2865 C CA . LEU A 1 363 ? -48.744 -10.364 -6.417 1.00 36.78 363 LEU A CA 1
ATOM 2866 C C . LEU A 1 363 ? -48.319 -9.576 -5.182 1.00 36.78 363 LEU A C 1
ATOM 2868 O O . LEU A 1 363 ? -47.146 -9.483 -4.828 1.00 36.78 363 LEU A O 1
ATOM 2872 N N . SER A 1 364 ? -49.324 -9.008 -4.534 1.00 41.59 364 SER A N 1
ATOM 2873 C CA . SER A 1 364 ? -49.316 -8.583 -3.146 1.00 41.59 364 SER A CA 1
ATOM 2874 C C . SER A 1 364 ? -49.569 -9.792 -2.248 1.00 41.59 364 SER A C 1
ATOM 2876 O O . SER A 1 364 ? -50.640 -10.382 -2.308 1.00 41.59 364 SER A O 1
ATOM 2878 N N . HIS A 1 365 ? -48.629 -10.103 -1.355 1.00 40.78 365 HIS A N 1
ATOM 2879 C CA . HIS A 1 365 ? -48.926 -10.838 -0.129 1.00 40.78 365 HIS A CA 1
ATOM 2880 C C . HIS A 1 365 ? -48.136 -10.248 1.040 1.00 40.78 365 HIS A C 1
ATOM 2882 O O . HIS A 1 365 ? -46.920 -10.372 1.145 1.00 40.78 365 HIS A O 1
ATOM 2888 N N . SER A 1 366 ? -48.890 -9.584 1.911 1.00 38.66 366 SER A N 1
ATOM 2889 C CA . SER A 1 366 ? -48.634 -9.500 3.341 1.00 38.66 366 SER A CA 1
ATOM 2890 C C . SER A 1 366 ? -48.546 -10.904 3.939 1.00 38.66 366 SER A C 1
ATOM 2892 O O . SER A 1 366 ? -49.358 -11.751 3.570 1.00 38.66 366 SER A O 1
ATOM 2894 N N . SER A 1 367 ? -47.642 -11.107 4.895 1.00 39.97 367 SER A N 1
ATOM 2895 C CA . SER A 1 367 ? -47.976 -11.673 6.207 1.00 39.97 367 SER A CA 1
ATOM 2896 C C . SER A 1 367 ? -46.725 -11.769 7.073 1.00 39.97 367 SER A C 1
ATOM 2898 O O . SER A 1 367 ? -45.773 -12.476 6.752 1.00 39.97 367 SER A O 1
ATOM 2900 N N . ASP A 1 368 ? -46.787 -11.063 8.197 1.00 38.84 368 ASP A N 1
ATOM 2901 C CA . ASP A 1 368 ? -46.085 -11.389 9.429 1.00 38.84 368 ASP A CA 1
ATOM 2902 C C . ASP A 1 368 ? -46.247 -12.874 9.780 1.00 38.84 368 ASP A C 1
ATOM 2904 O O . ASP A 1 368 ? -47.347 -13.411 9.669 1.00 38.84 368 ASP A O 1
ATOM 2908 N N . HIS A 1 369 ? -45.180 -13.508 10.270 1.00 39.84 369 HIS A N 1
ATOM 2909 C CA . HIS A 1 369 ? -45.237 -14.343 11.471 1.00 39.84 369 HIS A CA 1
ATOM 2910 C C . HIS A 1 369 ? -43.831 -14.693 11.970 1.00 39.84 369 HIS A C 1
ATOM 2912 O O . HIS A 1 369 ? -42.997 -15.252 11.262 1.00 39.84 369 HIS A O 1
ATOM 2918 N N . SER A 1 370 ? -43.606 -14.369 13.241 1.00 44.97 370 SER A N 1
ATOM 2919 C CA . SER A 1 370 ? -42.528 -14.872 14.080 1.00 44.97 370 SER A CA 1
ATOM 2920 C C . SER A 1 370 ? -42.626 -16.387 14.275 1.00 44.97 370 SER A C 1
ATOM 2922 O O . SER A 1 370 ? -43.714 -16.896 14.541 1.00 44.97 370 SER A O 1
ATOM 2924 N N . ALA A 1 371 ? -41.486 -17.076 14.292 1.00 35.44 371 ALA A N 1
ATOM 2925 C CA . ALA A 1 371 ? -41.311 -18.305 15.060 1.00 35.44 371 ALA A CA 1
ATOM 2926 C C . ALA A 1 371 ? -39.826 -18.539 15.375 1.00 35.44 371 ALA A C 1
ATOM 2928 O O . ALA A 1 371 ? -38.973 -18.517 14.492 1.00 35.44 371 ALA A O 1
ATOM 2929 N N . ASN A 1 372 ? -39.561 -18.765 16.663 1.00 40.28 372 ASN A N 1
ATOM 2930 C CA . ASN A 1 372 ? -38.365 -19.408 17.195 1.00 40.28 372 ASN A CA 1
ATOM 2931 C C . ASN A 1 372 ? -38.115 -20.748 16.495 1.00 40.28 372 ASN A C 1
ATOM 2933 O O . ASN A 1 372 ? -39.032 -21.565 16.444 1.00 40.28 372 ASN A O 1
ATOM 2937 N N . CYS A 1 373 ? -36.862 -21.034 16.143 1.00 35.97 373 CYS A N 1
ATOM 2938 C CA . CYS A 1 373 ? -36.391 -22.403 15.955 1.00 35.97 373 CYS A CA 1
ATOM 2939 C C . CYS A 1 373 ? -35.082 -22.586 16.728 1.00 35.97 373 CYS A C 1
ATOM 2941 O O . CYS A 1 373 ? -34.045 -22.027 16.376 1.00 35.97 373 CYS A O 1
ATOM 2943 N N . PHE A 1 374 ? -35.189 -23.338 17.821 1.00 39.06 374 PHE A N 1
ATOM 2944 C CA . PHE A 1 374 ? -34.082 -23.965 18.528 1.00 39.06 374 PHE A CA 1
ATOM 2945 C C . PHE A 1 374 ? -33.468 -25.078 17.668 1.00 39.06 374 PHE A C 1
ATOM 2947 O O . PHE A 1 374 ? -34.178 -25.746 16.923 1.00 39.06 374 PHE A O 1
ATOM 2954 N N . ASP A 1 375 ? -32.164 -25.264 17.860 1.00 42.75 375 ASP A N 1
ATOM 2955 C CA . ASP A 1 375 ? -31.507 -26.559 18.061 1.00 42.75 375 ASP A CA 1
ATOM 2956 C C . ASP A 1 375 ? -31.816 -27.676 17.045 1.00 42.75 375 ASP A C 1
ATOM 2958 O O . ASP A 1 375 ? -32.754 -28.459 17.190 1.00 42.75 375 ASP A O 1
ATOM 2962 N N . ALA A 1 376 ? -30.953 -27.782 16.035 1.00 35.88 376 ALA A N 1
ATOM 2963 C CA . ALA A 1 376 ? -30.760 -29.010 15.277 1.00 35.88 376 ALA A CA 1
ATOM 2964 C C . ALA A 1 376 ? -29.255 -29.213 15.065 1.00 35.88 376 ALA A C 1
ATOM 2966 O O . ALA A 1 376 ? -28.610 -28.479 14.312 1.00 35.88 376 ALA A O 1
ATOM 2967 N N . GLY A 1 377 ? -28.703 -30.198 15.775 1.00 41.34 377 GLY A N 1
ATOM 2968 C CA . GLY A 1 377 ? -27.350 -30.694 15.575 1.00 41.34 377 GLY A CA 1
ATOM 2969 C C . GLY A 1 377 ? -27.176 -31.230 14.156 1.00 41.34 377 GLY A C 1
ATOM 2970 O O . GLY A 1 377 ? -27.903 -32.123 13.726 1.00 41.34 377 GLY A O 1
ATOM 2971 N N . TYR A 1 378 ? -26.203 -30.674 13.440 1.00 34.72 378 TYR A N 1
ATOM 2972 C CA . TYR A 1 378 ? -25.738 -31.203 12.166 1.00 34.72 378 TYR A CA 1
ATOM 2973 C C . TYR A 1 378 ? -24.536 -32.120 12.416 1.00 34.72 378 TYR A C 1
ATOM 2975 O O . TYR A 1 378 ? -23.460 -31.657 12.797 1.00 34.72 378 TYR A O 1
ATOM 2983 N N . GLU A 1 379 ? -24.723 -33.419 12.186 1.00 35.41 379 GLU A N 1
ATOM 2984 C CA . GLU A 1 379 ? -23.629 -34.354 11.923 1.00 35.41 379 GLU A CA 1
ATOM 2985 C C . GLU A 1 379 ? -23.091 -34.094 10.508 1.00 35.41 379 GLU A C 1
ATOM 2987 O O . GLU A 1 379 ? -23.840 -34.100 9.529 1.00 35.41 379 GLU A O 1
ATOM 2992 N N . TYR A 1 380 ? -21.785 -33.842 10.402 1.00 38.94 380 TYR A N 1
ATOM 2993 C CA . TYR A 1 380 ? -21.091 -33.727 9.121 1.00 38.94 380 TYR A CA 1
ATOM 2994 C C . TYR A 1 380 ? -20.807 -35.122 8.545 1.00 38.94 380 TYR A C 1
ATOM 2996 O O . TYR A 1 380 ? -20.229 -35.955 9.249 1.00 38.94 380 TYR A O 1
ATOM 3004 N N . PRO A 1 381 ? -21.126 -35.387 7.266 1.00 38.34 381 PRO A N 1
ATOM 3005 C CA . PRO A 1 381 ? -20.674 -36.593 6.592 1.00 38.34 381 PRO A CA 1
ATOM 3006 C C . PRO A 1 381 ? -19.178 -36.490 6.262 1.00 38.34 381 PRO A C 1
ATOM 3008 O O . PRO A 1 381 ? -18.719 -35.546 5.620 1.00 38.34 381 PRO A O 1
ATOM 3011 N N . THR A 1 382 ? -18.414 -37.486 6.698 1.00 39.47 382 THR A N 1
ATOM 3012 C CA . THR A 1 382 ? -17.015 -37.708 6.329 1.00 39.47 382 THR A CA 1
ATOM 3013 C C . THR A 1 382 ? -16.928 -38.277 4.913 1.00 39.47 382 THR A C 1
ATOM 3015 O O . THR A 1 382 ? -17.096 -39.476 4.694 1.00 39.47 382 THR A O 1
ATOM 3018 N N . THR A 1 383 ? -16.637 -37.427 3.931 1.00 47.88 383 THR A N 1
ATOM 3019 C CA . THR A 1 383 ? -16.236 -37.861 2.585 1.00 47.88 383 THR A CA 1
ATOM 3020 C C . THR A 1 383 ? -14.732 -38.162 2.573 1.00 47.88 383 THR A C 1
ATOM 3022 O O . THR A 1 383 ? -13.944 -37.288 2.941 1.00 47.88 383 THR A O 1
ATOM 3025 N N . PRO A 1 384 ? -14.285 -39.362 2.167 1.00 40.19 384 PRO A N 1
ATOM 3026 C CA . PRO A 1 384 ? -12.863 -39.645 2.029 1.00 40.19 384 PRO A CA 1
ATOM 3027 C C . PRO A 1 384 ? -12.291 -38.966 0.775 1.00 40.19 384 PRO A C 1
ATOM 3029 O O . PRO A 1 384 ? -12.827 -39.091 -0.326 1.00 40.19 384 PRO A O 1
ATOM 3032 N N . LEU A 1 385 ? -11.175 -38.261 0.968 1.00 37.38 385 LEU A N 1
ATOM 3033 C CA . LEU A 1 385 ? -10.315 -37.716 -0.081 1.00 37.38 385 LEU A CA 1
ATOM 3034 C C . LEU A 1 385 ? -9.865 -38.839 -1.025 1.00 37.38 385 LEU A C 1
ATOM 3036 O O . LEU A 1 385 ? -9.168 -39.764 -0.610 1.00 37.38 385 LEU A O 1
ATOM 3040 N N . SER A 1 386 ? -10.257 -38.742 -2.294 1.00 38.50 386 SER A N 1
ATOM 3041 C CA . SER A 1 386 ? -9.685 -39.550 -3.372 1.00 38.50 386 SER A CA 1
ATOM 3042 C C . SER A 1 386 ? -8.429 -38.850 -3.885 1.00 38.50 386 SER A C 1
ATOM 3044 O O . SER A 1 386 ? -8.485 -37.699 -4.310 1.00 38.50 386 SER A O 1
ATOM 3046 N N . ILE A 1 387 ? -7.297 -39.542 -3.795 1.00 44.59 387 ILE A N 1
ATOM 3047 C CA . ILE A 1 387 ? -5.996 -39.112 -4.315 1.00 44.59 387 ILE A CA 1
ATOM 3048 C C . ILE A 1 387 ? -5.979 -39.427 -5.822 1.00 44.59 387 ILE A C 1
ATOM 3050 O O . ILE A 1 387 ? -6.221 -40.587 -6.173 1.00 44.59 387 ILE A O 1
ATOM 3054 N N . PRO A 1 388 ? -5.715 -38.464 -6.725 1.00 45.25 388 PRO A N 1
ATOM 3055 C CA . PRO A 1 388 ? -5.536 -38.781 -8.135 1.00 45.25 388 PRO A CA 1
ATOM 3056 C C . PRO A 1 388 ? -4.262 -39.614 -8.319 1.00 45.25 388 PRO A C 1
ATOM 3058 O O . PRO A 1 388 ? -3.207 -39.315 -7.761 1.00 45.25 388 PRO A O 1
ATOM 3061 N N . SER A 1 389 ? -4.404 -40.709 -9.061 1.00 40.50 389 SER A N 1
ATOM 3062 C CA . SER A 1 389 ? -3.342 -41.660 -9.370 1.00 40.50 389 SER A CA 1
ATOM 3063 C C . SER A 1 389 ? -2.764 -41.378 -10.757 1.00 40.50 389 SER A C 1
ATOM 3065 O O . SER A 1 389 ? -3.526 -41.217 -11.704 1.00 40.50 389 SER A O 1
ATOM 3067 N N . SER A 1 390 ? -1.435 -41.471 -10.830 1.00 52.75 390 SER A N 1
ATOM 3068 C CA . SER A 1 390 ? -0.578 -41.739 -11.996 1.00 52.75 390 SER A CA 1
ATOM 3069 C C . SER A 1 390 ? -0.151 -40.578 -12.916 1.00 52.75 390 SER A C 1
ATOM 3071 O O . SER A 1 390 ? -0.963 -39.722 -13.251 1.00 52.75 390 SER A O 1
ATOM 3073 N N . PRO A 1 391 ? 1.137 -40.576 -13.331 1.00 50.91 391 PRO A N 1
ATOM 3074 C CA . PRO A 1 391 ? 1.716 -39.585 -14.235 1.00 50.91 391 PRO A CA 1
ATOM 3075 C C . PRO A 1 391 ? 1.260 -39.798 -15.685 1.00 50.91 391 PRO A C 1
ATOM 3077 O O . PRO A 1 391 ? 0.975 -40.930 -16.090 1.00 50.91 391 PRO A O 1
ATOM 3080 N N . ALA A 1 392 ? 1.223 -38.692 -16.433 1.00 55.16 392 ALA A N 1
ATOM 3081 C CA . ALA A 1 392 ? 0.978 -38.646 -17.870 1.00 55.16 392 ALA A CA 1
ATOM 3082 C C . ALA A 1 392 ? 1.913 -39.600 -18.626 1.00 55.16 392 ALA A C 1
ATOM 3084 O O . ALA A 1 392 ? 3.037 -39.889 -18.197 1.00 55.16 392 ALA A O 1
ATOM 3085 N N . SER A 1 393 ? 1.413 -40.146 -19.731 1.00 65.62 393 SER A N 1
ATOM 3086 C CA . SER A 1 393 ? 2.185 -41.089 -20.537 1.00 65.62 393 SER A CA 1
ATOM 3087 C C . SER A 1 393 ? 3.344 -40.367 -21.245 1.00 65.62 393 SER A C 1
ATOM 3089 O O . SER A 1 393 ? 3.198 -39.195 -21.583 1.00 65.62 393 SER A O 1
ATOM 3091 N N . PRO A 1 394 ? 4.469 -41.043 -21.549 1.00 64.50 394 PRO A N 1
ATOM 3092 C CA . PRO A 1 394 ? 5.605 -40.431 -22.253 1.00 64.50 394 PRO A CA 1
ATOM 3093 C C . PRO A 1 394 ? 5.254 -39.825 -23.621 1.00 64.50 394 PRO A C 1
ATOM 3095 O O . PRO A 1 394 ? 6.015 -39.025 -24.142 1.00 64.50 394 PRO A O 1
ATOM 3098 N N . ALA A 1 395 ? 4.115 -40.213 -24.203 1.00 61.88 395 ALA A N 1
ATOM 3099 C CA . ALA A 1 395 ? 3.636 -39.684 -25.474 1.00 61.88 395 ALA A CA 1
ATOM 3100 C C . ALA A 1 395 ? 2.940 -38.318 -25.341 1.00 61.88 395 ALA A C 1
ATOM 3102 O O . ALA A 1 395 ? 2.927 -37.568 -26.303 1.00 61.88 395 ALA A O 1
ATOM 3103 N N . GLU A 1 396 ? 2.377 -37.990 -24.172 1.00 59.12 396 GLU A N 1
ATOM 3104 C CA . GLU A 1 396 ? 1.793 -36.660 -23.921 1.00 59.12 396 GLU A CA 1
ATOM 3105 C C . GLU A 1 396 ? 2.869 -35.640 -23.537 1.00 59.12 396 GLU A C 1
ATOM 3107 O O . GLU A 1 396 ? 2.715 -34.467 -23.836 1.00 59.12 396 GLU A O 1
ATOM 3112 N N . ALA A 1 397 ? 3.971 -36.084 -22.921 1.00 62.59 397 ALA A N 1
ATOM 3113 C CA . ALA A 1 397 ? 5.112 -35.214 -22.635 1.00 62.59 397 ALA A CA 1
ATOM 3114 C C . ALA A 1 397 ? 5.862 -34.807 -23.916 1.00 62.59 397 ALA A C 1
ATOM 3116 O O . ALA A 1 397 ? 6.213 -33.650 -24.060 1.00 62.59 397 ALA A O 1
ATOM 3117 N N . ALA A 1 398 ? 6.038 -35.734 -24.865 1.00 68.50 398 ALA A N 1
ATOM 3118 C CA . ALA A 1 398 ? 6.697 -35.430 -26.137 1.00 68.50 398 ALA A CA 1
ATOM 3119 C C . ALA A 1 398 ? 5.873 -34.487 -27.033 1.00 68.50 398 ALA A C 1
ATOM 3121 O O . ALA A 1 398 ? 6.446 -33.680 -27.745 1.00 68.50 398 ALA A O 1
ATOM 3122 N N . ALA A 1 399 ? 4.538 -34.573 -26.983 1.00 71.06 399 ALA A N 1
ATOM 3123 C CA . ALA A 1 399 ? 3.675 -33.658 -27.732 1.00 71.06 399 ALA A CA 1
ATOM 3124 C C . ALA A 1 399 ? 3.679 -32.235 -27.149 1.00 71.06 399 ALA A C 1
ATOM 3126 O O . ALA A 1 399 ? 3.512 -31.284 -27.894 1.00 71.06 399 ALA A O 1
ATOM 3127 N N . ALA A 1 400 ? 3.876 -32.096 -25.833 1.00 71.19 400 ALA A N 1
ATOM 3128 C CA . ALA A 1 400 ? 4.013 -30.788 -25.199 1.00 71.19 400 ALA A CA 1
ATOM 3129 C C . ALA A 1 400 ? 5.377 -30.141 -25.495 1.00 71.19 400 ALA A C 1
ATOM 3131 O O . ALA A 1 400 ? 5.434 -28.934 -25.661 1.00 71.19 400 ALA A O 1
ATOM 3132 N N . GLU A 1 401 ? 6.452 -30.934 -25.598 1.00 79.31 401 GLU A N 1
ATOM 3133 C CA . GLU A 1 401 ? 7.774 -30.424 -26.002 1.00 79.31 401 GLU A CA 1
ATOM 3134 C C . GLU A 1 401 ? 7.790 -29.971 -27.478 1.00 79.31 401 GLU A C 1
ATOM 3136 O O . GLU A 1 401 ? 8.404 -28.958 -27.777 1.00 79.31 401 GLU A O 1
ATOM 3141 N N . GLU A 1 402 ? 7.081 -30.658 -28.388 1.00 82.44 402 GLU A N 1
ATOM 3142 C CA . GLU A 1 402 ? 6.956 -30.212 -29.793 1.00 82.44 402 GLU A CA 1
ATOM 3143 C C . GLU A 1 402 ? 6.110 -28.927 -29.935 1.00 82.44 402 GLU A C 1
ATOM 3145 O O . GLU A 1 402 ? 6.438 -28.090 -30.766 1.00 82.44 402 GLU A O 1
ATOM 3150 N N . GLU A 1 403 ? 5.054 -28.741 -29.127 1.00 82.56 403 GLU A N 1
ATOM 3151 C CA . GLU A 1 403 ? 4.270 -27.489 -29.127 1.00 82.56 403 GLU A CA 1
ATOM 3152 C C . GLU A 1 403 ? 5.070 -26.302 -28.549 1.00 82.56 403 GLU A C 1
ATOM 3154 O O . GLU A 1 403 ? 4.937 -25.193 -29.054 1.00 82.56 403 GLU A O 1
ATOM 3159 N N . GLU A 1 404 ? 5.922 -26.520 -27.536 1.00 82.25 404 GLU A N 1
ATOM 3160 C CA . GLU A 1 404 ? 6.805 -25.467 -27.000 1.00 82.25 404 GLU A CA 1
ATOM 3161 C C . GLU A 1 404 ? 7.910 -25.066 -28.000 1.00 82.25 404 GLU A C 1
ATOM 3163 O O . GLU A 1 404 ? 8.211 -23.882 -28.110 1.00 82.25 404 GLU A O 1
ATOM 3168 N N . GLU A 1 405 ? 8.483 -26.011 -28.762 1.00 88.06 405 GLU A N 1
ATOM 3169 C CA . GLU A 1 405 ? 9.476 -25.691 -29.807 1.00 88.06 405 GLU A CA 1
ATOM 3170 C C . GLU A 1 405 ? 8.857 -24.913 -30.989 1.00 88.06 405 GLU A C 1
ATOM 3172 O O . GLU A 1 405 ? 9.501 -24.008 -31.513 1.00 88.06 405 GLU A O 1
ATOM 3177 N N . GLU A 1 406 ? 7.613 -25.216 -31.395 1.00 89.31 406 GLU A N 1
ATOM 3178 C CA . GLU A 1 406 ? 6.915 -24.450 -32.447 1.00 89.31 406 GLU A CA 1
ATOM 3179 C C . GLU A 1 406 ? 6.564 -23.017 -31.991 1.00 89.31 406 GLU A C 1
ATOM 3181 O O . GLU A 1 406 ? 6.678 -22.089 -32.788 1.00 89.31 406 GLU A O 1
ATOM 3186 N N . GLU A 1 407 ? 6.179 -22.812 -30.722 1.00 87.00 407 GLU A N 1
ATOM 3187 C CA . GLU A 1 407 ? 5.928 -21.463 -30.179 1.00 87.00 407 GLU A CA 1
ATOM 3188 C C . GLU A 1 407 ? 7.222 -20.628 -30.076 1.00 87.00 407 GLU A C 1
ATOM 3190 O O . GLU A 1 407 ? 7.185 -19.429 -30.351 1.00 87.00 407 GLU A O 1
ATOM 3195 N N . GLU A 1 408 ? 8.368 -21.236 -29.734 1.00 88.06 408 GLU A N 1
ATOM 3196 C CA . GLU A 1 408 ? 9.665 -20.535 -29.715 1.00 88.06 408 GLU A CA 1
ATOM 3197 C C . GLU A 1 408 ? 10.131 -20.125 -31.128 1.00 88.06 408 GLU A C 1
ATOM 3199 O O . GLU A 1 408 ? 10.651 -19.021 -31.290 1.00 88.06 408 GLU A O 1
ATOM 3204 N N . GLU A 1 409 ? 9.919 -20.959 -32.158 1.00 91.62 409 GLU A N 1
ATOM 3205 C CA . GLU A 1 409 ? 10.248 -20.599 -33.552 1.00 91.62 409 GLU A CA 1
ATOM 3206 C C . GLU A 1 409 ? 9.356 -19.458 -34.088 1.00 91.62 409 GLU A C 1
ATOM 3208 O O . GLU A 1 409 ? 9.859 -18.580 -34.789 1.00 91.62 409 GLU A O 1
ATOM 3213 N N . GLU A 1 410 ? 8.060 -19.421 -33.741 1.00 91.19 410 GLU A N 1
ATOM 3214 C CA . GLU A 1 410 ? 7.166 -18.312 -34.126 1.00 91.19 410 GLU A CA 1
ATOM 3215 C C . GLU A 1 410 ? 7.548 -16.985 -33.433 1.00 91.19 410 GLU A C 1
ATOM 3217 O O . GLU A 1 410 ? 7.485 -15.933 -34.070 1.00 91.19 410 GLU A O 1
ATOM 3222 N N . GLU A 1 411 ? 7.978 -17.011 -32.162 1.00 88.19 411 GLU A N 1
ATOM 3223 C CA . GLU A 1 411 ? 8.454 -15.802 -31.464 1.00 88.19 411 GLU A CA 1
ATOM 3224 C C . GLU A 1 411 ? 9.774 -15.263 -32.057 1.00 88.19 411 GLU A C 1
ATOM 3226 O O . GLU A 1 411 ? 9.931 -14.046 -32.160 1.00 88.19 411 GLU A O 1
ATOM 3231 N N . GLU A 1 412 ? 10.705 -16.132 -32.484 1.00 91.25 412 GLU A N 1
ATOM 3232 C CA . GLU A 1 412 ? 11.948 -15.700 -33.151 1.00 91.25 412 GLU A CA 1
ATOM 3233 C C . GLU A 1 412 ? 11.680 -15.063 -34.531 1.00 91.25 412 GLU A C 1
ATOM 3235 O O . GLU A 1 412 ? 12.311 -14.058 -34.861 1.00 91.25 412 GLU A O 1
ATOM 3240 N N . GLU A 1 413 ? 10.728 -15.586 -35.320 1.00 93.62 413 GLU A N 1
ATOM 3241 C CA . GLU A 1 413 ? 10.340 -14.977 -36.607 1.00 93.62 413 GLU A CA 1
ATOM 3242 C C . GLU A 1 413 ? 9.674 -13.596 -36.421 1.00 93.62 413 GLU A C 1
ATOM 3244 O O . GLU A 1 413 ? 9.959 -12.679 -37.194 1.00 93.62 413 GLU A O 1
ATOM 3249 N N . GLU A 1 414 ? 8.834 -13.406 -35.391 1.00 91.62 414 GLU A N 1
ATOM 3250 C CA . GLU A 1 414 ? 8.233 -12.093 -35.091 1.00 91.62 414 GLU A CA 1
ATOM 3251 C C . GLU A 1 414 ? 9.283 -11.057 -34.633 1.00 91.62 414 GLU A C 1
ATOM 3253 O O . GLU A 1 414 ? 9.185 -9.889 -35.014 1.00 91.62 414 GLU A O 1
ATOM 3258 N N . GLU A 1 415 ? 10.301 -11.456 -33.854 1.00 89.25 415 GLU A N 1
ATOM 3259 C CA . GLU A 1 415 ? 11.394 -10.550 -33.454 1.00 89.25 415 GLU A CA 1
ATOM 3260 C C . GLU A 1 415 ? 12.268 -10.126 -34.653 1.00 89.25 415 GLU A C 1
ATOM 3262 O O . GLU A 1 415 ? 12.660 -8.959 -34.727 1.00 89.25 415 GLU A O 1
ATOM 3267 N N . GLU A 1 416 ? 12.545 -11.025 -35.610 1.00 93.44 416 GLU A N 1
ATOM 3268 C CA . GLU A 1 416 ? 13.284 -10.678 -36.837 1.00 93.44 416 GLU A CA 1
ATOM 3269 C C . GLU A 1 416 ? 12.493 -9.704 -37.736 1.00 93.44 416 GLU A C 1
ATOM 3271 O O . GLU A 1 416 ? 13.084 -8.769 -38.281 1.00 93.44 416 GLU A O 1
ATOM 3276 N N . GLU A 1 417 ? 11.166 -9.862 -37.860 1.00 94.31 417 GLU A N 1
ATOM 3277 C CA . GLU A 1 417 ? 10.320 -8.920 -38.616 1.00 94.31 417 GLU A CA 1
ATOM 3278 C C . GLU A 1 417 ? 10.272 -7.521 -37.963 1.00 94.31 417 GLU A C 1
ATOM 3280 O O . GLU A 1 417 ? 10.320 -6.517 -38.676 1.00 94.31 417 GLU A O 1
ATOM 3285 N N . GLU A 1 418 ? 10.222 -7.425 -36.625 1.00 91.19 418 GLU A N 1
ATOM 3286 C CA . GLU A 1 418 ? 10.263 -6.130 -35.921 1.00 91.19 418 GLU A CA 1
ATOM 3287 C C . GLU A 1 418 ? 11.622 -5.417 -36.085 1.00 91.19 418 GLU A C 1
ATOM 3289 O O . GLU A 1 418 ? 11.647 -4.195 -36.252 1.00 91.19 418 GLU A O 1
ATOM 3294 N N . GLU A 1 419 ? 12.749 -6.146 -36.076 1.00 92.31 419 GLU A N 1
ATOM 3295 C CA . GLU A 1 419 ? 14.078 -5.557 -36.319 1.00 92.31 419 GLU A CA 1
ATOM 3296 C C . GLU A 1 419 ? 14.223 -5.031 -37.763 1.00 92.31 419 GLU A C 1
ATOM 3298 O O . GLU A 1 419 ? 14.784 -3.950 -37.957 1.00 92.31 419 GLU A O 1
ATOM 3303 N N . GLU A 1 420 ? 13.684 -5.735 -38.770 1.00 94.81 420 GLU A N 1
ATOM 3304 C CA . GLU A 1 420 ? 13.681 -5.253 -40.163 1.00 94.81 420 GLU A CA 1
ATOM 3305 C C . GLU A 1 420 ? 12.824 -3.980 -40.336 1.00 94.81 420 GLU A C 1
ATOM 3307 O O . GLU A 1 420 ? 13.242 -3.058 -41.041 1.00 94.81 420 GLU A O 1
ATOM 3312 N N . GLU A 1 421 ? 11.661 -3.883 -39.674 1.00 95.25 421 GLU A N 1
ATOM 3313 C CA . GLU A 1 421 ? 10.829 -2.667 -39.708 1.00 95.25 421 GLU A CA 1
ATOM 3314 C C . GLU A 1 421 ? 11.526 -1.461 -39.042 1.00 95.25 421 GLU A C 1
ATOM 3316 O O . GLU A 1 421 ? 11.443 -0.346 -39.564 1.00 95.25 421 GLU A O 1
ATOM 3321 N N . GLU A 1 422 ? 12.245 -1.659 -37.927 1.00 92.81 422 GLU A N 1
ATOM 3322 C CA . GLU A 1 422 ? 13.015 -0.583 -37.278 1.00 92.81 422 GLU A CA 1
ATOM 3323 C C . GLU A 1 422 ? 14.182 -0.092 -38.159 1.00 92.81 422 GLU A C 1
ATOM 3325 O O . GLU A 1 422 ? 14.418 1.118 -38.236 1.00 92.81 422 GLU A O 1
ATOM 3330 N N . GLU A 1 423 ? 14.887 -0.991 -38.862 1.00 94.75 423 GLU A N 1
ATOM 3331 C CA . GLU A 1 423 ? 15.951 -0.605 -39.804 1.00 94.75 423 GLU A CA 1
ATOM 3332 C C . GLU A 1 423 ? 15.401 0.192 -41.005 1.00 94.75 423 GLU A C 1
ATOM 3334 O O . GLU A 1 423 ? 16.014 1.186 -41.408 1.00 94.75 423 GLU A O 1
ATOM 3339 N N . GLU A 1 424 ? 14.234 -0.179 -41.552 1.00 95.94 424 GLU A N 1
ATOM 3340 C CA . GLU A 1 424 ? 13.586 0.581 -42.634 1.00 95.94 424 GLU A CA 1
ATOM 3341 C C . GLU A 1 424 ? 13.158 1.992 -42.179 1.00 95.94 424 GLU A C 1
ATOM 3343 O O . GLU A 1 424 ? 13.348 2.960 -42.924 1.00 95.94 424 GLU A O 1
ATOM 3348 N N . GLU A 1 425 ? 12.629 2.145 -40.957 1.00 94.81 425 GLU A N 1
ATOM 3349 C CA . GLU A 1 425 ? 12.269 3.462 -40.406 1.00 94.81 425 GLU A CA 1
ATOM 3350 C C . GLU A 1 425 ? 13.505 4.360 -40.190 1.00 94.81 425 GLU A C 1
ATOM 3352 O O . GLU A 1 425 ? 13.452 5.557 -40.497 1.00 94.81 425 GLU A O 1
ATOM 3357 N N . GLU A 1 426 ? 14.632 3.810 -39.715 1.00 94.06 426 GLU A N 1
ATOM 3358 C CA . GLU A 1 426 ? 15.884 4.570 -39.560 1.00 94.06 426 GLU A CA 1
ATOM 3359 C C . GLU A 1 426 ? 16.450 5.037 -40.917 1.00 94.06 426 GLU A C 1
ATOM 3361 O O . GLU A 1 426 ? 16.900 6.184 -41.033 1.00 94.06 426 GLU A O 1
ATOM 3366 N N . GLU A 1 427 ? 16.390 4.201 -41.963 1.00 95.19 427 GLU A N 1
ATOM 3367 C CA . GLU A 1 427 ? 16.813 4.593 -43.316 1.00 95.19 427 GLU A CA 1
ATOM 3368 C C . GLU A 1 427 ? 15.928 5.714 -43.900 1.00 95.19 427 GLU A C 1
ATOM 3370 O O . GLU A 1 427 ? 16.451 6.655 -44.513 1.00 95.19 427 GLU A O 1
ATOM 3375 N N . GLU A 1 428 ? 14.605 5.670 -43.684 1.00 95.25 428 GLU A N 1
ATOM 3376 C CA . GLU A 1 428 ? 13.693 6.741 -44.115 1.00 95.25 428 GLU A CA 1
ATOM 3377 C C . GLU A 1 428 ? 13.982 8.074 -43.394 1.00 95.25 428 GLU A C 1
ATOM 3379 O O . GLU A 1 428 ? 13.988 9.134 -44.036 1.00 95.25 428 GLU A O 1
ATOM 3384 N N . GLU A 1 429 ? 14.277 8.050 -42.087 1.00 93.25 429 GLU A N 1
ATOM 3385 C CA . GLU A 1 429 ? 14.644 9.256 -41.329 1.00 93.25 429 GLU A CA 1
ATOM 3386 C C . GLU A 1 429 ? 15.975 9.868 -41.811 1.00 93.25 429 GLU A C 1
ATOM 3388 O O . GLU A 1 429 ? 16.074 11.096 -41.958 1.00 93.25 429 GLU A O 1
ATOM 3393 N N . GLU A 1 430 ? 16.988 9.045 -42.117 1.00 94.81 430 GLU A N 1
ATOM 3394 C CA . GLU A 1 430 ? 18.265 9.523 -42.670 1.00 94.81 430 GLU A CA 1
ATOM 3395 C C . GLU A 1 430 ? 18.098 10.145 -44.072 1.00 94.81 430 GLU A C 1
ATOM 3397 O O . GLU A 1 430 ? 18.721 11.175 -44.378 1.00 94.81 430 GLU A O 1
ATOM 3402 N N . GLU A 1 431 ? 17.241 9.573 -44.930 1.00 95.00 431 GLU A N 1
ATOM 3403 C CA . GLU A 1 431 ? 16.929 10.152 -46.241 1.00 95.00 431 GLU A CA 1
ATOM 3404 C C . GLU A 1 431 ? 16.198 11.499 -46.121 1.00 95.00 431 GLU A C 1
ATOM 3406 O O . GLU A 1 431 ? 16.521 12.440 -46.861 1.00 95.00 431 GLU A O 1
ATOM 3411 N N . GLU A 1 432 ? 15.250 11.639 -45.186 1.00 92.44 432 GLU A N 1
ATOM 3412 C CA . GLU A 1 432 ? 14.563 12.912 -44.946 1.00 92.44 432 GLU A CA 1
ATOM 3413 C C . GLU A 1 432 ? 15.524 14.000 -44.441 1.00 92.44 432 GLU A C 1
ATOM 3415 O O . GLU A 1 432 ? 15.446 15.148 -44.901 1.00 92.44 432 GLU A O 1
ATOM 3420 N N . GLU A 1 433 ? 16.470 13.662 -43.556 1.00 90.75 433 GLU A N 1
ATOM 3421 C CA . GLU A 1 433 ? 17.453 14.622 -43.037 1.00 90.75 433 GLU A CA 1
ATOM 3422 C C . GLU A 1 433 ? 18.446 15.077 -44.124 1.00 90.75 433 GLU A C 1
ATOM 3424 O O . GLU A 1 433 ? 18.850 16.243 -44.152 1.00 90.75 433 GLU A O 1
ATOM 3429 N N . ALA A 1 434 ? 18.783 14.209 -45.084 1.00 88.75 434 ALA A N 1
ATOM 3430 C CA . ALA A 1 434 ? 19.680 14.536 -46.196 1.00 88.75 434 ALA A CA 1
ATOM 3431 C C . ALA A 1 434 ? 19.078 15.505 -47.239 1.00 88.75 434 ALA A C 1
ATOM 3433 O O . ALA A 1 434 ? 19.817 16.097 -48.038 1.00 88.75 434 ALA A O 1
ATOM 3434 N N . VAL A 1 435 ? 17.750 15.669 -47.266 1.00 87.31 435 VAL A N 1
ATOM 3435 C CA . VAL A 1 435 ? 17.033 16.543 -48.218 1.00 87.31 435 VAL A CA 1
ATOM 3436 C C . VAL A 1 435 ? 16.855 17.980 -47.686 1.00 87.31 435 VAL A C 1
ATOM 3438 O O . VAL A 1 435 ? 16.545 18.889 -48.469 1.00 87.31 435 VAL A O 1
ATOM 3441 N N . VAL A 1 436 ? 17.087 18.211 -46.388 1.00 76.06 436 VAL A N 1
ATOM 3442 C CA . VAL A 1 436 ? 16.975 19.517 -45.700 1.00 76.06 436 VAL A CA 1
ATOM 3443 C C . VAL A 1 436 ? 18.287 20.301 -45.748 1.00 76.06 436 VAL A C 1
ATOM 3445 O O . VAL A 1 436 ? 18.213 21.537 -45.980 1.00 76.06 436 VAL A O 1
#

Organism: NCBI:txid1209918

Foldseek 3Di:
DQPPLQDDADALLLVQLLVQQFLVGLFDDPVRRGDSCPCVVVVQFWDQDPLRGIDGPDPCSVVLLCDPVNPNHDDPLRVLRSNLSSLLSLLLNVCVLLDPVDDPLVSVVCVLLCRNVNPVVSLRCNLSSVLVNCVVVVAQPDPDSRGPVVSLVSSLVSVVVPDPDDDDDDDDDCLDPSLVSCPVPVSSSVVSSVQSVLVVVLLVPLPDQRPSNVSDDDDDDDDNPPQDPVSNVVSCVRVHVDPLAARRPPPPRNSPHDNDPVVSVVVSVQQVDPAADPDPPDSRNNRGDPDPVVSVVCCCPVPNPDPDPPDPVVVVVVVVVPDDPDDDDDDDDDDDDDDDDDDDDDDDDDDDDDDDDDDDDDDDDDDDDDDDDDDDDDDDDDDDDDDDDDDDDPVVVVVVVVVVVVVVVVVVVVVVVVVVVVVVVVVVVVVVVVVD

Radius of gyration: 32.77 Å; chains: 1; bounding box: 79×90×84 Å

pLDDT: mean 72.13, std 19.43, range [31.69, 95.94]

Secondary structure (DSSP, 8-state):
--S-SSSPPPBHHHHHHHTT-BTTB---STTTSPPGGGGGGGTTTEEE-GGGBEEESSTTHHHHHTSGGGSS---HHHHHHHHHHHHHHHHHHHHGGG-TTS-HHHHHHHHHTTTTTTHHHHHHHHHHHHHHHHHHHTSS----TT-THHHHHHHHHHHHTS--S-----------GGGGGGTT-HHHHHHHHHHHHHHHHHTT-S----HHHHSS--------SSS-HHHHHHHHHHH-S------STT-TTSSS--SSHHHHHHHHHHHT------STT-THHHH--SSHHHHHHHHHHHSPPP------HHHHHHHHHS-------------PPPP--------------PPPPPP-------------------PPP-PPPPPPP-PPPHHHHHHHHHHHHHHHHHHHHHHHHHHHHHHHHHHHHHHHHHH-

Sequence (436 aa):
MVFLKGGQLMRKFELRLGRVLYADLTIVNDRTKPFPNVLGLCKPFIEDGPGATMVFVHGTVPKFLQAQSSGPFISKRDSCRDITTACIAQLTQSLTLADEALERAQHLYCVAQGFYGLLPYASEYWIEHLLGCLELSQGLCTPDPSSIREEVIELSRWFDLEEEDDTRISNAGSLDPRLHWLESLPSMKALVQEALELRKTTKKSDDTKNLLYLRRRPLKRDKLSNASSEDFTAFKEEYGPSSFVCSVYGCDKAVVEYSSASQLMNQSTRHHQKLRCFKQDCFYNDVGFLSPRHLRDHHRRCHPPPPQPSLPQQIISELYQQSPPESSGYNGLRTSAPSLAAAPTPAAPQQAPQTPQQQTPPLSHSSDHSANCFDAGYEYPTTPLSIPSSPASPAEAAAAEEEEEEEEEEEEEEEEEEEEEEEEEEEEEEEEEAVV